Protein AF-A0A419K913-F1 (afdb_monomer)

Radius of gyration: 38.21 Å; Cα contacts (8 Å, |Δi|>4): 1690; chains: 1; bounding box: 64×58×120 Å

Sequence (547 aa):
HTGNYTIDVNLKNITLVGDGEVNVKLGLTNQLRGSPATFYNINFLNSCWDTSNSKFINCKFEEVSTTSSKFYDCSIQSIYVSGSATLFNCELEEGIELSPYLTAYPEIRYCTVKAKPVYYLKDSSGFNLSFTGQAIIVNSSSFTVSGETSGIIYPLQIVESENFQVNLKVLGAETQLKVINSSDFNVDAFGDGEIVIDGLDEGLVSNGSINVDVNGTLTIHSGKNLSVSGHFNSDSIAVNIMHSEGVKVFNSIFEAPEAMDIPEAIDLALSSDCVVKNNIFNNLTVRLYNAANNTFTKNKGLNLSFDCGYYCKTRNNTFYLNSILRVVGLSSSMHNTWNSTKPLAYTYKGIEYINYLGNYWDDYKEKYPEAEEIDECGIWDTPYSINSDKDNYPLIEPFENYFAAPTPTPTPIFDTDAPSNPYPSIAGTHNGTIIPSHDINVSKLYTYPCPGTGGHTEYIRIYNESGTIAEANWTGYKGDWHNITFDKTVVLLAGETYNYTIRTGSYPQIHHNRTLAVPDGKITCTKFTDANGKIYYDWIPAIRLGE

Mean predicted aligned error: 13.45 Å

Solvent-accessible surface area (backbone atoms only — not comparable to full-atom values): 26108 Å² total; per-residue (Å²): 123,76,46,82,43,76,46,77,59,87,57,60,79,41,75,49,76,44,84,62,60,20,32,38,32,65,30,92,90,33,50,37,64,74,29,33,30,37,40,31,20,34,32,37,75,48,70,40,45,42,34,24,59,19,38,37,32,47,26,34,37,48,34,39,30,30,37,43,21,37,37,31,52,23,41,33,36,34,38,41,36,36,16,51,22,35,40,35,47,26,43,24,51,40,32,69,42,72,41,88,76,50,77,40,74,57,49,69,41,76,27,26,27,72,89,25,54,47,47,67,46,60,77,42,67,72,46,77,47,75,60,74,34,30,39,40,39,31,51,27,35,45,34,39,40,38,44,57,40,68,84,36,36,38,34,37,36,39,32,51,25,34,46,34,39,36,45,37,38,35,39,46,70,78,20,37,38,37,41,25,40,24,34,44,33,39,38,42,39,35,35,37,14,33,40,39,37,41,19,54,104,85,40,55,22,25,55,28,40,39,36,42,45,41,40,23,34,37,42,34,29,27,32,29,51,28,38,37,35,35,37,33,40,22,94,53,59,23,33,35,38,30,57,23,37,38,37,31,42,34,67,24,41,40,44,59,70,86,90,64,99,74,47,38,42,31,40,37,28,56,21,31,54,25,34,44,30,48,27,41,26,72,75,26,25,39,34,33,34,37,23,26,50,27,40,38,32,48,28,36,40,34,26,41,35,37,42,58,63,103,71,73,44,34,26,53,30,36,34,22,36,22,27,37,67,49,80,44,65,79,60,84,81,31,69,54,41,32,32,45,94,57,69,43,79,40,28,40,95,72,43,80,50,76,42,59,44,9,29,16,50,77,58,47,59,80,78,40,70,86,58,47,67,42,89,80,64,53,28,36,68,52,57,47,78,52,88,80,41,51,20,72,26,23,32,72,53,57,48,67,58,36,71,48,74,67,74,78,72,79,75,54,49,40,53,64,54,83,50,97,58,32,67,83,61,62,24,26,41,34,28,27,40,40,30,29,64,45,64,29,54,35,28,24,38,38,33,44,45,34,92,94,52,73,9,21,53,42,32,43,38,35,29,47,99,94,41,80,74,47,61,38,64,54,88,57,96,55,88,69,44,40,46,37,64,39,94,58,72,42,75,48,52,47,73,43,74,33,36,38,40,40,31,33,74,24,26,32,22,23,35,82,35,44,61,48,80,39,95,42,24,38,40,37,18,70,36,22,34,38,80,87,69,53,77,42,52,27,47,29,73,21,35,33,39,26,98

pLDDT: mean 90.17, std 9.96, range [48.44, 98.56]

Secondary structure (DSSP, 8-state):
--EEEEE-S--SS-EEEEEEEEEEEEPGGGS-TT---EEEEEEE-S-B---TT-EEES-EEEEEEESS-EEES-EEEEEEE-SS-EEES-EEEEEEEEPTT-SS--EEES-EETTEEEEEEES-EEEEEEESSEEEEES-EEEEEEEEEES-S-SEEEES-EEEEEEEEEESTT-EEEEES-EEEEEEEESSSEEEEE--TT--EES-EEEEESS-EEEEESEES-EEEEEEE-SS-SEEEES-BS-EEES-EEE-SS--SS-EEEEEES-BS-EEES-EESSPEEEEES-BS-EEES-BSEEEEEE--SS---B--EEES-EEEEEE---TT---B-S-SS-EEEEETTEEEEE----EETTHHHH-TT--BSTTSSBBSSPEEETTEEESS-BSS-GGGGS-----PPPP-EE----S---S---EEEEEEEEESS-EEEEEEEEPBPTTT---EEEEEEEETTEEEEEEE---SSSSTTEEEEEEEEEE-TT--EEEEEEESS-B-EE--SEEEETTEEEEEEEEEETTS-EESS-EEPEEE--

Nearest PDB structures (foldseek):
  5w6p-assembly1_A  TM=1.196E-01  e=4.515E-04  Kuttervirus CBA120
  7b8b-assembly2_B  TM=2.220E-01  e=2.934E-02  Arabidopsis thaliana

Structure (mmCIF, N/CA/C/O backbone):
data_AF-A0A419K913-F1
#
_entry.id   AF-A0A419K913-F1
#
loop_
_atom_site.group_PDB
_atom_site.id
_atom_site.type_symbol
_atom_site.label_atom_id
_atom_site.label_alt_id
_atom_site.label_comp_id
_atom_site.label_asym_id
_atom_site.label_entity_id
_atom_site.label_seq_id
_atom_site.pdbx_PDB_ins_code
_atom_site.Cartn_x
_atom_site.Cartn_y
_atom_site.Cartn_z
_atom_site.occupancy
_atom_site.B_iso_or_equiv
_atom_site.auth_seq_id
_atom_site.auth_comp_id
_atom_site.auth_asym_id
_atom_site.auth_atom_id
_atom_site.pdbx_PDB_model_num
ATOM 1 N N . HIS A 1 1 ? 36.826 13.256 -42.525 1.00 60.66 1 HIS A N 1
ATOM 2 C CA . HIS A 1 1 ? 37.568 14.354 -41.877 1.00 60.66 1 HIS A CA 1
ATOM 3 C C . HIS A 1 1 ? 37.140 14.298 -40.436 1.00 60.66 1 HIS A C 1
ATOM 5 O O . HIS A 1 1 ? 35.953 14.440 -40.168 1.00 60.66 1 HIS A O 1
ATOM 11 N N . THR A 1 2 ? 38.092 14.022 -39.561 1.00 73.00 2 THR A N 1
ATOM 12 C CA . THR A 1 2 ? 37.882 13.947 -38.122 1.00 73.00 2 THR A CA 1
ATOM 13 C C . THR A 1 2 ? 37.630 15.352 -37.579 1.00 73.00 2 THR A C 1
ATOM 15 O O . THR A 1 2 ? 38.225 16.325 -38.056 1.00 73.00 2 THR A O 1
ATOM 18 N N . GLY A 1 3 ? 36.705 15.492 -36.629 1.00 80.62 3 GLY A N 1
ATOM 19 C CA . GLY A 1 3 ? 36.361 16.798 -36.070 1.00 80.62 3 GLY A CA 1
ATOM 20 C C . GLY A 1 3 ? 34.916 16.927 -35.602 1.00 80.62 3 GLY A C 1
ATOM 21 O O . GLY A 1 3 ? 34.113 16.003 -35.726 1.00 80.62 3 GLY A O 1
ATOM 22 N N . ASN A 1 4 ? 34.603 18.106 -35.064 1.00 84.31 4 ASN A N 1
ATOM 23 C CA . ASN A 1 4 ? 33.280 18.455 -34.560 1.00 84.31 4 ASN A CA 1
ATOM 24 C C . ASN A 1 4 ? 32.516 19.249 -35.620 1.00 84.31 4 ASN A C 1
ATOM 26 O O . ASN A 1 4 ? 32.983 20.296 -36.073 1.00 84.31 4 ASN A O 1
ATOM 30 N N . TYR A 1 5 ? 31.329 18.778 -35.975 1.00 82.44 5 TYR A N 1
ATOM 31 C CA . TYR A 1 5 ? 30.482 19.376 -36.997 1.00 82.44 5 TYR A CA 1
ATOM 32 C C . TYR A 1 5 ? 29.112 19.682 -36.422 1.00 82.44 5 TYR A C 1
ATOM 34 O O . TYR A 1 5 ? 28.517 18.848 -35.748 1.00 82.44 5 TYR A O 1
ATOM 42 N N . THR A 1 6 ? 28.578 20.853 -36.749 1.00 82.31 6 THR A N 1
ATOM 43 C CA . THR A 1 6 ? 27.155 21.126 -36.565 1.00 82.31 6 THR A CA 1
ATOM 44 C C . THR A 1 6 ? 26.468 20.933 -37.905 1.00 82.31 6 THR A C 1
ATOM 46 O O . THR A 1 6 ? 26.816 21.607 -38.875 1.00 82.31 6 THR A O 1
ATOM 49 N N . ILE A 1 7 ? 25.511 20.013 -37.968 1.00 75.75 7 ILE A N 1
ATOM 50 C CA . ILE A 1 7 ? 24.710 19.787 -39.168 1.00 75.75 7 ILE A CA 1
ATOM 51 C C . ILE A 1 7 ? 23.361 20.464 -38.959 1.00 75.75 7 ILE A C 1
ATOM 53 O O . ILE A 1 7 ? 22.557 20.025 -38.138 1.00 75.75 7 ILE A O 1
ATOM 57 N N . ASP A 1 8 ? 23.137 21.544 -39.707 1.00 73.00 8 ASP A N 1
ATOM 58 C CA . ASP A 1 8 ? 21.888 22.308 -39.692 1.00 73.00 8 ASP A CA 1
ATOM 59 C C . ASP A 1 8 ? 21.224 22.307 -41.085 1.00 73.00 8 ASP A C 1
ATOM 61 O O . ASP A 1 8 ? 20.873 23.344 -41.644 1.00 73.00 8 ASP A O 1
ATOM 65 N N . VAL A 1 9 ? 21.112 21.119 -41.690 1.00 64.25 9 VAL A N 1
ATOM 66 C CA . VAL A 1 9 ? 20.434 20.900 -42.978 1.00 64.25 9 VAL A CA 1
ATOM 67 C C . VAL A 1 9 ? 19.506 19.691 -42.895 1.00 64.25 9 VAL A C 1
ATOM 69 O O . VAL A 1 9 ? 19.804 18.735 -42.184 1.00 64.25 9 VAL A O 1
ATOM 72 N N . ASN A 1 10 ? 18.405 19.713 -43.653 1.00 69.62 10 ASN A N 1
ATOM 73 C CA . ASN A 1 10 ? 17.420 18.631 -43.664 1.00 69.62 10 ASN A CA 1
ATOM 74 C C . ASN A 1 10 ? 18.031 17.335 -44.234 1.00 69.62 10 ASN A C 1
ATOM 76 O O . ASN A 1 10 ? 18.387 17.263 -45.413 1.00 69.62 10 ASN A O 1
ATOM 80 N N . LEU A 1 11 ? 18.140 16.310 -43.389 1.00 72.06 11 LEU A N 1
ATOM 81 C CA . LEU A 1 11 ? 18.765 15.027 -43.702 1.00 72.06 11 LEU A CA 1
ATOM 82 C C . LEU A 1 11 ? 17.714 14.007 -44.152 1.00 72.06 11 LEU A C 1
ATOM 84 O O . LEU A 1 11 ? 17.364 13.097 -43.410 1.00 72.06 11 LEU A O 1
ATOM 88 N N . LYS A 1 12 ? 17.199 14.143 -45.379 1.00 76.44 12 LYS A N 1
ATOM 89 C CA . LYS A 1 12 ? 16.203 13.213 -45.939 1.00 76.44 12 LYS A CA 1
ATOM 90 C C . LYS A 1 12 ? 16.778 12.363 -47.065 1.00 76.44 12 LYS A C 1
ATOM 92 O O . LYS A 1 12 ? 17.246 12.900 -48.064 1.00 76.44 12 LYS A O 1
ATOM 97 N N . ASN A 1 13 ? 16.662 11.041 -46.940 1.00 80.69 13 ASN A N 1
ATOM 98 C CA . ASN A 1 13 ? 17.160 10.041 -47.893 1.00 80.69 13 ASN A CA 1
ATOM 99 C C . ASN A 1 13 ? 18.666 10.154 -48.168 1.00 80.69 13 ASN A C 1
ATOM 101 O O . ASN A 1 13 ? 19.119 9.929 -49.291 1.00 80.69 13 ASN A O 1
ATOM 105 N N . ILE A 1 14 ? 19.445 10.516 -47.151 1.00 84.88 14 ILE A N 1
ATOM 106 C CA . ILE A 1 14 ? 20.896 10.657 -47.274 1.00 84.88 14 ILE A CA 1
ATOM 107 C C . ILE A 1 14 ? 21.635 9.539 -46.545 1.00 84.88 14 ILE A C 1
ATOM 109 O O . ILE A 1 14 ? 21.095 8.889 -45.650 1.00 84.88 14 ILE A O 1
ATOM 113 N N . THR A 1 15 ? 22.899 9.348 -46.915 1.00 90.19 15 THR A N 1
ATOM 114 C CA . THR A 1 15 ? 23.850 8.535 -46.154 1.00 90.19 15 THR A CA 1
ATOM 115 C C . THR A 1 15 ? 25.012 9.410 -45.704 1.00 90.19 15 THR A C 1
ATOM 117 O O . THR A 1 15 ? 25.659 10.048 -46.532 1.00 90.19 15 THR A O 1
ATOM 120 N N . LEU A 1 16 ? 25.274 9.432 -44.400 1.00 88.06 16 LEU A N 1
ATOM 121 C CA . LEU A 1 16 ? 26.411 10.106 -43.786 1.00 88.06 16 LEU A CA 1
ATOM 122 C C . LEU A 1 16 ? 27.385 9.054 -43.262 1.00 88.06 16 LEU A C 1
ATOM 124 O O . LEU A 1 16 ? 27.010 8.178 -42.485 1.00 88.06 16 LEU A O 1
ATOM 128 N N . VAL A 1 17 ? 28.635 9.138 -43.708 1.00 90.69 17 VAL A N 1
ATOM 129 C CA . VAL A 1 17 ? 29.691 8.189 -43.348 1.00 90.69 17 VAL A CA 1
ATOM 130 C C . VAL A 1 17 ? 30.817 8.951 -42.671 1.00 90.69 17 VAL A C 1
ATOM 132 O O . VAL A 1 17 ? 31.486 9.769 -43.302 1.00 90.69 17 VAL A O 1
ATOM 135 N N . GLY A 1 18 ? 30.995 8.692 -41.381 1.00 87.88 18 GLY A N 1
ATOM 136 C CA . GLY A 1 18 ? 32.137 9.140 -40.604 1.00 87.88 18 GLY A CA 1
ATOM 137 C C . GLY A 1 18 ? 33.291 8.138 -40.634 1.00 87.88 18 GLY A C 1
ATOM 138 O O . GLY A 1 18 ? 33.185 7.019 -41.144 1.00 87.88 18 GLY A O 1
ATOM 139 N N . ASP A 1 19 ? 34.410 8.559 -40.061 1.00 86.06 19 ASP A N 1
ATOM 140 C CA . ASP A 1 19 ? 35.622 7.765 -39.848 1.00 86.06 19 ASP A CA 1
ATOM 141 C C . ASP A 1 19 ? 35.722 7.211 -38.410 1.00 86.06 19 ASP A C 1
ATOM 143 O O . ASP A 1 19 ? 36.721 6.587 -38.068 1.00 86.06 19 ASP A O 1
ATOM 147 N N . GLY A 1 20 ? 34.682 7.385 -37.581 1.00 79.19 20 GLY A N 1
ATOM 148 C CA . GLY A 1 20 ? 34.628 6.927 -36.184 1.00 79.19 20 GLY A CA 1
ATOM 149 C C . GLY A 1 20 ? 35.043 7.985 -35.159 1.00 79.19 20 GLY A C 1
ATOM 150 O O . GLY A 1 20 ? 34.725 7.854 -33.977 1.00 79.19 20 GLY A O 1
ATOM 151 N N . GLU A 1 21 ? 35.678 9.070 -35.605 1.00 83.00 21 GLU A N 1
ATOM 152 C CA . GLU A 1 21 ? 36.037 10.219 -34.760 1.00 83.00 21 GLU A CA 1
ATOM 153 C C . GLU A 1 21 ? 35.255 11.486 -35.142 1.00 83.00 21 GLU A C 1
ATOM 155 O O . GLU A 1 21 ? 35.476 12.562 -34.581 1.00 83.00 21 GLU A O 1
ATOM 160 N N . VAL A 1 22 ? 34.329 11.380 -36.103 1.00 86.25 22 VAL A N 1
ATOM 161 C CA . VAL A 1 22 ? 33.411 12.469 -36.446 1.00 86.25 22 VAL A CA 1
ATOM 162 C C . VAL A 1 22 ? 32.410 12.644 -35.319 1.00 86.25 22 VAL A C 1
ATOM 164 O O . VAL A 1 22 ? 31.584 11.764 -35.067 1.00 86.25 22 VAL A O 1
ATOM 167 N N . ASN A 1 23 ? 32.433 13.820 -34.704 1.00 86.00 23 ASN A N 1
ATOM 168 C CA . ASN A 1 23 ? 31.423 14.217 -33.745 1.00 86.00 23 ASN A CA 1
ATOM 169 C C . ASN A 1 23 ? 30.434 15.172 -34.416 1.00 86.00 23 ASN A C 1
ATOM 171 O O . ASN A 1 23 ? 30.821 16.203 -34.967 1.00 86.00 23 ASN A O 1
ATOM 175 N N . VAL A 1 24 ? 29.152 14.833 -34.382 1.00 85.69 24 VAL A N 1
ATOM 176 C CA . VAL A 1 24 ? 28.072 15.593 -35.004 1.00 85.69 24 VAL A CA 1
ATOM 177 C C . VAL A 1 24 ? 27.153 16.136 -33.925 1.00 85.69 24 VAL A C 1
ATOM 179 O O . VAL A 1 24 ? 26.629 15.392 -33.104 1.00 85.69 24 VAL A O 1
ATOM 182 N N . LYS A 1 25 ? 26.900 17.438 -33.973 1.00 83.44 25 LYS A N 1
ATOM 183 C CA . LYS A 1 25 ? 25.778 18.073 -33.296 1.00 83.44 25 LYS A CA 1
ATOM 184 C C . LYS A 1 25 ? 24.691 18.358 -34.326 1.00 83.44 25 LYS A C 1
ATOM 186 O O . LYS A 1 25 ? 24.930 19.086 -35.290 1.00 83.44 25 LYS A O 1
ATOM 191 N N . LEU A 1 26 ? 23.500 17.801 -34.143 1.00 76.50 26 LEU A N 1
ATOM 192 C CA . LEU A 1 26 ? 22.352 18.151 -34.979 1.00 76.50 26 LEU A CA 1
ATOM 193 C C . LEU A 1 26 ? 21.783 19.493 -34.508 1.00 76.50 26 LEU A C 1
ATOM 195 O O . LEU A 1 26 ? 21.540 19.682 -33.315 1.00 76.50 26 LEU A O 1
ATOM 199 N N . GLY A 1 27 ? 21.603 20.443 -35.428 1.00 67.25 27 GLY A N 1
ATOM 200 C CA . GLY A 1 27 ? 20.973 21.729 -35.127 1.00 67.25 27 GLY A CA 1
ATOM 201 C C . GLY A 1 27 ? 19.531 21.560 -34.633 1.00 67.25 27 GLY A C 1
ATOM 202 O O . GLY A 1 27 ? 18.869 20.571 -34.941 1.00 67.25 27 GLY A O 1
ATOM 203 N N . LEU A 1 28 ? 19.018 22.537 -33.875 1.00 62.25 28 LEU A N 1
ATOM 204 C CA . LEU A 1 28 ? 17.677 22.486 -33.262 1.00 62.25 28 LEU A CA 1
ATOM 205 C C . LEU A 1 28 ? 16.543 22.311 -34.287 1.00 62.25 28 LEU A C 1
ATOM 207 O O . LEU A 1 28 ? 15.493 21.767 -33.957 1.00 62.25 28 LEU A O 1
ATOM 211 N N . THR A 1 29 ? 16.761 22.745 -35.532 1.00 55.03 29 THR A N 1
ATOM 212 C CA . THR A 1 29 ? 15.798 22.594 -36.633 1.00 55.03 29 THR A CA 1
ATOM 213 C C . THR A 1 29 ? 15.861 21.224 -37.324 1.00 55.03 29 THR A C 1
ATOM 215 O O . THR A 1 29 ? 15.001 20.922 -38.147 1.00 55.03 29 THR A O 1
ATOM 218 N N . ASN A 1 30 ? 16.838 20.381 -36.960 1.00 54.97 30 ASN A N 1
ATOM 219 C CA . ASN A 1 30 ? 17.194 19.124 -37.627 1.00 54.97 30 ASN A CA 1
ATOM 220 C C . ASN A 1 30 ? 17.198 17.908 -36.690 1.00 54.97 30 ASN A C 1
ATOM 222 O O . ASN A 1 30 ? 17.894 16.924 -36.950 1.00 54.97 30 ASN A O 1
ATOM 226 N N . GLN A 1 31 ? 16.386 17.930 -35.626 1.00 61.53 31 GLN A N 1
ATOM 227 C CA . GLN A 1 31 ? 15.919 16.666 -35.046 1.00 61.53 31 GLN A CA 1
ATOM 228 C C . GLN A 1 31 ? 15.358 15.831 -36.206 1.00 61.53 31 GLN A C 1
ATOM 230 O O . GLN A 1 31 ? 14.619 16.380 -37.022 1.00 61.53 31 GLN A O 1
ATOM 235 N N . LEU A 1 32 ? 15.758 14.563 -36.336 1.00 63.09 32 LEU A N 1
ATOM 236 C CA . LEU A 1 32 ? 15.578 13.694 -37.519 1.00 63.09 32 LEU A CA 1
ATOM 237 C C . LEU A 1 32 ? 14.108 13.313 -37.825 1.00 63.09 32 LEU A C 1
ATOM 239 O O . LEU A 1 32 ? 13.837 12.286 -38.446 1.00 63.09 32 LEU A O 1
ATOM 243 N N . ARG A 1 33 ? 13.169 14.175 -37.426 1.00 62.44 33 ARG A N 1
ATOM 244 C CA . ARG A 1 33 ? 11.714 14.083 -37.488 1.00 62.44 33 ARG A CA 1
ATOM 245 C C . ARG A 1 33 ? 11.246 13.630 -38.865 1.00 62.44 33 ARG A C 1
ATOM 247 O O . ARG A 1 33 ? 11.131 14.419 -39.808 1.00 62.44 33 ARG A O 1
ATOM 254 N N . GLY A 1 34 ? 10.998 12.330 -38.982 1.00 58.84 34 GLY A N 1
ATOM 255 C CA . GLY A 1 34 ? 10.400 11.697 -40.156 1.00 58.84 34 GLY A CA 1
ATOM 256 C C . GLY A 1 34 ? 11.222 11.757 -41.449 1.00 58.84 34 GLY A C 1
ATOM 257 O O . GLY A 1 34 ? 10.665 11.525 -42.526 1.00 58.84 34 GLY A O 1
ATOM 258 N N . SER A 1 35 ? 12.520 12.065 -41.383 1.00 68.44 35 SER A N 1
ATOM 259 C CA . SER A 1 35 ? 13.397 12.092 -42.559 1.00 68.44 35 SER A CA 1
ATOM 260 C C . SER A 1 35 ? 14.364 10.910 -42.505 1.00 68.44 35 SER A C 1
ATOM 262 O O . SER A 1 35 ? 15.384 10.992 -41.828 1.00 68.44 35 SER A O 1
ATOM 264 N N . PRO A 1 36 ? 14.053 9.793 -43.191 1.00 78.62 36 PRO A N 1
ATOM 265 C CA . PRO A 1 36 ? 14.872 8.592 -43.114 1.00 78.62 36 PRO A CA 1
ATOM 266 C C . PRO A 1 36 ? 16.274 8.883 -43.649 1.00 78.62 36 PRO A C 1
ATOM 268 O O . PRO A 1 36 ? 16.438 9.313 -44.793 1.00 78.62 36 PRO A O 1
ATOM 271 N N . ALA A 1 37 ? 17.288 8.633 -42.831 1.00 86.88 37 ALA A N 1
ATOM 272 C CA . ALA A 1 37 ? 18.688 8.755 -43.209 1.00 86.88 37 ALA A CA 1
ATOM 273 C C . ALA A 1 37 ? 19.490 7.562 -42.684 1.00 86.88 37 ALA A C 1
ATOM 275 O O . ALA A 1 37 ? 19.058 6.840 -41.785 1.00 86.88 37 ALA A O 1
ATOM 276 N N . THR A 1 38 ? 20.655 7.326 -43.285 1.00 91.50 38 THR A N 1
ATOM 277 C CA . THR A 1 38 ? 21.592 6.294 -42.834 1.00 91.50 38 THR A CA 1
ATOM 278 C C . THR A 1 38 ? 22.879 6.932 -42.331 1.00 91.50 38 THR A C 1
ATOM 280 O O . THR A 1 38 ? 23.453 7.782 -43.007 1.00 91.50 38 THR A O 1
ATOM 283 N N . PHE A 1 39 ? 23.352 6.502 -41.168 1.00 91.56 39 PHE A N 1
ATOM 284 C CA . PHE A 1 39 ? 24.552 7.020 -40.520 1.00 91.56 39 PHE A CA 1
ATOM 285 C C . PHE A 1 39 ? 25.514 5.877 -40.201 1.00 91.56 39 PHE A C 1
ATOM 287 O O . PHE A 1 39 ? 25.092 4.826 -39.717 1.00 91.56 39 PHE A O 1
ATOM 294 N N . TYR A 1 40 ? 26.799 6.099 -40.464 1.00 95.06 40 TYR A N 1
ATOM 295 C CA . TYR A 1 40 ? 27.882 5.158 -40.185 1.00 95.06 40 TYR A CA 1
ATOM 296 C C . TYR A 1 40 ? 28.993 5.854 -39.406 1.00 95.06 40 TYR A C 1
ATOM 298 O O . TYR A 1 40 ? 29.462 6.894 -39.865 1.00 95.06 40 TYR A O 1
ATOM 306 N N . ASN A 1 41 ? 29.475 5.257 -38.312 1.00 94.12 41 ASN A N 1
ATOM 307 C CA . ASN A 1 41 ? 30.690 5.694 -37.602 1.00 94.12 41 ASN A CA 1
ATOM 308 C C . ASN A 1 41 ? 30.659 7.177 -37.172 1.00 94.12 41 ASN A C 1
ATOM 310 O O . ASN A 1 41 ? 31.606 7.930 -37.423 1.00 94.12 41 ASN A O 1
ATOM 314 N N . ILE A 1 42 ? 29.540 7.611 -36.589 1.00 91.25 42 ILE A N 1
ATOM 315 C CA . ILE A 1 42 ? 29.313 8.998 -36.153 1.00 91.25 42 ILE A CA 1
ATOM 316 C C . ILE A 1 42 ? 29.004 9.025 -34.659 1.00 91.25 42 ILE A C 1
ATOM 318 O O . ILE A 1 42 ? 28.180 8.244 -34.184 1.00 91.25 42 ILE A O 1
ATOM 322 N N . ASN A 1 43 ? 29.614 9.971 -33.948 1.00 90.81 43 ASN A N 1
ATOM 323 C CA . ASN A 1 43 ? 29.313 10.265 -32.552 1.00 90.81 43 ASN A CA 1
ATOM 324 C C . ASN A 1 43 ? 28.359 11.461 -32.485 1.00 90.81 43 ASN A C 1
ATOM 326 O O . ASN A 1 43 ? 28.732 12.570 -32.862 1.00 90.81 43 ASN A O 1
ATOM 330 N N . PHE A 1 44 ? 27.132 11.262 -32.022 1.00 88.88 44 PHE A N 1
ATOM 331 C CA . PHE A 1 44 ? 26.169 12.340 -31.827 1.00 88.88 44 PHE A CA 1
ATOM 332 C C . PHE A 1 44 ? 26.382 12.991 -30.458 1.00 88.88 44 PHE A C 1
ATOM 334 O O . PHE A 1 44 ? 26.325 12.322 -29.432 1.00 88.88 44 PHE A O 1
ATOM 341 N N . LEU A 1 45 ? 26.641 14.300 -30.456 1.00 82.94 45 LEU A N 1
ATOM 342 C CA . LEU A 1 45 ? 26.960 15.099 -29.263 1.00 82.94 45 LEU A CA 1
ATOM 343 C C . LEU A 1 45 ? 25.730 15.724 -28.586 1.00 82.94 45 LEU A C 1
ATOM 345 O O . LEU A 1 45 ? 25.876 16.614 -27.752 1.00 82.94 45 LEU A O 1
ATOM 349 N N . ASN A 1 46 ? 24.526 15.389 -29.040 1.00 80.38 46 ASN A N 1
ATOM 350 C CA . ASN A 1 46 ? 23.287 15.881 -28.459 1.00 80.38 46 ASN A CA 1
ATOM 351 C C . ASN A 1 46 ? 22.160 14.862 -28.613 1.00 80.38 46 ASN A C 1
ATOM 353 O O . ASN A 1 46 ? 22.180 14.040 -29.535 1.00 80.38 46 ASN A O 1
ATOM 357 N N . SER A 1 47 ? 21.148 14.988 -27.754 1.00 80.81 47 SER A N 1
ATOM 358 C CA . SER A 1 47 ? 19.936 14.174 -27.782 1.00 80.81 47 SER A CA 1
ATOM 359 C C . SER A 1 47 ? 19.277 14.182 -29.163 1.00 80.81 47 SER A C 1
ATOM 361 O O . SER A 1 47 ? 18.945 15.233 -29.730 1.00 80.81 47 SER A O 1
ATOM 363 N N . CYS A 1 48 ? 19.074 12.986 -29.704 1.00 80.19 48 CYS A N 1
ATOM 364 C CA . CYS A 1 48 ? 18.473 12.754 -31.007 1.00 80.19 48 CYS A CA 1
ATOM 365 C C . CYS A 1 48 ? 17.008 12.347 -30.829 1.00 80.19 48 CYS A C 1
ATOM 367 O O . CYS A 1 48 ? 16.681 11.173 -30.658 1.00 80.19 48 CYS A O 1
ATOM 369 N N . TRP A 1 49 ? 16.116 13.335 -30.883 1.00 77.00 49 TRP A N 1
ATOM 370 C CA . TRP A 1 49 ? 14.676 13.123 -30.738 1.00 77.00 49 TRP A CA 1
ATOM 371 C C . TRP A 1 49 ? 14.013 12.779 -32.077 1.00 77.00 49 TRP A C 1
ATOM 373 O O . TRP A 1 49 ? 14.348 13.379 -33.100 1.00 77.00 49 TRP A O 1
ATOM 383 N N . ASP A 1 50 ? 13.058 11.842 -32.046 1.00 74.94 50 ASP A N 1
ATOM 384 C CA . ASP A 1 50 ? 12.271 11.378 -33.198 1.00 74.94 50 ASP A CA 1
ATOM 385 C C . ASP A 1 50 ? 13.140 11.001 -34.408 1.00 74.94 50 ASP A C 1
ATOM 387 O O . ASP A 1 50 ? 13.092 11.600 -35.481 1.00 74.94 50 ASP A O 1
ATOM 391 N N . THR A 1 51 ? 13.969 9.976 -34.228 1.00 78.69 51 THR A N 1
ATOM 392 C CA . THR A 1 51 ? 14.864 9.481 -35.286 1.00 78.69 51 THR A CA 1
ATOM 393 C C . THR A 1 51 ? 14.169 8.655 -36.368 1.00 78.69 51 THR A C 1
ATOM 395 O O . THR A 1 51 ? 14.857 8.046 -37.189 1.00 78.69 51 THR A O 1
ATOM 398 N N . SER A 1 52 ? 12.838 8.583 -36.345 1.00 79.75 52 SER A N 1
ATOM 399 C CA . SER A 1 52 ? 12.015 7.544 -36.965 1.00 79.75 52 SER A CA 1
ATOM 400 C C . SER A 1 52 ? 12.385 7.222 -38.417 1.00 79.75 52 SER A C 1
ATOM 402 O O . SER A 1 52 ? 12.628 8.103 -39.242 1.00 79.75 52 SER A O 1
ATOM 404 N N . ASN A 1 53 ? 12.375 5.927 -38.746 1.00 86.62 53 ASN A N 1
ATOM 405 C CA . ASN A 1 53 ? 12.728 5.359 -40.053 1.00 86.62 53 ASN A CA 1
ATOM 406 C C . ASN A 1 53 ? 14.198 5.536 -40.483 1.00 86.62 53 ASN A C 1
ATOM 408 O O . ASN A 1 53 ? 14.524 5.302 -41.648 1.00 86.62 53 ASN A O 1
ATOM 412 N N . SER A 1 54 ? 15.096 5.913 -39.571 1.00 90.12 54 SER A N 1
ATOM 413 C CA . SER A 1 54 ? 16.532 6.018 -39.859 1.00 90.12 54 SER A CA 1
ATOM 414 C C . SER A 1 54 ? 17.293 4.731 -39.539 1.00 90.12 54 SER A C 1
ATOM 416 O O . SER A 1 54 ? 16.801 3.833 -38.849 1.00 90.12 54 SER A O 1
ATOM 418 N N . LYS A 1 55 ? 18.518 4.630 -40.055 1.00 93.81 55 LYS A N 1
ATOM 419 C CA . LYS A 1 55 ? 19.433 3.518 -39.797 1.00 93.81 55 LYS A CA 1
ATOM 420 C C . LYS A 1 55 ? 20.768 4.039 -39.276 1.00 93.81 55 LYS A C 1
ATOM 422 O O . LYS A 1 55 ? 21.387 4.889 -39.906 1.00 93.81 55 LYS A O 1
ATOM 427 N N . PHE A 1 56 ? 21.235 3.481 -38.172 1.00 94.56 56 PHE A N 1
ATOM 428 C CA . PHE A 1 56 ? 22.481 3.853 -37.513 1.00 94.56 56 PHE A CA 1
ATOM 429 C C . PHE A 1 56 ? 23.355 2.612 -37.364 1.00 94.56 56 PHE A C 1
ATOM 431 O O . PHE A 1 56 ? 22.870 1.560 -36.945 1.00 94.56 56 PHE A O 1
ATOM 438 N N . ILE A 1 57 ? 24.619 2.714 -37.770 1.00 97.38 57 ILE A N 1
ATOM 439 C CA . ILE A 1 57 ? 25.587 1.617 -37.715 1.00 97.38 57 ILE A CA 1
ATOM 440 C C . ILE A 1 57 ? 26.874 2.137 -37.082 1.00 97.38 57 ILE A C 1
ATOM 442 O O . ILE A 1 57 ? 27.476 3.079 -37.603 1.00 97.38 57 ILE A O 1
ATOM 446 N N . ASN A 1 58 ? 27.306 1.505 -35.990 1.00 96.81 58 ASN A N 1
ATOM 447 C CA . ASN A 1 58 ? 28.504 1.895 -35.244 1.00 96.81 58 ASN A CA 1
ATOM 448 C C . ASN A 1 58 ? 28.493 3.389 -34.864 1.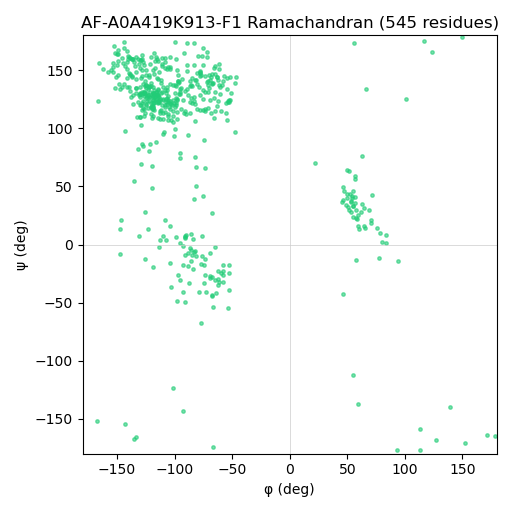00 96.81 58 ASN A C 1
ATOM 450 O O . ASN A 1 58 ? 29.457 4.125 -35.067 1.00 96.81 58 ASN A O 1
ATOM 454 N N . CYS A 1 59 ? 27.339 3.862 -34.396 1.00 94.56 59 CYS A N 1
ATOM 455 C CA . CYS A 1 59 ? 27.139 5.243 -33.958 1.00 94.56 59 CYS A CA 1
ATOM 456 C C . CYS A 1 59 ? 27.113 5.339 -32.431 1.00 94.56 59 CYS A C 1
ATOM 458 O O . CYS A 1 59 ? 26.707 4.386 -31.762 1.00 94.56 59 CYS A O 1
ATOM 460 N N . LYS A 1 60 ? 27.492 6.505 -31.898 1.00 94.38 60 LYS A N 1
ATOM 461 C CA . LYS A 1 60 ? 27.403 6.815 -30.465 1.00 94.38 60 LYS A CA 1
ATOM 462 C C . LYS A 1 60 ? 26.355 7.879 -30.186 1.00 94.38 60 LYS A C 1
ATOM 464 O O . LYS A 1 60 ? 26.264 8.831 -30.958 1.00 94.38 60 LYS A O 1
ATOM 469 N N . PHE A 1 61 ? 25.614 7.736 -29.094 1.00 91.56 61 PHE A N 1
ATOM 470 C CA . PHE A 1 61 ? 24.571 8.675 -28.688 1.00 91.56 61 PHE A CA 1
ATOM 471 C C . PHE A 1 61 ? 24.590 8.923 -27.184 1.00 91.56 61 PHE A C 1
ATOM 473 O O . PHE A 1 61 ? 24.839 8.003 -26.408 1.00 91.56 61 PHE A O 1
ATOM 480 N N . GLU A 1 62 ? 24.255 10.152 -26.801 1.00 87.12 62 GLU A N 1
ATOM 481 C CA . GLU A 1 62 ? 23.890 10.503 -25.427 1.00 87.12 62 GLU A CA 1
ATOM 482 C C . GLU A 1 62 ? 22.449 10.032 -25.154 1.00 87.12 62 GLU A C 1
ATOM 484 O O . GLU A 1 62 ? 22.231 9.023 -24.495 1.00 87.12 62 GLU A O 1
ATOM 489 N N . GLU A 1 63 ? 21.458 10.645 -25.803 1.00 88.62 63 GLU A N 1
ATOM 490 C CA . GLU A 1 63 ? 20.050 10.253 -25.666 1.00 88.62 63 GLU A CA 1
ATOM 491 C C . GLU A 1 63 ? 19.399 10.050 -27.036 1.00 88.62 63 GLU A C 1
ATOM 493 O O . GLU A 1 63 ? 19.657 10.800 -27.989 1.00 88.62 63 GLU A O 1
ATOM 498 N N . VAL A 1 64 ? 18.515 9.058 -27.146 1.00 90.25 64 VAL A N 1
ATOM 499 C CA . VAL A 1 64 ? 17.780 8.759 -28.381 1.00 90.25 64 VAL A CA 1
ATOM 500 C C . VAL A 1 64 ? 16.302 8.541 -28.099 1.00 90.25 64 VAL A C 1
ATOM 502 O O . VAL A 1 64 ? 15.932 7.771 -27.224 1.00 90.25 64 VAL A O 1
ATOM 505 N N . SER A 1 65 ? 15.439 9.136 -28.920 1.00 90.31 65 SER A N 1
ATOM 506 C CA . SER A 1 65 ? 14.026 8.762 -28.998 1.00 90.31 65 SER A CA 1
ATOM 507 C C . SER A 1 65 ? 13.696 8.252 -30.398 1.00 90.31 65 SER A C 1
ATOM 509 O O . SER A 1 65 ? 14.104 8.834 -31.415 1.00 90.31 65 SER A O 1
ATOM 511 N N . THR A 1 66 ? 12.993 7.124 -30.475 1.00 90.50 66 THR A N 1
ATOM 512 C CA . THR A 1 66 ? 12.699 6.468 -31.749 1.00 90.50 66 THR A CA 1
ATOM 513 C C . THR A 1 66 ? 11.374 5.716 -31.743 1.00 90.50 66 THR A C 1
ATOM 515 O O . THR A 1 66 ? 10.992 5.097 -30.752 1.00 90.50 66 THR A O 1
ATOM 518 N N . THR A 1 67 ? 10.699 5.709 -32.893 1.00 89.38 67 THR A N 1
ATOM 519 C CA . THR A 1 67 ? 9.526 4.858 -33.124 1.00 89.38 67 THR A CA 1
ATOM 520 C C . THR A 1 67 ? 9.856 3.644 -33.991 1.00 89.38 67 THR A C 1
ATOM 522 O O . THR A 1 67 ? 9.319 2.572 -33.757 1.00 89.38 67 THR A O 1
ATOM 525 N N . SER A 1 68 ? 10.729 3.765 -34.996 1.00 91.25 68 SER A N 1
ATOM 526 C CA . SER A 1 68 ? 10.916 2.707 -36.010 1.00 91.25 68 SER A CA 1
ATOM 527 C C . SER A 1 68 ? 12.339 2.585 -36.567 1.00 91.25 68 SER A C 1
ATOM 529 O O . SER A 1 68 ? 12.556 1.948 -37.602 1.00 91.25 68 SER A O 1
ATOM 531 N N . SER A 1 69 ? 13.323 3.223 -35.931 1.00 93.00 69 SER A N 1
ATOM 532 C CA . SER A 1 69 ? 14.699 3.237 -36.440 1.00 93.00 69 SER A CA 1
ATOM 533 C C . SER A 1 69 ? 15.450 1.953 -36.125 1.00 93.00 69 SER A C 1
ATOM 535 O O . SER A 1 69 ? 15.063 1.171 -35.258 1.00 93.00 69 SER A O 1
ATOM 537 N N . LYS A 1 70 ? 16.545 1.733 -36.854 1.00 96.00 70 LYS A N 1
ATOM 538 C CA . LYS A 1 70 ? 17.381 0.539 -36.722 1.00 96.00 70 LYS A CA 1
ATOM 539 C C . LYS A 1 70 ? 18.785 0.915 -36.265 1.00 96.00 70 LYS A C 1
ATOM 541 O O . LYS A 1 70 ? 19.438 1.713 -36.934 1.00 96.00 70 LYS A O 1
ATOM 546 N N . PHE A 1 71 ? 19.250 0.292 -35.195 1.00 97.31 71 PHE A N 1
ATOM 547 C CA . PHE A 1 71 ? 20.550 0.508 -34.570 1.00 97.31 71 PHE A CA 1
ATOM 548 C C . PHE A 1 71 ? 21.346 -0.796 -34.613 1.00 97.31 71 PHE A C 1
ATOM 550 O O . PHE A 1 71 ? 20.839 -1.847 -34.216 1.00 97.31 71 PHE A O 1
ATOM 557 N N . TYR A 1 72 ? 22.572 -0.725 -35.122 1.00 98.19 72 TYR A N 1
ATOM 558 C CA . TYR A 1 72 ? 23.495 -1.855 -35.213 1.00 98.19 72 TYR A CA 1
ATOM 559 C C . TYR A 1 72 ? 24.839 -1.440 -34.634 1.00 98.19 72 TYR A C 1
ATOM 561 O O . TYR A 1 72 ? 25.396 -0.431 -35.071 1.00 98.19 72 TYR A O 1
ATOM 569 N N . ASP A 1 73 ? 25.358 -2.213 -33.682 1.00 97.88 73 ASP A N 1
ATOM 570 C CA . ASP A 1 73 ? 26.687 -1.985 -33.099 1.00 97.88 73 ASP A CA 1
ATOM 571 C C . ASP A 1 73 ? 26.835 -0.579 -32.478 1.00 97.88 73 ASP A C 1
ATOM 573 O O . ASP A 1 73 ? 27.901 0.028 -32.511 1.00 97.88 73 ASP A O 1
ATOM 577 N N . CYS A 1 74 ? 25.735 -0.006 -31.977 1.00 97.25 74 CYS A N 1
ATOM 578 C CA . CYS A 1 74 ? 25.708 1.344 -31.419 1.00 97.25 74 CYS A CA 1
ATOM 579 C C . CYS A 1 74 ? 26.020 1.352 -29.918 1.00 97.25 74 CYS A C 1
ATOM 581 O O . CYS A 1 74 ? 25.630 0.439 -29.196 1.00 97.25 74 CYS A O 1
ATOM 583 N N . SER A 1 75 ? 26.637 2.437 -29.447 1.00 96.44 75 SER A N 1
ATOM 584 C CA . SER A 1 75 ? 26.776 2.749 -28.019 1.00 96.44 75 SER A CA 1
ATOM 585 C C . SER A 1 75 ? 25.837 3.905 -27.678 1.00 96.44 75 SER A C 1
ATOM 587 O O . SER A 1 75 ? 25.866 4.944 -28.339 1.00 96.44 75 SER A O 1
ATOM 589 N N . ILE A 1 76 ? 24.934 3.704 -26.724 1.00 95.38 76 ILE A N 1
ATOM 590 C CA . ILE A 1 76 ? 23.819 4.616 -26.457 1.00 95.38 76 ILE A CA 1
ATOM 591 C C . ILE A 1 76 ? 23.706 4.808 -24.951 1.00 95.38 76 ILE A C 1
ATOM 593 O O . ILE A 1 76 ? 23.479 3.836 -24.245 1.00 95.38 76 ILE A O 1
ATOM 597 N N . GLN A 1 77 ? 23.820 6.027 -24.431 1.00 92.56 77 GLN A N 1
ATOM 598 C CA . GLN A 1 77 ? 23.642 6.210 -22.991 1.00 92.56 77 GLN A CA 1
ATOM 599 C C . GLN A 1 77 ? 22.188 5.917 -22.573 1.00 92.56 77 GLN A C 1
ATOM 601 O O . GLN A 1 77 ? 21.983 5.017 -21.755 1.00 92.56 77 GLN A O 1
ATOM 606 N N . SER A 1 78 ? 21.194 6.554 -23.201 1.00 90.62 78 SER A N 1
ATOM 607 C CA . SER A 1 78 ? 19.768 6.276 -22.961 1.00 90.62 78 SER A CA 1
ATOM 608 C C . SER A 1 78 ? 18.948 6.208 -24.255 1.00 90.62 78 SER A C 1
ATOM 610 O O . SER A 1 78 ? 19.220 6.907 -25.240 1.00 90.62 78 SER A O 1
ATOM 612 N N . ILE A 1 79 ? 17.938 5.330 -24.287 1.00 94.19 79 ILE A N 1
ATOM 613 C CA . ILE A 1 79 ? 17.022 5.222 -25.429 1.00 94.19 79 ILE A CA 1
ATOM 614 C C . ILE A 1 79 ? 15.571 5.032 -25.002 1.00 94.19 79 ILE A C 1
ATOM 616 O O . ILE A 1 79 ? 15.253 4.141 -24.222 1.00 94.19 79 ILE A O 1
ATOM 620 N N . TYR A 1 80 ? 14.689 5.823 -25.606 1.00 93.81 80 TYR A N 1
ATOM 621 C CA . TYR A 1 80 ? 13.240 5.717 -25.506 1.00 93.81 80 TYR A CA 1
ATOM 622 C C . TYR A 1 80 ? 12.648 5.158 -26.803 1.00 93.81 80 TYR A C 1
ATOM 624 O O . TYR A 1 80 ? 12.881 5.699 -27.892 1.00 93.81 80 TYR A O 1
ATOM 632 N N . VAL A 1 81 ? 11.857 4.091 -26.695 1.00 93.81 81 VAL A N 1
ATOM 633 C CA . VAL A 1 81 ? 11.299 3.351 -27.833 1.00 93.81 81 VAL A CA 1
ATOM 634 C C . VAL A 1 81 ? 9.772 3.354 -27.789 1.00 93.81 81 VAL A C 1
ATOM 636 O O . VAL A 1 81 ? 9.177 2.798 -26.874 1.00 93.81 81 VAL A O 1
ATOM 639 N N . SER A 1 82 ? 9.122 3.931 -28.805 1.00 90.50 82 SER A N 1
ATOM 640 C CA . SER A 1 82 ? 7.650 4.025 -28.901 1.00 90.50 82 SER A CA 1
ATOM 641 C C . SER A 1 82 ? 7.006 3.162 -29.993 1.00 90.50 82 SER A C 1
ATOM 643 O O . SER A 1 82 ? 5.803 3.257 -30.257 1.00 90.50 82 SER A O 1
ATOM 645 N N . GLY A 1 83 ? 7.785 2.302 -30.647 1.00 89.75 83 GLY A N 1
ATOM 646 C CA . GLY A 1 83 ? 7.286 1.449 -31.721 1.00 89.75 83 GLY A CA 1
ATOM 647 C C . GLY A 1 83 ? 8.257 0.342 -32.129 1.00 89.75 83 GLY A C 1
ATOM 648 O O . GLY A 1 83 ? 9.082 -0.121 -31.342 1.00 89.75 83 GLY A O 1
ATOM 649 N N . SER A 1 84 ? 8.176 -0.067 -33.396 1.00 92.25 84 SER A N 1
ATOM 650 C CA . SER A 1 84 ? 8.905 -1.194 -33.989 1.00 92.25 84 SER A CA 1
ATOM 651 C C . SER A 1 84 ? 10.396 -0.927 -34.266 1.00 92.25 84 SER A C 1
ATOM 653 O O . SER A 1 84 ? 10.898 -1.260 -35.345 1.00 92.25 84 SER A O 1
ATOM 655 N N . ALA A 1 85 ? 11.112 -0.274 -33.352 1.00 94.12 85 ALA A N 1
ATOM 656 C CA . ALA A 1 85 ? 12.548 -0.051 -33.495 1.00 94.12 85 ALA A CA 1
ATOM 657 C C . ALA A 1 85 ? 13.328 -1.377 -33.464 1.00 94.12 85 ALA A C 1
ATOM 659 O O . ALA A 1 85 ? 12.894 -2.362 -32.869 1.00 94.12 85 ALA A O 1
ATOM 660 N N . THR A 1 86 ? 14.501 -1.412 -34.094 1.00 96.88 86 THR A N 1
ATOM 661 C CA . THR A 1 86 ? 15.407 -2.569 -34.043 1.00 96.88 86 THR A CA 1
ATOM 662 C C . THR A 1 86 ? 16.705 -2.168 -33.368 1.00 96.88 86 THR A C 1
ATOM 664 O O . THR A 1 86 ? 17.364 -1.242 -33.835 1.00 96.88 86 THR A O 1
ATOM 667 N N . LEU A 1 87 ? 17.102 -2.886 -32.323 1.00 98.12 87 LEU A N 1
ATOM 668 C CA . LEU A 1 87 ? 18.415 -2.771 -31.702 1.00 98.12 87 LEU A CA 1
ATOM 669 C C . LEU A 1 87 ? 19.131 -4.114 -31.824 1.00 98.12 87 LEU A C 1
ATOM 671 O O . LEU A 1 87 ? 18.643 -5.146 -31.357 1.00 98.12 87 LEU A O 1
ATOM 675 N N . PHE A 1 88 ? 20.294 -4.099 -32.462 1.00 98.31 88 PHE A N 1
ATOM 676 C CA . PHE A 1 88 ? 21.115 -5.281 -32.656 1.00 98.31 88 PHE A CA 1
ATOM 677 C C . PHE A 1 88 ? 22.538 -5.006 -32.184 1.00 98.31 88 PHE A C 1
ATOM 679 O O . PHE A 1 88 ? 23.196 -4.097 -32.692 1.00 98.31 88 PHE A O 1
ATOM 686 N N . ASN A 1 89 ? 23.013 -5.805 -31.228 1.00 98.06 89 ASN A N 1
ATOM 687 C CA . ASN A 1 89 ? 24.368 -5.708 -30.685 1.00 98.06 89 ASN A CA 1
ATOM 688 C C . ASN A 1 89 ? 24.717 -4.293 -30.176 1.00 98.06 89 ASN A C 1
ATOM 690 O O . ASN A 1 89 ? 25.785 -3.768 -30.464 1.00 98.06 89 ASN A O 1
ATOM 694 N N . CYS A 1 90 ? 23.778 -3.631 -29.492 1.00 98.19 90 CYS A N 1
ATOM 695 C CA . CYS A 1 90 ? 23.996 -2.290 -28.937 1.00 98.19 90 CYS A CA 1
ATOM 696 C C . CYS A 1 90 ? 24.386 -2.344 -27.452 1.00 98.19 90 CYS A C 1
ATOM 698 O O . CYS A 1 90 ? 23.874 -3.180 -26.703 1.00 98.19 90 CYS A O 1
ATOM 700 N N . GLU A 1 91 ? 25.243 -1.421 -27.031 1.00 98.00 91 GLU A N 1
ATOM 701 C CA . GLU A 1 91 ? 25.691 -1.247 -25.646 1.00 98.00 91 GLU A CA 1
ATOM 702 C C . GLU A 1 91 ? 25.013 -0.019 -25.038 1.00 98.00 91 GLU A C 1
ATOM 704 O O . GLU A 1 91 ? 25.047 1.062 -25.632 1.00 98.00 91 GLU A O 1
ATOM 709 N N . LEU A 1 92 ? 24.384 -0.195 -23.875 1.00 96.44 92 LEU A N 1
ATOM 710 C CA . LEU A 1 92 ? 23.633 0.841 -23.177 1.00 96.44 92 LEU A CA 1
ATOM 711 C C . LEU A 1 92 ? 24.203 1.162 -21.796 1.00 96.44 92 LEU A C 1
ATOM 713 O O . LEU A 1 92 ? 24.724 0.272 -21.126 1.00 96.44 92 LEU A O 1
ATOM 717 N N . GLU A 1 93 ? 24.042 2.402 -21.335 1.00 93.62 93 GLU A N 1
ATOM 718 C CA . GLU A 1 93 ? 24.419 2.789 -19.965 1.00 93.62 93 GLU A CA 1
ATOM 719 C C . GLU A 1 93 ? 23.220 2.788 -19.012 1.00 93.62 93 GLU A C 1
ATOM 721 O O . GLU A 1 93 ? 23.288 2.190 -17.943 1.00 93.62 93 GLU A O 1
ATOM 726 N N . GLU A 1 94 ? 22.098 3.399 -19.385 1.00 91.81 94 GLU A N 1
ATOM 727 C CA . GLU A 1 94 ? 20.941 3.574 -18.489 1.00 91.81 94 GLU A CA 1
ATOM 728 C C . GLU A 1 94 ? 19.861 2.497 -18.679 1.00 91.81 94 GLU A C 1
ATOM 730 O O . GLU A 1 94 ? 19.154 2.133 -17.735 1.00 91.81 94 GLU A O 1
ATOM 735 N N . GLY A 1 95 ? 19.796 1.926 -19.884 1.00 92.62 95 GLY A N 1
ATOM 736 C CA . GLY A 1 95 ? 18.825 0.913 -20.291 1.00 92.62 95 GLY A CA 1
ATOM 737 C C . GLY A 1 95 ? 17.907 1.399 -21.411 1.00 92.62 95 GLY A C 1
ATOM 738 O O . GLY A 1 95 ? 17.976 2.540 -21.863 1.00 92.62 95 GLY A O 1
ATOM 739 N N . ILE A 1 96 ? 17.067 0.492 -21.897 1.00 95.38 96 ILE A N 1
ATOM 740 C CA . ILE A 1 96 ? 16.047 0.785 -22.910 1.00 95.38 96 ILE A CA 1
ATOM 741 C C . ILE A 1 96 ? 14.750 1.120 -22.185 1.00 95.38 96 ILE A C 1
ATOM 743 O O . ILE A 1 96 ? 14.275 0.284 -21.431 1.00 95.38 96 ILE A O 1
ATOM 747 N N . GLU A 1 97 ? 14.141 2.272 -22.428 1.00 95.00 97 GLU A N 1
ATOM 748 C CA . GLU A 1 97 ? 12.786 2.579 -21.968 1.00 95.00 97 GLU A CA 1
ATOM 749 C C . GLU A 1 97 ? 11.773 2.275 -23.071 1.00 95.00 97 GLU A C 1
ATOM 751 O O . GLU A 1 97 ? 11.923 2.729 -24.209 1.00 95.00 97 GLU A O 1
ATOM 756 N N . LEU A 1 98 ? 10.724 1.524 -22.744 1.00 93.06 98 LEU A N 1
ATOM 757 C CA . LEU A 1 98 ? 9.569 1.370 -23.614 1.00 93.06 98 LEU A CA 1
ATOM 758 C C . LEU A 1 98 ? 8.528 2.433 -23.279 1.00 93.06 98 LEU A C 1
ATOM 760 O O . LEU A 1 98 ? 8.160 2.637 -22.124 1.00 93.06 98 LEU A O 1
ATOM 764 N N . SER A 1 99 ? 8.023 3.085 -24.322 1.00 88.62 99 SER A N 1
ATOM 765 C CA . SER A 1 99 ? 6.849 3.935 -24.212 1.00 88.62 99 SER A CA 1
ATOM 766 C C . SER A 1 99 ? 5.675 3.109 -23.705 1.00 88.62 99 SER A C 1
ATOM 768 O O . SER A 1 99 ? 5.451 2.016 -24.234 1.00 88.62 99 SER A O 1
ATOM 770 N N . PRO A 1 100 ? 4.870 3.638 -22.772 1.00 78.50 100 PRO A N 1
ATOM 771 C CA . PRO A 1 100 ? 3.617 2.987 -22.450 1.00 78.50 100 PRO A CA 1
ATOM 772 C C . PRO A 1 100 ? 2.681 3.021 -23.677 1.00 78.50 100 PRO A C 1
ATOM 774 O O . PRO A 1 100 ? 1.956 2.062 -23.914 1.00 78.50 100 PRO A O 1
ATOM 777 N N . TYR A 1 101 ? 2.776 4.046 -24.544 1.00 80.62 101 TYR A N 1
ATOM 778 C CA . TYR A 1 101 ? 1.983 4.227 -25.776 1.00 80.62 101 TYR A CA 1
ATOM 779 C C . TYR A 1 101 ? 2.546 3.444 -26.972 1.00 80.62 101 TYR A C 1
ATOM 781 O O . TYR A 1 101 ? 2.627 3.954 -28.097 1.00 80.62 101 TYR A O 1
ATOM 789 N N . LEU A 1 102 ? 3.024 2.227 -26.730 1.00 83.69 102 LEU A N 1
ATOM 790 C CA . LEU A 1 102 ? 3.730 1.451 -27.734 1.00 83.69 102 LEU A CA 1
ATOM 791 C C . LEU A 1 102 ? 2.809 1.130 -28.925 1.00 83.69 102 LEU A C 1
ATOM 793 O O . LEU A 1 102 ? 1.797 0.454 -28.792 1.00 83.69 102 LEU A O 1
ATOM 797 N N . THR A 1 103 ? 3.176 1.595 -30.121 1.00 80.06 103 THR A N 1
ATOM 798 C CA . THR A 1 103 ? 2.377 1.346 -31.342 1.00 80.06 103 THR A CA 1
ATOM 799 C C . THR A 1 103 ? 2.682 -0.002 -32.001 1.00 80.06 103 THR A C 1
ATOM 801 O O . THR A 1 103 ? 1.895 -0.507 -32.800 1.00 80.06 103 THR A O 1
ATOM 804 N N . ALA A 1 104 ? 3.851 -0.568 -31.699 1.00 88.06 104 ALA A N 1
ATOM 805 C CA . ALA A 1 104 ? 4.329 -1.868 -32.150 1.00 88.06 104 ALA A CA 1
ATOM 806 C C . ALA A 1 104 ? 5.539 -2.286 -31.306 1.00 88.06 104 ALA A C 1
ATOM 808 O O . ALA A 1 104 ? 6.258 -1.434 -30.788 1.00 88.06 104 ALA A O 1
ATOM 809 N N . TYR A 1 105 ? 5.818 -3.584 -31.210 1.00 90.81 105 TYR A N 1
ATOM 810 C CA . TYR A 1 105 ? 6.922 -4.068 -30.381 1.00 90.81 105 TYR A CA 1
ATOM 811 C C . TYR A 1 105 ? 8.286 -3.950 -31.075 1.00 90.81 105 TYR A C 1
ATOM 813 O O . TYR A 1 105 ? 8.387 -4.294 -32.260 1.00 90.81 105 TYR A O 1
ATOM 821 N N . PRO A 1 106 ? 9.343 -3.521 -30.361 1.00 93.94 106 PRO A N 1
ATOM 822 C CA . PRO A 1 106 ? 10.686 -3.481 -30.918 1.00 93.94 106 PRO A CA 1
ATOM 823 C C . PRO A 1 106 ? 11.289 -4.878 -31.082 1.00 93.94 106 PRO A C 1
ATOM 825 O O . PRO A 1 106 ? 10.830 -5.856 -30.503 1.00 93.94 106 PRO A O 1
ATOM 828 N N . GLU A 1 107 ? 12.373 -4.966 -31.844 1.00 95.19 107 GLU A N 1
ATOM 829 C CA . GLU A 1 107 ? 13.234 -6.146 -31.883 1.00 95.19 107 GLU A CA 1
ATOM 830 C C . GLU A 1 107 ? 14.571 -5.822 -31.224 1.00 95.19 107 GLU A C 1
ATOM 832 O O . GLU A 1 107 ? 15.345 -5.023 -31.749 1.00 95.19 107 GLU A O 1
ATOM 837 N N . ILE A 1 108 ? 14.855 -6.455 -30.086 1.00 96.94 108 ILE A N 1
ATOM 838 C CA . ILE A 1 108 ? 16.084 -6.231 -29.319 1.00 96.94 108 ILE A CA 1
ATOM 839 C C . ILE A 1 108 ? 16.862 -7.543 -29.270 1.00 96.94 108 ILE A C 1
ATOM 841 O O . ILE A 1 108 ? 16.342 -8.565 -28.819 1.00 96.94 108 ILE A O 1
ATOM 845 N N . ARG A 1 109 ? 18.104 -7.542 -29.769 1.00 96.81 109 ARG A N 1
ATOM 846 C CA . ARG A 1 109 ? 18.949 -8.745 -29.824 1.00 96.81 109 ARG A CA 1
ATOM 847 C C . ARG A 1 109 ? 20.402 -8.430 -29.510 1.00 96.81 109 ARG A C 1
ATOM 849 O O . ARG A 1 109 ? 20.974 -7.500 -30.071 1.00 96.81 109 ARG A O 1
ATOM 856 N N . TYR A 1 110 ? 21.012 -9.273 -28.678 1.00 96.94 110 TYR A N 1
ATOM 857 C CA . TYR A 1 110 ? 22.431 -9.190 -28.305 1.00 96.94 110 TYR A CA 1
ATOM 858 C C . TYR A 1 110 ? 22.836 -7.847 -27.677 1.00 96.94 110 TYR A C 1
ATOM 860 O O . TYR A 1 110 ? 24.001 -7.475 -27.716 1.00 96.94 110 TYR A O 1
ATOM 868 N N . CYS A 1 111 ? 21.880 -7.109 -27.112 1.00 97.94 111 CYS A N 1
ATOM 869 C CA . CYS A 1 111 ? 22.154 -5.846 -26.442 1.00 97.94 111 CYS A CA 1
ATOM 870 C C . CYS A 1 111 ? 22.621 -6.069 -25.002 1.00 97.94 111 CYS A C 1
ATOM 872 O O . CYS A 1 111 ? 22.272 -7.068 -24.363 1.00 97.94 111 CYS A O 1
ATOM 874 N N . THR A 1 112 ? 23.374 -5.103 -24.482 1.00 97.12 112 THR A N 1
ATOM 875 C CA . THR A 1 112 ? 23.797 -5.075 -23.080 1.00 97.12 112 THR A CA 1
ATOM 876 C C . THR A 1 112 ? 23.508 -3.720 -22.445 1.00 97.12 112 THR A C 1
ATOM 878 O O . THR A 1 112 ? 23.494 -2.714 -23.139 1.00 97.12 112 THR A O 1
ATOM 881 N N . VAL A 1 113 ? 23.284 -3.690 -21.133 1.00 95.69 113 VAL A N 1
ATOM 882 C CA . VAL A 1 113 ? 23.224 -2.477 -20.311 1.00 95.69 113 VAL A CA 1
ATOM 883 C C . VAL A 1 113 ? 24.276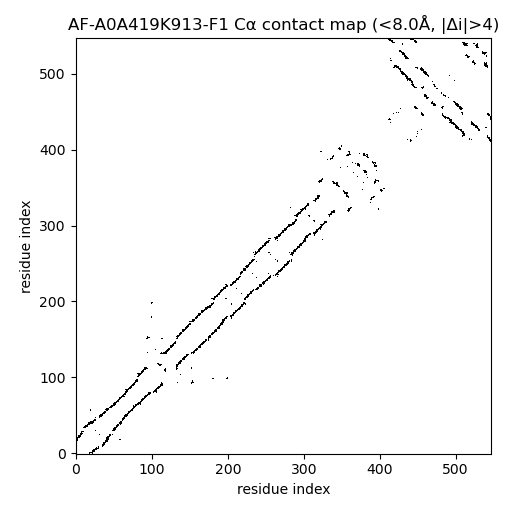 -2.577 -19.209 1.00 95.69 113 VAL A C 1
ATOM 885 O O . VAL A 1 113 ? 24.310 -3.572 -18.482 1.00 95.69 113 VAL A O 1
ATOM 888 N N . LYS A 1 114 ? 25.191 -1.608 -19.117 1.00 93.00 114 LYS A N 1
ATOM 889 C CA . LYS A 1 114 ? 26.372 -1.650 -18.230 1.00 93.00 114 LYS A CA 1
ATOM 890 C C . LYS A 1 114 ? 27.122 -2.985 -18.316 1.00 93.00 114 LYS A C 1
ATOM 892 O O . LYS A 1 114 ? 27.424 -3.615 -17.302 1.00 93.00 114 LYS A O 1
ATOM 897 N N . ALA A 1 115 ? 27.349 -3.455 -19.546 1.00 93.06 115 ALA A N 1
ATOM 898 C CA . ALA A 1 115 ? 27.949 -4.754 -19.872 1.00 93.06 115 ALA A CA 1
ATOM 899 C C . ALA A 1 115 ? 27.187 -6.001 -19.361 1.00 93.06 115 ALA A C 1
ATOM 901 O O . ALA A 1 115 ? 27.717 -7.113 -19.398 1.00 93.06 115 ALA A O 1
ATOM 902 N N . LYS A 1 116 ? 25.936 -5.857 -18.909 1.00 94.56 116 LYS A N 1
ATOM 903 C CA . LYS A 1 116 ? 25.058 -6.967 -18.513 1.00 94.56 116 LYS A CA 1
ATOM 904 C C . LYS A 1 116 ? 24.004 -7.244 -19.589 1.00 94.56 116 LYS A C 1
ATOM 906 O O . LYS A 1 116 ? 23.613 -6.315 -20.286 1.00 94.56 116 LYS A O 1
ATOM 911 N N . PRO A 1 117 ? 23.501 -8.480 -19.740 1.00 95.19 117 PRO A N 1
ATOM 912 C CA . PRO A 1 117 ? 22.570 -8.803 -20.821 1.00 95.19 117 PRO A CA 1
ATOM 913 C C . PRO A 1 117 ? 21.241 -8.042 -20.733 1.00 95.19 117 PRO A C 1
ATOM 915 O O . PRO A 1 117 ? 20.697 -7.859 -19.640 1.00 95.19 117 PRO A O 1
ATOM 918 N N . VAL A 1 118 ? 20.696 -7.680 -21.897 1.00 96.94 118 VAL A N 1
ATOM 919 C CA . VAL A 1 118 ? 19.284 -7.313 -22.058 1.00 96.94 118 VAL A CA 1
ATOM 920 C C . VAL A 1 118 ? 18.504 -8.551 -22.501 1.00 96.94 118 VAL A C 1
ATOM 922 O O . VAL A 1 118 ? 18.734 -9.090 -23.586 1.00 96.94 118 VAL A O 1
ATOM 925 N N . TYR A 1 119 ? 17.574 -9.005 -21.667 1.00 96.88 119 TYR A N 1
ATOM 926 C CA . TYR A 1 119 ? 16.656 -10.098 -21.967 1.00 96.88 119 TYR A CA 1
ATOM 927 C C . TYR A 1 119 ? 15.387 -9.525 -22.591 1.00 96.88 119 TYR A C 1
ATOM 929 O O . TYR A 1 119 ? 14.648 -8.807 -21.928 1.00 96.88 119 TYR A O 1
ATOM 937 N N . TYR A 1 120 ? 15.132 -9.850 -23.856 1.00 97.31 120 TYR A N 1
ATOM 938 C CA . TYR A 1 120 ? 13.899 -9.486 -24.548 1.00 97.31 120 TYR A CA 1
ATOM 939 C C . TYR A 1 120 ? 13.064 -10.745 -24.786 1.00 97.31 120 TYR A C 1
ATOM 941 O O . TYR A 1 120 ? 13.443 -11.601 -25.590 1.00 97.31 120 TYR A O 1
ATOM 949 N N . LEU A 1 121 ? 11.959 -10.876 -24.052 1.00 97.19 121 LEU A N 1
ATOM 950 C CA . LEU A 1 121 ? 11.029 -12.000 -24.135 1.00 97.19 121 LEU A CA 1
ATOM 951 C C . LEU A 1 121 ? 9.703 -11.491 -24.685 1.00 97.19 121 LEU A C 1
ATOM 953 O O . LEU A 1 121 ? 9.102 -10.573 -24.134 1.00 97.19 121 LEU A O 1
ATOM 957 N N . LYS A 1 122 ? 9.263 -12.086 -25.787 1.00 95.69 122 LYS A N 1
ATOM 958 C CA . LYS A 1 122 ? 8.048 -11.694 -26.491 1.00 95.69 122 LYS A CA 1
ATOM 959 C C . LYS A 1 122 ? 7.233 -12.934 -26.815 1.00 95.69 122 LYS A C 1
ATOM 961 O O . LYS A 1 122 ? 7.830 -13.959 -27.154 1.00 95.69 122 LYS A O 1
ATOM 966 N N . ASP A 1 123 ? 5.908 -12.839 -26.724 1.00 96.31 123 ASP A N 1
ATOM 967 C CA . ASP A 1 123 ? 4.982 -13.912 -27.112 1.00 96.31 123 ASP A CA 1
ATOM 968 C C . ASP A 1 123 ? 5.337 -15.248 -26.421 1.00 96.31 123 ASP A C 1
ATOM 970 O O . ASP A 1 123 ? 5.304 -16.322 -27.026 1.00 96.31 123 ASP A O 1
ATOM 974 N N . SER A 1 124 ? 5.779 -15.171 -25.161 1.00 96.06 124 SER A N 1
ATOM 975 C CA . SER A 1 124 ? 6.364 -16.285 -24.409 1.00 96.06 124 SER A CA 1
ATOM 976 C C . SER A 1 124 ? 5.468 -16.686 -23.240 1.00 96.06 124 SER A C 1
ATOM 978 O O . SER A 1 124 ? 4.801 -15.846 -22.642 1.00 96.06 124 SER A O 1
ATOM 980 N N . SER A 1 125 ? 5.460 -17.971 -22.876 1.00 97.44 125 SER A N 1
ATOM 981 C CA . SER A 1 125 ? 4.712 -18.426 -21.700 1.00 97.44 125 SER A CA 1
ATOM 982 C C . SER A 1 125 ? 5.392 -19.552 -20.934 1.00 97.44 125 SER A C 1
ATOM 984 O O . SER A 1 125 ? 6.208 -20.286 -21.495 1.00 97.44 125 SER A O 1
ATOM 986 N N . GLY A 1 126 ? 5.059 -19.683 -19.646 1.00 97.38 126 GLY A N 1
ATOM 987 C CA . GLY A 1 126 ? 5.480 -20.818 -18.822 1.00 97.38 126 GLY A CA 1
ATOM 988 C C . GLY A 1 126 ? 6.968 -20.812 -18.477 1.00 97.38 126 GLY A C 1
ATOM 989 O O . GLY A 1 126 ? 7.614 -21.858 -18.563 1.00 97.38 126 GLY A O 1
ATOM 990 N N . PHE A 1 127 ? 7.535 -19.654 -18.130 1.00 98.06 127 PHE A N 1
ATOM 991 C CA . PHE A 1 127 ? 8.975 -19.513 -17.897 1.00 98.06 127 PHE A CA 1
ATOM 992 C C . PHE A 1 127 ? 9.317 -18.873 -16.551 1.00 98.06 127 PHE A C 1
ATOM 994 O O . PHE A 1 127 ? 8.542 -18.120 -15.972 1.00 98.06 127 PHE A O 1
ATOM 1001 N N . ASN A 1 128 ? 10.538 -19.140 -16.090 1.00 97.69 128 ASN A N 1
ATOM 1002 C CA . ASN A 1 128 ? 11.137 -18.478 -14.937 1.00 97.69 128 ASN A CA 1
ATOM 1003 C C . ASN A 1 128 ? 12.383 -17.724 -15.400 1.00 97.69 128 ASN A C 1
ATOM 1005 O O . ASN A 1 128 ? 13.243 -18.309 -16.062 1.00 97.69 128 ASN A O 1
ATOM 1009 N N . LEU A 1 129 ? 12.489 -16.446 -15.045 1.00 97.06 129 LEU A N 1
ATOM 1010 C CA . LEU A 1 129 ? 13.621 -15.595 -15.385 1.00 97.06 129 LEU A CA 1
ATOM 1011 C C . LEU A 1 129 ? 14.318 -15.097 -14.118 1.00 97.06 129 LEU A C 1
ATOM 1013 O O . LEU A 1 129 ? 13.729 -14.388 -13.307 1.00 97.06 129 LEU A O 1
ATOM 1017 N N . SER A 1 130 ? 15.609 -15.408 -14.004 1.00 95.38 130 SER A N 1
ATOM 1018 C CA . SER A 1 130 ? 16.520 -14.759 -13.063 1.00 95.38 130 SER A CA 1
ATOM 1019 C C . SER A 1 130 ? 17.550 -13.957 -13.845 1.00 95.38 130 SER A C 1
ATOM 1021 O O . SER A 1 130 ? 18.221 -14.516 -14.712 1.00 95.38 130 SER A O 1
ATOM 1023 N N . PHE A 1 131 ? 17.694 -12.664 -13.555 1.00 92.50 131 PHE A N 1
ATOM 1024 C CA . PHE A 1 131 ? 18.547 -11.768 -14.342 1.00 92.50 131 PHE A CA 1
ATOM 1025 C C . PHE A 1 131 ? 19.320 -10.767 -13.469 1.00 92.50 131 PHE A C 1
ATOM 1027 O O . PHE A 1 131 ? 18.990 -10.551 -12.308 1.00 92.50 131 PHE A O 1
ATOM 1034 N N . THR 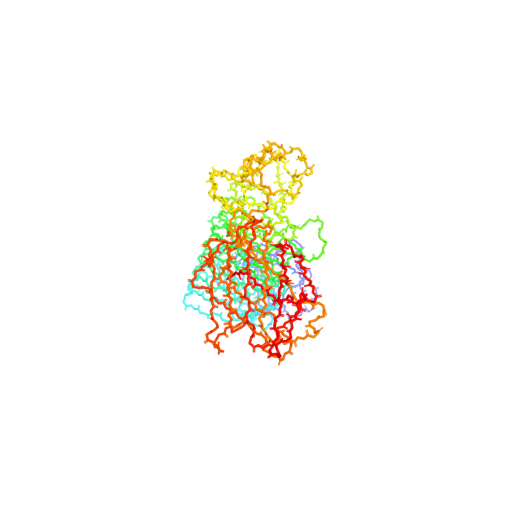A 1 132 ? 20.379 -10.178 -14.035 1.00 85.75 132 THR A N 1
ATOM 1035 C CA . THR A 1 132 ? 21.241 -9.173 -13.373 1.00 85.75 132 THR A CA 1
ATOM 1036 C C . THR A 1 132 ? 21.380 -7.864 -14.160 1.00 85.75 132 THR A C 1
ATOM 1038 O O . THR A 1 132 ? 21.921 -6.892 -13.623 1.00 85.75 132 THR A O 1
ATOM 1041 N N . GLY A 1 133 ? 20.952 -7.862 -15.432 1.00 91.31 133 GLY A N 1
ATOM 1042 C CA . GLY A 1 133 ? 20.938 -6.721 -16.354 1.00 91.31 133 GLY A CA 1
ATOM 1043 C C . GLY A 1 133 ? 19.545 -6.107 -16.473 1.00 91.31 133 GLY A C 1
ATOM 1044 O O . GLY A 1 133 ? 18.959 -5.742 -15.462 1.00 91.31 133 GLY A O 1
ATOM 1045 N N . GLN A 1 134 ? 19.016 -6.027 -17.693 1.00 95.19 134 GLN A N 1
ATOM 1046 C CA . GLN A 1 134 ? 17.653 -5.560 -17.959 1.00 95.19 134 GLN A CA 1
ATOM 1047 C C . GLN A 1 134 ? 16.796 -6.697 -18.520 1.00 95.19 134 GLN A C 1
ATOM 1049 O O . GLN A 1 134 ? 17.271 -7.488 -19.334 1.00 95.19 134 GLN A O 1
ATOM 1054 N N . ALA A 1 135 ? 15.530 -6.755 -18.125 1.00 97.06 135 ALA A N 1
ATOM 1055 C CA . ALA A 1 135 ? 14.520 -7.634 -18.689 1.00 97.06 135 ALA A CA 1
ATOM 1056 C C . ALA A 1 135 ? 13.347 -6.816 -19.243 1.00 97.06 135 ALA A C 1
ATOM 1058 O O . ALA A 1 135 ? 12.812 -5.926 -18.585 1.00 97.06 135 ALA A O 1
ATOM 1059 N N . ILE A 1 136 ? 12.949 -7.135 -20.468 1.00 97.19 136 ILE A N 1
ATOM 1060 C CA . ILE A 1 136 ? 11.806 -6.558 -21.164 1.00 97.19 136 ILE A CA 1
ATOM 1061 C C . ILE A 1 136 ? 10.933 -7.728 -21.600 1.00 97.19 136 ILE A C 1
ATOM 1063 O O . ILE A 1 136 ? 11.348 -8.547 -22.424 1.00 97.19 136 ILE A O 1
ATOM 1067 N N . ILE A 1 137 ? 9.747 -7.823 -21.010 1.00 97.44 137 ILE A N 1
ATOM 1068 C CA . ILE A 1 137 ? 8.800 -8.914 -21.221 1.00 97.44 137 ILE A CA 1
ATOM 1069 C C . ILE A 1 137 ? 7.539 -8.325 -21.837 1.00 97.44 137 ILE A C 1
ATOM 1071 O O . ILE A 1 137 ? 6.960 -7.388 -21.296 1.00 97.44 137 ILE A O 1
ATOM 1075 N N . VAL A 1 138 ? 7.137 -8.850 -22.986 1.00 95.19 138 VAL A N 1
ATOM 1076 C CA . VAL A 1 138 ? 6.090 -8.263 -23.822 1.00 95.19 138 VAL A CA 1
ATOM 1077 C C . VAL A 1 138 ? 5.116 -9.347 -24.256 1.00 95.19 138 VAL A C 1
ATOM 1079 O O . VAL A 1 138 ? 5.555 -10.412 -24.699 1.00 95.19 138 VAL A O 1
ATOM 1082 N N . ASN A 1 139 ? 3.813 -9.076 -24.165 1.00 94.31 139 ASN A N 1
ATOM 1083 C CA . ASN A 1 139 ? 2.753 -9.971 -24.638 1.00 94.31 139 ASN A CA 1
ATOM 1084 C C . ASN A 1 139 ? 2.972 -11.432 -24.201 1.00 94.31 139 ASN A C 1
ATOM 1086 O O . ASN A 1 139 ? 3.041 -12.348 -25.019 1.00 94.31 139 ASN A O 1
ATOM 1090 N N . SER A 1 140 ? 3.240 -11.635 -22.913 1.00 96.81 140 SER A N 1
ATOM 1091 C CA . SER A 1 140 ? 3.666 -12.923 -22.359 1.00 96.81 140 SER A CA 1
ATOM 1092 C C . SER A 1 140 ? 2.793 -13.318 -21.173 1.00 96.81 140 SER A C 1
ATOM 1094 O O . SER A 1 140 ? 2.139 -12.472 -20.565 1.00 96.81 140 SER A O 1
ATOM 1096 N N . SER A 1 141 ? 2.771 -14.603 -20.819 1.00 98.06 141 SER A N 1
ATOM 1097 C CA . SER A 1 141 ? 1.914 -15.071 -19.725 1.00 98.06 141 SER A CA 1
ATOM 1098 C C . SER A 1 141 ? 2.494 -16.207 -18.893 1.00 98.06 141 SER A C 1
ATOM 1100 O O . SER A 1 141 ? 3.384 -16.930 -19.336 1.00 98.06 141 SER A O 1
ATOM 1102 N N . SER A 1 142 ? 1.978 -16.406 -17.677 1.00 97.88 142 SER A N 1
ATOM 1103 C CA . SER A 1 142 ? 2.357 -17.544 -16.819 1.00 97.88 142 SER A CA 1
ATOM 1104 C C . SER A 1 142 ? 3.864 -17.605 -16.549 1.00 97.88 142 SER A C 1
ATOM 1106 O O . SER A 1 142 ? 4.525 -18.583 -16.907 1.00 97.88 142 SER A O 1
ATOM 1108 N N . PHE A 1 143 ? 4.431 -16.551 -15.961 1.00 98.31 143 PHE A N 1
ATOM 1109 C CA . PHE A 1 143 ? 5.871 -16.485 -15.712 1.00 98.31 143 PHE A CA 1
ATOM 1110 C C . PHE A 1 143 ? 6.236 -15.935 -14.337 1.00 98.31 143 PHE A C 1
ATOM 1112 O O . PHE A 1 143 ? 5.465 -15.225 -13.691 1.00 98.31 143 PHE A O 1
ATOM 1119 N N . THR A 1 144 ? 7.453 -16.246 -13.900 1.00 98.12 144 THR A N 1
ATOM 1120 C CA . THR A 1 144 ? 8.028 -15.697 -12.672 1.00 98.12 144 THR A CA 1
ATOM 1121 C C . THR A 1 144 ? 9.340 -14.993 -12.973 1.00 98.12 144 THR A C 1
ATOM 1123 O O . THR A 1 144 ? 10.204 -15.530 -13.665 1.00 98.12 144 THR A O 1
ATOM 1126 N N . VAL A 1 145 ? 9.502 -13.793 -12.428 1.00 96.88 145 VAL A N 1
ATOM 1127 C CA . VAL A 1 145 ? 10.738 -13.017 -12.491 1.00 96.88 145 VAL A CA 1
ATOM 1128 C C . VAL A 1 145 ? 11.303 -12.869 -11.087 1.00 96.88 145 VAL A C 1
ATOM 1130 O O . VAL A 1 145 ? 10.577 -12.533 -10.154 1.00 96.88 145 VAL A O 1
ATOM 1133 N N . SER A 1 146 ? 12.602 -13.106 -10.933 1.00 95.19 146 SER A N 1
ATOM 1134 C CA . SER A 1 146 ? 13.289 -12.946 -9.651 1.00 95.19 146 SER A CA 1
ATOM 1135 C C . SER A 1 146 ? 14.700 -12.393 -9.807 1.00 95.19 146 SER A C 1
ATOM 1137 O O . SER A 1 146 ? 15.343 -12.624 -10.830 1.00 95.19 146 SER A O 1
ATOM 1139 N N . GLY A 1 147 ? 15.219 -11.718 -8.784 1.00 89.31 147 GLY A N 1
ATOM 1140 C CA . GLY A 1 147 ? 16.590 -11.206 -8.804 1.00 89.31 147 GLY A CA 1
ATOM 1141 C C . GLY A 1 147 ? 16.819 -9.966 -7.946 1.00 89.31 147 GLY A C 1
ATOM 1142 O O . GLY A 1 147 ? 15.963 -9.538 -7.175 1.00 89.31 147 GLY A O 1
ATOM 1143 N N . GLU A 1 148 ? 18.006 -9.391 -8.106 1.00 88.38 148 GLU A N 1
ATOM 1144 C CA . GLU A 1 148 ? 18.424 -8.142 -7.474 1.00 88.38 148 GLU A CA 1
ATOM 1145 C C . GLU A 1 148 ? 18.999 -7.222 -8.547 1.00 88.38 148 GLU A C 1
ATOM 1147 O O . GLU A 1 148 ? 19.854 -7.625 -9.345 1.00 88.38 148 GLU A O 1
ATOM 1152 N N . THR A 1 149 ? 18.510 -5.988 -8.579 1.00 83.38 149 THR A N 1
ATOM 1153 C CA . THR A 1 149 ? 18.843 -5.009 -9.611 1.00 83.38 149 THR A CA 1
ATOM 1154 C C . THR A 1 149 ? 19.335 -3.737 -8.943 1.00 83.38 149 THR A C 1
ATOM 1156 O O . THR A 1 149 ? 18.697 -3.239 -8.020 1.00 83.38 149 THR A O 1
ATOM 1159 N N . SER A 1 150 ? 20.471 -3.213 -9.402 1.00 83.62 150 SER A N 1
ATOM 1160 C CA . SER A 1 150 ? 21.054 -1.976 -8.887 1.00 83.62 150 SER A CA 1
ATOM 1161 C C . SER A 1 150 ? 21.737 -1.209 -10.012 1.00 83.62 150 SER A C 1
ATOM 1163 O O . SER A 1 150 ? 22.460 -1.801 -10.825 1.00 83.62 150 SER A O 1
ATOM 1165 N N . GLY A 1 151 ? 21.502 0.104 -10.044 1.00 82.44 151 GLY A N 1
ATOM 1166 C CA . GLY A 1 151 ? 22.174 1.032 -10.948 1.00 82.44 151 GLY A CA 1
ATOM 1167 C C . GLY A 1 151 ? 21.779 0.895 -12.419 1.00 82.44 151 GLY A C 1
ATOM 1168 O O . GLY A 1 151 ? 22.561 1.299 -13.273 1.00 82.44 151 GLY A O 1
ATOM 1169 N N . ILE A 1 152 ? 20.623 0.312 -12.732 1.00 89.06 152 ILE A N 1
ATOM 1170 C CA . ILE A 1 152 ? 20.009 0.323 -14.069 1.00 89.06 152 ILE A CA 1
ATOM 1171 C C . ILE A 1 152 ? 18.674 1.032 -13.893 1.00 89.06 152 ILE A C 1
ATOM 1173 O O . ILE A 1 152 ? 17.948 0.649 -12.987 1.00 89.06 152 ILE A O 1
ATOM 1177 N N . ILE A 1 153 ? 18.350 2.021 -14.728 1.00 91.25 153 ILE A N 1
ATOM 1178 C CA . ILE A 1 153 ? 17.136 2.831 -14.542 1.00 91.25 153 ILE A CA 1
ATOM 1179 C C . ILE A 1 153 ? 15.889 1.975 -14.770 1.00 91.25 153 ILE A C 1
ATOM 1181 O O . ILE A 1 153 ? 14.975 1.994 -13.962 1.00 91.25 153 ILE A O 1
ATOM 1185 N N . TYR A 1 154 ? 15.871 1.147 -15.818 1.00 92.62 154 TYR A N 1
ATOM 1186 C CA . TYR A 1 154 ? 14.709 0.316 -16.168 1.00 92.62 154 TYR A CA 1
ATOM 1187 C C . TYR A 1 154 ? 15.039 -1.177 -16.134 1.00 92.62 154 TYR A C 1
ATOM 1189 O O . TYR A 1 154 ? 15.084 -1.821 -17.186 1.00 92.62 154 TYR A O 1
ATOM 1197 N N . PRO A 1 155 ? 15.319 -1.774 -14.966 1.00 93.69 155 PRO A N 1
ATOM 1198 C CA . PRO A 1 155 ? 15.803 -3.144 -14.909 1.00 93.69 155 PRO A CA 1
ATOM 1199 C C . PRO A 1 155 ? 14.726 -4.156 -15.304 1.00 93.69 155 PRO A C 1
ATOM 1201 O O . PRO A 1 155 ? 15.065 -5.205 -15.843 1.00 93.69 155 PRO A O 1
ATOM 1204 N N . LEU A 1 156 ? 13.445 -3.851 -15.084 1.00 95.56 156 LEU A N 1
ATOM 1205 C CA . LEU A 1 156 ? 12.331 -4.691 -15.504 1.00 95.56 156 LEU A CA 1
ATOM 1206 C C . LEU A 1 156 ? 11.205 -3.841 -16.089 1.00 95.56 156 LEU A C 1
ATOM 1208 O O . LEU A 1 156 ? 10.700 -2.930 -15.437 1.00 95.56 156 LEU A O 1
ATOM 1212 N N . GLN A 1 157 ? 10.780 -4.201 -17.297 1.00 96.19 157 GLN A N 1
ATOM 1213 C CA . GLN A 1 157 ? 9.561 -3.694 -17.919 1.00 96.19 157 GLN A CA 1
ATOM 1214 C C . GLN A 1 157 ? 8.708 -4.872 -18.379 1.00 96.19 157 GLN A C 1
ATOM 1216 O O . GLN A 1 157 ? 9.174 -5.716 -19.147 1.00 96.19 157 GLN A O 1
ATOM 1221 N N . ILE A 1 158 ? 7.469 -4.926 -17.901 1.00 95.88 158 ILE A N 1
ATOM 1222 C CA . ILE A 1 158 ? 6.464 -5.913 -18.291 1.00 95.88 158 ILE A CA 1
ATOM 1223 C C . ILE A 1 158 ? 5.345 -5.172 -19.014 1.00 95.88 158 ILE A C 1
ATOM 1225 O O . ILE A 1 158 ? 4.765 -4.242 -18.461 1.00 95.88 158 ILE A O 1
ATOM 1229 N N . VAL A 1 159 ? 5.054 -5.572 -20.247 1.00 94.25 159 VAL A N 1
ATOM 1230 C CA . VAL A 1 159 ? 4.102 -4.892 -21.129 1.00 94.25 159 VAL A CA 1
ATOM 1231 C C . VAL A 1 159 ? 3.078 -5.895 -21.638 1.00 94.25 159 VAL A C 1
ATOM 1233 O O . VAL A 1 159 ? 3.454 -6.962 -22.132 1.00 94.25 159 VAL A O 1
ATOM 1236 N N . GLU A 1 160 ? 1.795 -5.549 -21.527 1.00 93.06 160 GLU A N 1
ATOM 1237 C CA . GLU A 1 160 ? 0.669 -6.313 -22.087 1.00 93.06 160 GLU A CA 1
ATOM 1238 C C . GLU A 1 160 ? 0.717 -7.803 -21.731 1.00 93.06 160 GLU A C 1
ATOM 1240 O O . GLU A 1 160 ? 0.552 -8.675 -22.575 1.00 93.06 160 GLU A O 1
ATOM 1245 N N . SER A 1 161 ? 1.037 -8.106 -20.477 1.00 95.12 161 SER A N 1
ATOM 1246 C CA . SER A 1 161 ? 1.273 -9.470 -20.010 1.00 95.12 161 SER A CA 1
ATOM 1247 C C . SER A 1 161 ? 0.302 -9.855 -18.899 1.00 95.12 161 SER A C 1
ATOM 1249 O O . SER A 1 161 ? -0.300 -8.997 -18.252 1.00 95.12 161 SER A O 1
ATOM 1251 N N . GLU A 1 162 ? 0.145 -11.154 -18.657 1.00 96.88 162 GLU A N 1
ATOM 1252 C CA . GLU A 1 162 ? -0.821 -11.657 -17.675 1.00 96.88 162 GLU A CA 1
ATOM 1253 C C . GLU A 1 162 ? -0.298 -12.841 -16.858 1.00 96.88 162 GLU A C 1
ATOM 1255 O O . GLU A 1 162 ? 0.611 -13.555 -17.284 1.00 96.88 162 GLU A O 1
ATOM 1260 N N . ASN A 1 163 ? -0.896 -13.100 -15.695 1.00 97.19 163 ASN A N 1
ATOM 1261 C CA . ASN A 1 163 ? -0.602 -14.283 -14.880 1.00 97.19 163 ASN A CA 1
ATOM 1262 C C . ASN A 1 163 ? 0.885 -14.391 -14.511 1.00 97.19 163 ASN A C 1
ATOM 1264 O O . ASN A 1 163 ? 1.538 -15.391 -14.818 1.00 97.19 163 ASN A O 1
ATOM 1268 N N . PHE A 1 164 ? 1.449 -13.365 -13.876 1.00 97.94 164 PHE A N 1
ATOM 1269 C CA . PHE A 1 164 ? 2.874 -13.354 -13.541 1.00 97.94 164 PHE A CA 1
ATOM 1270 C C . PHE A 1 164 ? 3.179 -12.998 -12.092 1.00 97.94 164 PHE A C 1
ATOM 1272 O O . PHE A 1 164 ? 2.389 -12.385 -11.377 1.00 97.94 164 PHE A O 1
ATOM 1279 N N . GLN A 1 165 ? 4.367 -13.405 -11.660 1.00 97.81 165 GLN A N 1
ATOM 1280 C CA . GLN A 1 165 ? 4.894 -13.112 -10.335 1.00 97.81 165 GLN A CA 1
ATOM 1281 C C . GLN A 1 165 ? 6.257 -12.443 -10.453 1.00 97.81 165 GLN A C 1
ATOM 1283 O O . GLN A 1 165 ? 7.119 -12.907 -11.199 1.00 97.81 165 GLN A O 1
ATOM 1288 N N . VAL A 1 166 ? 6.471 -11.380 -9.692 1.00 96.25 166 VAL A N 1
ATOM 1289 C CA . VAL A 1 166 ? 7.743 -10.670 -9.614 1.00 96.25 166 VAL A CA 1
ATOM 1290 C C . VAL A 1 166 ? 8.217 -10.671 -8.173 1.00 96.25 166 VAL A C 1
ATOM 1292 O O . VAL A 1 166 ? 7.477 -10.271 -7.288 1.00 96.25 166 VAL A O 1
ATOM 1295 N N . ASN A 1 167 ? 9.452 -11.116 -7.959 1.00 93.88 167 ASN A N 1
ATOM 1296 C CA . ASN A 1 167 ? 10.133 -11.110 -6.668 1.00 93.88 167 ASN A CA 1
ATOM 1297 C C . ASN A 1 167 ? 11.484 -10.411 -6.849 1.00 93.88 167 ASN A C 1
ATOM 1299 O O . ASN A 1 167 ? 12.494 -11.064 -7.136 1.00 93.88 167 ASN A O 1
ATOM 1303 N N . LEU A 1 168 ? 11.500 -9.081 -6.769 1.00 90.25 168 LEU A N 1
ATOM 1304 C CA . LEU A 1 168 ? 12.683 -8.285 -7.096 1.00 90.25 168 LEU A CA 1
ATOM 1305 C C . LEU A 1 168 ? 13.134 -7.405 -5.940 1.00 90.25 168 LEU A C 1
ATOM 1307 O O . LEU A 1 168 ? 12.352 -6.690 -5.327 1.00 90.25 168 LEU A O 1
ATOM 1311 N N . LYS A 1 169 ? 14.443 -7.392 -5.704 1.00 88.94 169 LYS A N 1
ATOM 1312 C CA . LYS A 1 169 ? 15.075 -6.363 -4.883 1.00 88.94 169 LYS A CA 1
ATOM 1313 C C . LYS A 1 169 ? 15.528 -5.221 -5.791 1.00 88.94 169 LYS A C 1
ATOM 1315 O O . LYS A 1 169 ? 16.414 -5.415 -6.627 1.00 88.94 169 LYS A O 1
ATOM 1320 N N . VAL A 1 170 ? 14.895 -4.063 -5.642 1.00 84.50 170 VAL A N 1
ATOM 1321 C CA . VAL A 1 170 ? 15.076 -2.878 -6.485 1.00 84.50 170 VAL A CA 1
ATOM 1322 C C . VAL A 1 170 ? 15.878 -1.848 -5.693 1.00 84.50 170 VAL A C 1
ATOM 1324 O O . VAL A 1 170 ? 15.391 -1.323 -4.698 1.00 84.50 170 VAL A O 1
ATOM 1327 N N . LEU A 1 171 ? 17.129 -1.609 -6.096 1.00 84.19 171 LEU A N 1
ATOM 1328 C CA . LEU A 1 171 ? 18.061 -0.745 -5.368 1.00 84.19 171 LEU A CA 1
ATOM 1329 C C . LEU A 1 171 ? 18.469 0.493 -6.168 1.00 84.19 171 LEU A C 1
ATOM 1331 O O . LEU A 1 171 ? 18.982 0.381 -7.285 1.00 84.19 171 LEU A O 1
ATOM 1335 N N . GLY A 1 172 ? 18.374 1.646 -5.515 1.00 84.19 172 GLY A N 1
ATOM 1336 C CA . GLY A 1 172 ? 18.685 2.978 -6.011 1.00 84.19 172 GLY A CA 1
ATOM 1337 C C . GLY A 1 172 ? 17.422 3.741 -6.398 1.00 84.19 172 GLY A C 1
ATOM 1338 O O . GLY A 1 172 ? 16.677 3.276 -7.257 1.00 84.19 172 GLY A O 1
ATOM 1339 N N . ALA A 1 173 ? 17.253 4.937 -5.831 1.00 80.19 173 ALA A N 1
ATOM 1340 C CA . ALA A 1 173 ? 16.093 5.819 -6.011 1.00 80.19 173 ALA A CA 1
ATOM 1341 C C . ALA A 1 173 ? 15.705 6.146 -7.469 1.00 80.19 173 ALA A C 1
ATOM 1343 O O . ALA A 1 173 ? 14.551 6.444 -7.745 1.00 80.19 173 ALA A O 1
ATOM 1344 N N . GLU A 1 174 ? 16.644 6.072 -8.416 1.00 84.25 174 GLU A N 1
ATOM 1345 C CA . GLU A 1 174 ? 16.376 6.306 -9.848 1.00 84.25 174 GLU A CA 1
ATOM 1346 C C . GLU A 1 174 ? 15.885 5.047 -10.590 1.00 84.25 174 GLU A C 1
ATOM 1348 O O . GLU A 1 174 ? 15.583 5.095 -11.780 1.00 84.25 174 GLU A O 1
ATOM 1353 N N . THR A 1 175 ? 15.838 3.895 -9.919 1.00 89.00 175 THR A N 1
ATOM 1354 C CA . THR A 1 175 ? 15.460 2.614 -10.522 1.00 89.00 175 THR A CA 1
ATOM 1355 C C . THR A 1 175 ? 13.943 2.471 -10.565 1.00 89.00 175 THR A C 1
ATOM 1357 O O . THR A 1 175 ? 13.291 2.539 -9.529 1.00 89.00 175 THR A O 1
ATOM 1360 N N . GLN A 1 176 ? 13.395 2.181 -11.743 1.00 90.44 176 GLN A N 1
ATOM 1361 C CA . GLN A 1 176 ? 11.968 2.020 -11.999 1.00 90.44 176 GLN A CA 1
ATOM 1362 C C . GLN A 1 176 ? 11.634 0.628 -12.542 1.00 90.44 176 GLN A C 1
ATOM 1364 O O . GLN A 1 176 ? 12.033 0.245 -13.647 1.00 90.44 176 GLN A O 1
ATOM 1369 N N . LEU A 1 177 ? 10.825 -0.116 -11.792 1.00 92.62 177 LEU A N 1
ATOM 1370 C CA . LEU A 1 177 ? 10.141 -1.307 -12.291 1.00 92.62 177 LEU A CA 1
ATOM 1371 C C . LEU A 1 177 ? 8.829 -0.876 -12.943 1.00 92.62 177 LEU A C 1
ATOM 1373 O O . LEU A 1 177 ? 7.996 -0.278 -12.268 1.00 92.62 177 LEU A O 1
ATOM 1377 N N . LYS A 1 178 ? 8.611 -1.203 -14.224 1.00 93.75 178 LYS A N 1
ATOM 1378 C CA . LYS A 1 178 ? 7.370 -0.831 -14.927 1.00 93.75 178 LYS A CA 1
ATOM 1379 C C . LYS A 1 178 ? 6.495 -2.038 -15.245 1.00 93.75 178 LYS A C 1
ATOM 1381 O O . LYS A 1 178 ? 6.963 -3.014 -15.834 1.00 93.75 178 LYS A O 1
ATOM 1386 N N . VAL A 1 179 ? 5.211 -1.934 -14.918 1.00 94.69 179 VAL A N 1
ATOM 1387 C CA . VAL A 1 179 ? 4.150 -2.848 -15.355 1.00 94.69 179 VAL A CA 1
ATOM 1388 C C . VAL A 1 179 ? 3.124 -2.041 -16.141 1.00 94.69 179 VAL A C 1
ATOM 1390 O O . VAL A 1 179 ? 2.487 -1.143 -15.599 1.00 94.69 179 VAL A O 1
ATOM 1393 N N . ILE A 1 180 ? 2.969 -2.362 -17.421 1.00 92.81 180 ILE A N 1
ATOM 1394 C CA . ILE A 1 180 ? 2.204 -1.567 -18.383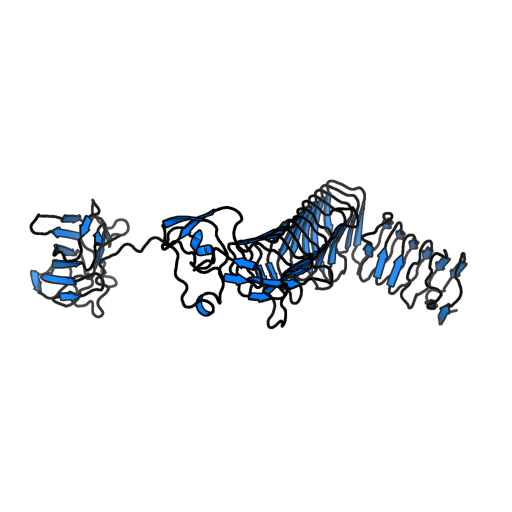 1.00 92.81 180 ILE A CA 1
ATOM 1395 C C . ILE A 1 180 ? 1.108 -2.439 -18.993 1.00 92.81 180 ILE A C 1
ATOM 1397 O O . ILE A 1 180 ? 1.397 -3.542 -19.467 1.00 92.81 180 ILE A O 1
ATOM 1401 N N . ASN A 1 181 ? -0.142 -1.966 -18.984 1.00 91.81 181 ASN A N 1
ATOM 1402 C CA . ASN A 1 181 ? -1.308 -2.626 -19.603 1.00 91.81 181 ASN A CA 1
ATOM 1403 C C . ASN A 1 181 ? -1.423 -4.139 -19.310 1.00 91.81 181 ASN A C 1
ATOM 1405 O O . ASN A 1 181 ? -1.750 -4.933 -20.186 1.00 91.81 181 ASN A O 1
ATOM 1409 N N . SER A 1 182 ? -1.092 -4.556 -18.090 1.00 93.88 182 SER A N 1
ATOM 1410 C CA . SER A 1 182 ? -0.944 -5.963 -17.706 1.00 93.88 182 SER A CA 1
ATOM 1411 C C . SER A 1 182 ? -1.978 -6.384 -16.657 1.00 93.88 182 SER A C 1
ATOM 1413 O O . SER A 1 182 ? -2.571 -5.541 -15.991 1.00 93.88 182 SER A O 1
ATOM 1415 N N . SER A 1 183 ? -2.222 -7.680 -16.479 1.00 95.00 183 SER A N 1
ATOM 1416 C CA . SER A 1 183 ? -3.248 -8.150 -15.535 1.00 95.00 183 SER A CA 1
ATOM 1417 C C . SER A 1 183 ? -2.849 -9.398 -14.757 1.00 95.00 183 SER A C 1
ATOM 1419 O O . SER A 1 183 ? -1.856 -10.044 -15.076 1.00 95.00 183 SER A O 1
ATOM 1421 N N . ASP A 1 184 ? -3.600 -9.703 -13.698 1.00 95.94 184 ASP A N 1
ATOM 1422 C CA . ASP A 1 184 ? -3.468 -10.933 -12.910 1.00 95.94 184 ASP A CA 1
ATOM 1423 C C . ASP A 1 184 ? -2.021 -11.178 -12.448 1.00 95.94 184 ASP A C 1
ATOM 1425 O O . ASP A 1 184 ? -1.356 -12.136 -12.846 1.00 95.94 184 ASP A O 1
ATOM 1429 N N . PHE A 1 185 ? -1.502 -10.270 -11.623 1.00 96.75 185 PHE A N 1
ATOM 1430 C CA . PHE A 1 185 ? -0.099 -10.291 -11.219 1.00 96.75 185 PHE A CA 1
ATOM 1431 C C . PHE A 1 185 ? 0.109 -10.210 -9.715 1.00 96.75 185 PHE A C 1
ATOM 1433 O O . PHE A 1 185 ? -0.730 -9.707 -8.970 1.00 96.75 185 PHE A O 1
ATOM 1440 N N . ASN A 1 186 ? 1.278 -10.665 -9.273 1.00 96.44 186 ASN A N 1
ATOM 1441 C CA . ASN A 1 186 ? 1.803 -10.351 -7.953 1.00 96.44 186 ASN A CA 1
ATOM 1442 C C . ASN A 1 186 ? 3.198 -9.736 -8.085 1.00 96.44 186 ASN A C 1
ATOM 1444 O O . ASN A 1 186 ? 4.068 -10.329 -8.722 1.00 96.44 186 ASN A O 1
ATOM 1448 N N . VAL A 1 187 ? 3.406 -8.564 -7.497 1.00 94.69 187 VAL A N 1
ATOM 1449 C CA . VAL A 1 187 ? 4.699 -7.880 -7.450 1.00 94.69 187 VAL A CA 1
ATOM 1450 C C . VAL A 1 187 ? 5.097 -7.720 -5.993 1.00 94.69 187 VAL A C 1
ATOM 1452 O O . VAL A 1 187 ? 4.529 -6.904 -5.275 1.00 94.69 187 VAL A O 1
ATOM 1455 N N . ASP A 1 188 ? 6.097 -8.489 -5.588 1.00 92.00 188 ASP A N 1
ATOM 1456 C CA . ASP A 1 188 ? 6.807 -8.344 -4.328 1.00 92.00 188 ASP A CA 1
ATOM 1457 C C . ASP A 1 188 ? 8.137 -7.636 -4.627 1.00 92.00 188 ASP A C 1
ATOM 1459 O O . ASP A 1 188 ? 9.055 -8.227 -5.217 1.00 92.00 188 ASP A O 1
ATOM 1463 N N . ALA A 1 189 ? 8.224 -6.351 -4.272 1.00 84.88 189 ALA A N 1
ATOM 1464 C CA . ALA A 1 189 ? 9.427 -5.551 -4.476 1.00 84.88 189 ALA A CA 1
ATOM 1465 C C . ALA A 1 189 ? 9.932 -4.910 -3.179 1.00 84.88 189 ALA A C 1
ATOM 1467 O O . ALA A 1 189 ? 9.162 -4.380 -2.381 1.00 84.88 189 ALA A O 1
ATOM 1468 N N . PHE A 1 190 ? 11.251 -4.962 -2.990 1.00 83.62 190 PHE A N 1
ATOM 1469 C CA . PHE A 1 190 ? 11.927 -4.507 -1.774 1.00 83.62 190 PHE A CA 1
ATOM 1470 C C . PHE A 1 190 ? 13.046 -3.526 -2.128 1.00 83.62 190 PHE A C 1
ATOM 1472 O O . PHE A 1 190 ? 13.825 -3.814 -3.043 1.00 83.62 190 PHE A O 1
ATOM 1479 N N . GLY A 1 191 ? 13.189 -2.440 -1.367 1.00 85.19 191 GLY A N 1
ATOM 1480 C CA . GLY A 1 191 ? 14.255 -1.446 -1.540 1.00 85.19 191 GLY A CA 1
ATOM 1481 C C . GLY A 1 191 ? 13.771 -0.071 -2.006 1.00 85.19 191 GLY A C 1
ATOM 1482 O O . GLY A 1 191 ? 12.584 0.184 -2.138 1.00 85.19 191 GLY A O 1
ATOM 1483 N N . ASP A 1 192 ? 14.714 0.835 -2.246 1.00 84.62 192 ASP A N 1
ATOM 1484 C CA . ASP A 1 192 ? 14.501 2.280 -2.400 1.00 84.62 192 ASP A CA 1
ATOM 1485 C C . ASP A 1 192 ? 14.117 2.748 -3.816 1.00 84.62 192 ASP A C 1
ATOM 1487 O O . ASP A 1 192 ? 14.110 3.947 -4.068 1.00 84.62 192 ASP A O 1
ATOM 1491 N N . GLY A 1 193 ? 13.827 1.835 -4.747 1.00 84.75 193 GLY A N 1
ATOM 1492 C CA . GLY A 1 193 ? 13.386 2.183 -6.104 1.00 84.75 193 GLY A CA 1
ATOM 1493 C C . GLY A 1 193 ? 11.885 2.482 -6.226 1.00 84.75 193 GLY A C 1
ATOM 1494 O O . GLY A 1 193 ? 11.103 2.267 -5.303 1.00 84.75 193 GLY A O 1
ATOM 1495 N N . GLU A 1 194 ? 11.464 2.927 -7.407 1.00 88.62 194 GLU A N 1
ATOM 1496 C CA . GLU A 1 194 ? 10.060 3.182 -7.740 1.00 88.62 194 GLU A CA 1
ATOM 1497 C C . GLU A 1 194 ? 9.431 1.984 -8.474 1.00 88.62 194 GLU A C 1
ATOM 1499 O O . GLU A 1 194 ? 10.022 1.368 -9.369 1.00 88.62 194 GLU A O 1
ATOM 1504 N N . ILE A 1 195 ? 8.181 1.679 -8.130 1.00 91.62 195 ILE A N 1
ATOM 1505 C CA . ILE A 1 195 ? 7.314 0.802 -8.916 1.00 91.62 195 ILE A CA 1
ATOM 1506 C C . ILE A 1 195 ? 6.305 1.667 -9.660 1.00 91.62 195 ILE A C 1
ATOM 1508 O O . ILE A 1 195 ? 5.522 2.393 -9.049 1.00 91.62 195 ILE A O 1
ATOM 1512 N N . VAL A 1 196 ? 6.280 1.537 -10.983 1.00 93.00 196 VAL A N 1
ATOM 1513 C CA . VAL A 1 196 ? 5.339 2.235 -11.857 1.00 93.00 196 VAL A CA 1
ATOM 1514 C C . VAL A 1 196 ? 4.368 1.229 -12.459 1.00 93.00 196 VAL A C 1
ATOM 1516 O O . VAL A 1 196 ? 4.754 0.304 -13.176 1.00 93.00 196 VAL A O 1
ATOM 1519 N N . ILE A 1 197 ? 3.087 1.435 -12.186 1.00 91.44 197 ILE A N 1
ATOM 1520 C CA . ILE A 1 197 ? 1.971 0.683 -12.742 1.00 91.44 197 ILE A CA 1
ATOM 1521 C C . ILE A 1 197 ? 1.187 1.628 -13.652 1.00 91.44 197 ILE A C 1
ATOM 1523 O O . ILE A 1 197 ? 0.619 2.601 -13.162 1.00 91.44 197 ILE A O 1
ATOM 1527 N N . ASP A 1 198 ? 1.146 1.357 -14.956 1.00 88.75 198 ASP A N 1
ATOM 1528 C CA . ASP A 1 198 ? 0.560 2.278 -15.940 1.00 88.75 198 ASP A CA 1
ATOM 1529 C C . ASP A 1 198 ? -0.446 1.572 -16.862 1.00 88.75 198 ASP A C 1
ATOM 1531 O O . ASP A 1 198 ? -0.090 0.724 -17.687 1.00 88.75 198 ASP A O 1
ATOM 1535 N N . GLY A 1 199 ? -1.725 1.900 -16.687 1.00 78.94 199 GLY A N 1
ATOM 1536 C CA . GLY A 1 199 ? -2.796 1.613 -17.635 1.00 78.94 199 GLY A CA 1
ATOM 1537 C C . GLY A 1 199 ? -3.046 2.837 -18.514 1.00 78.94 199 GLY A C 1
ATOM 1538 O O . GLY A 1 199 ? -3.208 3.950 -18.012 1.00 78.94 199 GLY A O 1
ATOM 1539 N N . LEU A 1 200 ? -3.080 2.662 -19.831 1.00 72.81 200 LEU A N 1
ATOM 1540 C CA . LEU A 1 200 ? -3.258 3.778 -20.761 1.00 72.81 200 LEU A CA 1
ATOM 1541 C C . LEU A 1 200 ? -4.602 3.775 -21.469 1.00 72.81 200 LEU A C 1
ATOM 1543 O O . LEU A 1 200 ? -4.935 2.747 -22.039 1.00 72.81 200 LEU A O 1
ATOM 1547 N N . ASP A 1 201 ? -5.243 4.951 -21.559 1.00 52.31 201 ASP A N 1
ATOM 1548 C CA . ASP A 1 201 ? -6.383 5.403 -22.397 1.00 52.31 201 ASP A CA 1
ATOM 1549 C C . ASP A 1 201 ? -7.625 4.481 -22.520 1.00 52.31 201 ASP A C 1
ATOM 1551 O O . ASP A 1 201 ? -8.744 4.977 -22.414 1.00 52.31 201 ASP A O 1
ATOM 1555 N N . GLU A 1 202 ? -7.465 3.164 -22.678 1.00 51.50 202 GLU A N 1
ATOM 1556 C CA . GLU A 1 202 ? -8.488 2.102 -22.577 1.00 51.50 202 GLU A CA 1
ATOM 1557 C C . GLU A 1 202 ? -7.940 0.754 -22.024 1.00 51.50 202 GLU A C 1
ATOM 1559 O O . GLU A 1 202 ? -8.708 -0.168 -21.739 1.00 51.50 202 GLU A O 1
ATOM 1564 N N . GLY A 1 203 ? -6.620 0.621 -21.858 1.00 57.41 203 GLY A N 1
ATOM 1565 C CA . GLY A 1 203 ? -5.918 -0.504 -21.249 1.00 57.41 203 GLY A CA 1
ATOM 1566 C C . GLY A 1 203 ? -5.907 -0.393 -19.727 1.00 57.41 203 GLY A C 1
ATOM 1567 O O . GLY A 1 203 ? -5.425 0.579 -19.152 1.00 57.41 203 GLY A O 1
ATOM 1568 N N . LEU A 1 204 ? -6.462 -1.401 -19.061 1.00 61.56 204 LEU A N 1
ATOM 1569 C CA . LEU A 1 204 ? -6.547 -1.455 -17.604 1.00 61.56 204 LEU A CA 1
ATOM 1570 C C . LEU A 1 204 ? -5.421 -2.328 -17.061 1.00 61.56 204 LEU A C 1
ATOM 1572 O O . LEU A 1 204 ? -5.377 -3.522 -17.364 1.00 61.56 204 LEU A O 1
ATOM 1576 N N . VAL A 1 205 ? -4.571 -1.769 -16.192 1.00 80.12 205 VAL A N 1
ATOM 1577 C CA . VAL A 1 205 ? -3.734 -2.615 -15.336 1.00 80.12 205 VAL A CA 1
ATOM 1578 C C . VAL A 1 205 ? -4.595 -3.127 -14.196 1.00 80.12 205 VAL A C 1
ATOM 1580 O O . VAL A 1 205 ? -5.113 -2.331 -13.410 1.00 80.12 205 VAL A O 1
ATOM 1583 N N . SER A 1 206 ? -4.814 -4.438 -14.127 1.00 86.69 206 SER A N 1
ATOM 1584 C CA . SER A 1 206 ? -5.906 -4.962 -13.304 1.00 86.69 206 SER A CA 1
ATOM 1585 C C . SER A 1 206 ? -5.612 -6.247 -12.547 1.00 86.69 206 SER A C 1
ATOM 1587 O O . SER A 1 206 ? -4.729 -7.017 -12.909 1.00 86.69 206 SER A O 1
ATOM 1589 N N . ASN A 1 207 ? -6.376 -6.461 -11.470 1.00 86.62 207 ASN A N 1
ATOM 1590 C CA . ASN A 1 207 ? -6.335 -7.672 -10.639 1.00 86.62 207 ASN A CA 1
ATOM 1591 C C . ASN A 1 207 ? -4.923 -8.025 -10.135 1.00 86.62 207 ASN A C 1
ATOM 1593 O O . ASN A 1 207 ? -4.535 -9.190 -10.072 1.00 86.62 207 ASN A O 1
ATOM 1597 N N . GLY A 1 208 ? -4.144 -7.003 -9.791 1.00 87.94 208 GLY A N 1
ATOM 1598 C CA . GLY A 1 208 ? -2.795 -7.150 -9.268 1.00 87.94 208 GLY A CA 1
ATOM 1599 C C . GLY A 1 208 ? -2.729 -7.070 -7.748 1.00 87.94 208 GLY A C 1
ATOM 1600 O O . GLY A 1 208 ? -3.507 -6.351 -7.115 1.00 87.94 208 GLY A O 1
ATOM 1601 N N . SER A 1 209 ? -1.756 -7.767 -7.171 1.00 92.12 209 SER A N 1
ATOM 1602 C CA . SER A 1 209 ? -1.266 -7.553 -5.810 1.00 92.12 209 SER A CA 1
ATOM 1603 C C . SER A 1 209 ? 0.121 -6.924 -5.874 1.00 92.12 209 SER A C 1
ATOM 1605 O O . SER A 1 209 ? 0.965 -7.361 -6.655 1.00 92.12 209 SER A O 1
ATOM 1607 N N . ILE A 1 210 ? 0.343 -5.880 -5.084 1.00 92.62 210 ILE A N 1
ATOM 1608 C CA . ILE A 1 210 ? 1.599 -5.142 -5.008 1.00 92.62 210 ILE A CA 1
ATOM 1609 C C . ILE A 1 210 ? 1.967 -5.032 -3.538 1.00 92.62 210 ILE A C 1
ATOM 1611 O O . ILE A 1 210 ? 1.223 -4.470 -2.731 1.00 92.62 210 ILE A O 1
ATOM 1615 N N . ASN A 1 211 ? 3.123 -5.575 -3.208 1.00 89.44 211 ASN A N 1
ATOM 1616 C CA . ASN A 1 211 ? 3.695 -5.520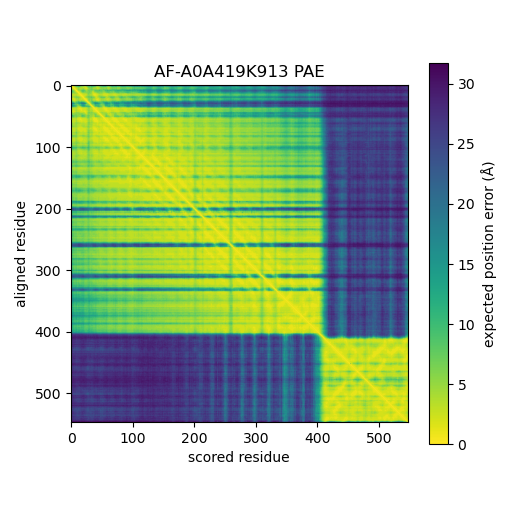 -1.886 1.00 89.44 211 ASN A CA 1
ATOM 1617 C C . ASN A 1 211 ? 5.030 -4.786 -1.974 1.00 89.44 211 ASN A C 1
ATOM 1619 O O . ASN A 1 211 ? 5.946 -5.234 -2.669 1.00 89.44 211 ASN A O 1
ATOM 1623 N N . VAL A 1 212 ? 5.097 -3.638 -1.305 1.00 84.69 212 VAL A N 1
ATOM 1624 C CA . VAL A 1 212 ? 6.285 -2.782 -1.278 1.00 84.69 212 VAL A CA 1
ATOM 1625 C C . VAL A 1 212 ? 6.841 -2.780 0.126 1.00 84.69 212 VAL A C 1
ATOM 1627 O O . VAL A 1 212 ? 6.135 -2.450 1.077 1.00 84.69 212 VAL A O 1
ATOM 1630 N N . ASP A 1 213 ? 8.107 -3.136 0.263 1.00 79.31 213 ASP A N 1
ATOM 1631 C CA . ASP A 1 213 ? 8.750 -3.182 1.567 1.00 79.31 213 ASP A CA 1
ATOM 1632 C C . ASP A 1 213 ? 10.044 -2.352 1.539 1.00 79.31 213 ASP A C 1
ATOM 1634 O O . ASP A 1 213 ? 11.034 -2.702 0.886 1.00 79.31 213 ASP A O 1
ATOM 1638 N N . VAL A 1 214 ? 9.953 -1.230 2.266 1.00 65.88 214 VAL A N 1
ATOM 1639 C CA . VAL A 1 214 ? 10.916 -0.168 2.611 1.00 65.88 214 VAL A CA 1
ATOM 1640 C C . VAL A 1 214 ? 11.455 0.734 1.497 1.00 65.88 214 VAL A C 1
ATOM 1642 O O . VAL A 1 214 ? 11.958 0.265 0.493 1.00 65.88 214 VAL A O 1
ATOM 1645 N N . ASN A 1 215 ? 11.457 2.047 1.770 1.00 75.88 215 ASN A N 1
ATOM 1646 C CA . ASN A 1 215 ? 12.020 3.186 1.017 1.00 75.88 215 ASN A CA 1
ATOM 1647 C C . ASN A 1 215 ? 11.561 3.431 -0.429 1.00 75.88 215 ASN A C 1
ATOM 1649 O O . ASN A 1 215 ? 11.826 4.511 -0.953 1.00 75.88 215 ASN A O 1
ATOM 1653 N N . GLY A 1 216 ? 10.878 2.484 -1.061 1.00 75.69 216 GLY A N 1
ATOM 1654 C CA . GLY A 1 216 ? 10.353 2.667 -2.408 1.00 75.69 216 GLY A CA 1
ATOM 1655 C C . GLY A 1 216 ? 9.105 3.547 -2.479 1.00 75.69 216 GLY A C 1
ATOM 1656 O O . GLY A 1 216 ? 8.392 3.752 -1.490 1.00 75.69 216 GLY A O 1
ATOM 1657 N N . THR A 1 217 ? 8.824 4.033 -3.684 1.00 87.25 217 THR A N 1
ATOM 1658 C CA . THR A 1 217 ? 7.573 4.713 -4.043 1.00 87.25 217 THR A CA 1
ATOM 1659 C C . THR A 1 217 ? 6.753 3.847 -4.994 1.00 87.25 217 THR A C 1
ATOM 1661 O O . THR A 1 217 ? 7.277 2.998 -5.720 1.00 87.25 217 THR A O 1
ATOM 1664 N N . LEU A 1 218 ? 5.438 4.042 -4.981 1.00 93.44 218 LEU A N 1
ATOM 1665 C CA . LEU A 1 218 ? 4.508 3.353 -5.864 1.00 93.44 218 LEU A CA 1
ATOM 1666 C C . LEU A 1 218 ? 3.649 4.370 -6.607 1.00 93.44 218 LEU A C 1
ATOM 1668 O O . LEU A 1 218 ? 2.826 5.057 -6.003 1.00 93.44 218 LEU A O 1
ATOM 1672 N N . THR A 1 219 ? 3.784 4.393 -7.926 1.00 93.62 219 THR A N 1
ATOM 1673 C CA . THR A 1 219 ? 2.933 5.176 -8.819 1.00 93.62 219 THR A CA 1
ATOM 1674 C C . THR A 1 219 ? 1.966 4.239 -9.537 1.00 93.62 219 THR A C 1
ATOM 1676 O O . THR A 1 219 ? 2.382 3.307 -10.221 1.00 93.62 219 THR A O 1
ATOM 1679 N N . ILE A 1 220 ? 0.665 4.487 -9.395 1.00 94.94 220 ILE A N 1
ATOM 1680 C CA . ILE A 1 220 ? -0.414 3.777 -10.084 1.00 94.94 220 ILE A CA 1
ATOM 1681 C C . ILE A 1 220 ? -1.185 4.777 -10.934 1.00 94.94 220 ILE A C 1
ATOM 1683 O O . ILE A 1 220 ? -1.820 5.694 -10.414 1.00 94.94 220 ILE A O 1
ATOM 1687 N N . HIS A 1 221 ? -1.189 4.555 -12.240 1.00 93.00 221 HIS A N 1
ATOM 1688 C CA . HIS A 1 221 ? -1.980 5.301 -13.203 1.00 93.00 221 HIS A CA 1
ATOM 1689 C C . HIS A 1 221 ? -2.953 4.353 -13.914 1.00 93.00 221 HIS A C 1
ATOM 1691 O O . HIS A 1 221 ? -2.561 3.286 -14.380 1.00 93.00 221 HIS A O 1
ATOM 1697 N N . SER A 1 222 ? -4.241 4.705 -13.925 1.00 92.75 222 SER A N 1
ATOM 1698 C CA . SER A 1 222 ? -5.341 3.896 -14.483 1.00 92.75 222 SER A CA 1
ATOM 1699 C C . SER A 1 222 ? -5.373 2.430 -14.017 1.00 92.75 222 SER A C 1
ATOM 1701 O O . SER A 1 222 ? -5.660 1.506 -14.786 1.00 92.75 222 SER A O 1
ATOM 1703 N N . GLY A 1 223 ? -5.082 2.198 -12.735 1.00 93.75 223 GLY A N 1
ATOM 1704 C CA . GLY A 1 223 ? -5.172 0.878 -12.117 1.00 93.75 223 GLY A CA 1
ATOM 1705 C C . GLY A 1 223 ? -6.614 0.497 -11.779 1.00 93.75 223 GLY A C 1
ATOM 1706 O O . GLY A 1 223 ? -7.408 1.343 -11.363 1.00 93.75 223 GLY A O 1
ATOM 1707 N N . LYS A 1 224 ? -6.953 -0.792 -11.903 1.00 94.25 224 LYS A N 1
ATOM 1708 C CA . LYS A 1 224 ? -8.274 -1.320 -11.542 1.00 94.25 224 LYS A CA 1
ATOM 1709 C C . LYS A 1 224 ? -8.216 -2.547 -10.645 1.00 94.25 224 LYS A C 1
ATOM 1711 O O . LYS A 1 224 ? -7.566 -3.535 -10.968 1.00 94.25 224 LYS A O 1
ATOM 1716 N N . ASN A 1 225 ? -8.964 -2.524 -9.541 1.00 94.56 225 ASN A N 1
ATOM 1717 C CA . ASN A 1 225 ? -9.041 -3.643 -8.588 1.00 94.56 225 ASN A CA 1
ATOM 1718 C C . ASN A 1 225 ? -7.668 -4.099 -8.055 1.00 94.56 225 ASN A C 1
ATOM 1720 O O . ASN A 1 225 ? -7.461 -5.286 -7.798 1.00 94.56 225 ASN A O 1
ATOM 1724 N N . LEU A 1 226 ? -6.726 -3.166 -7.901 1.00 96.12 226 LEU A N 1
ATOM 1725 C CA . LEU A 1 226 ? -5.394 -3.467 -7.380 1.00 96.12 226 LEU A CA 1
ATOM 1726 C C . LEU A 1 226 ? -5.409 -3.554 -5.854 1.00 96.12 226 LEU A C 1
ATOM 1728 O O . LEU A 1 226 ? -6.163 -2.852 -5.181 1.00 96.12 226 LEU A O 1
ATOM 1732 N N . SER A 1 227 ? -4.562 -4.418 -5.311 1.00 97.00 227 SER A N 1
ATOM 1733 C CA . SER A 1 227 ? -4.334 -4.588 -3.878 1.00 97.00 227 SER A CA 1
ATOM 1734 C C . SER A 1 227 ? -2.917 -4.139 -3.549 1.00 97.00 227 SER A C 1
ATOM 1736 O O . SER A 1 227 ? -1.972 -4.659 -4.127 1.00 97.00 227 SER A O 1
ATOM 1738 N N . VAL A 1 228 ? -2.780 -3.173 -2.647 1.00 96.50 228 VAL A N 1
ATOM 1739 C CA . VAL A 1 228 ? -1.510 -2.570 -2.235 1.00 96.50 228 VAL A CA 1
ATOM 1740 C C . VAL A 1 228 ? -1.340 -2.761 -0.734 1.00 96.50 228 VAL A C 1
ATOM 1742 O O . VAL A 1 228 ? -2.228 -2.391 0.041 1.00 96.50 228 VAL A O 1
ATOM 1745 N N . SER A 1 229 ? -0.201 -3.316 -0.335 1.00 94.94 229 SER A N 1
ATOM 1746 C CA . SER A 1 229 ? 0.192 -3.469 1.066 1.00 94.94 229 SER A CA 1
ATOM 1747 C C . SER A 1 229 ? 1.697 -3.269 1.248 1.00 94.94 229 SER A C 1
ATOM 1749 O O . SER A 1 229 ? 2.441 -3.238 0.270 1.00 94.94 229 SER A O 1
ATOM 1751 N N . GLY A 1 230 ? 2.141 -3.162 2.503 1.00 91.75 230 GLY A N 1
ATOM 1752 C CA . GLY A 1 230 ? 3.563 -3.158 2.853 1.00 91.75 230 GLY A CA 1
ATOM 1753 C C . GLY A 1 230 ? 4.004 -1.971 3.711 1.00 91.75 230 GLY A C 1
ATOM 1754 O O . GLY A 1 230 ? 3.169 -1.262 4.281 1.00 91.75 230 GLY A O 1
ATOM 1755 N N . HIS A 1 231 ? 5.315 -1.786 3.844 1.00 91.81 231 HIS A N 1
ATOM 1756 C CA . HIS A 1 231 ? 5.931 -0.740 4.665 1.00 91.81 231 HIS A CA 1
ATOM 1757 C C . HIS A 1 231 ? 6.553 0.322 3.764 1.00 91.81 231 HIS A C 1
ATOM 1759 O O . HIS A 1 231 ? 7.530 0.070 3.063 1.00 91.81 231 HIS A O 1
ATOM 1765 N N . PHE A 1 232 ? 5.994 1.527 3.813 1.00 91.38 232 PHE A N 1
ATOM 1766 C CA . PHE A 1 232 ? 6.446 2.674 3.042 1.00 91.38 232 PHE A CA 1
ATOM 1767 C C . PHE A 1 232 ? 7.188 3.657 3.944 1.00 91.38 232 PHE A C 1
ATOM 1769 O O . PHE A 1 232 ? 6.636 4.125 4.939 1.00 91.38 232 PHE A O 1
ATOM 1776 N N . ASN A 1 233 ? 8.423 3.986 3.575 1.00 88.19 233 ASN A N 1
ATOM 1777 C CA . ASN A 1 233 ? 9.245 4.974 4.270 1.00 88.19 233 ASN A CA 1
ATOM 1778 C C . ASN A 1 233 ? 9.857 5.942 3.251 1.00 88.19 233 ASN A C 1
ATOM 1780 O O . ASN A 1 233 ? 10.980 5.733 2.810 1.00 88.19 233 ASN A O 1
ATOM 1784 N N . SER A 1 234 ? 9.104 6.951 2.822 1.00 82.12 234 SER A N 1
ATOM 1785 C CA . SER A 1 234 ? 9.516 7.840 1.727 1.00 82.12 234 SER A CA 1
ATOM 1786 C C . SER A 1 234 ? 9.663 9.281 2.207 1.00 82.12 234 SER A C 1
ATOM 1788 O O . SER A 1 234 ? 8.923 9.730 3.079 1.00 82.12 234 SER A O 1
ATOM 1790 N N . ASP A 1 235 ? 10.610 10.009 1.618 1.00 81.19 235 ASP A N 1
ATOM 1791 C CA . ASP A 1 235 ? 10.747 11.469 1.714 1.00 81.19 235 ASP A CA 1
ATOM 1792 C C . ASP A 1 235 ? 9.862 12.215 0.692 1.00 81.19 235 ASP A C 1
ATOM 1794 O O . ASP A 1 235 ? 9.914 13.441 0.571 1.00 81.19 235 ASP A O 1
ATOM 1798 N N . SER A 1 236 ? 9.037 11.470 -0.044 1.00 83.75 236 SER A N 1
ATOM 1799 C CA . SER A 1 236 ? 8.099 11.951 -1.052 1.00 83.75 236 SER A CA 1
ATOM 1800 C C . SER A 1 236 ? 6.738 11.257 -0.897 1.00 83.75 236 SER A C 1
ATOM 1802 O O . SER A 1 236 ? 6.471 10.602 0.114 1.00 83.75 236 SER A O 1
ATOM 1804 N N . ILE A 1 237 ? 5.856 11.393 -1.893 1.00 89.19 237 ILE A N 1
ATOM 1805 C CA . ILE A 1 237 ? 4.581 10.669 -1.910 1.00 89.19 237 ILE A CA 1
ATOM 1806 C C . ILE A 1 237 ? 4.863 9.172 -2.046 1.00 89.19 237 ILE A C 1
ATOM 1808 O O . ILE A 1 237 ? 5.245 8.699 -3.114 1.00 89.19 237 ILE A O 1
ATOM 1812 N N . ALA A 1 238 ? 4.632 8.422 -0.969 1.00 92.06 238 ALA A N 1
ATOM 1813 C CA . ALA A 1 238 ? 4.884 6.986 -0.949 1.00 92.06 238 ALA A CA 1
ATOM 1814 C C . ALA A 1 238 ? 3.993 6.210 -1.932 1.00 92.06 238 ALA A C 1
ATOM 1816 O O . ALA A 1 238 ? 4.468 5.293 -2.600 1.00 92.06 238 ALA A O 1
ATOM 1817 N N . VAL A 1 239 ? 2.705 6.560 -2.020 1.00 95.00 239 VAL A N 1
ATOM 1818 C CA . VAL A 1 239 ? 1.744 5.909 -2.921 1.00 95.00 239 VAL A CA 1
ATOM 1819 C C . VAL A 1 239 ? 0.937 6.962 -3.678 1.00 95.00 239 VAL A C 1
ATOM 1821 O O . VAL A 1 239 ? 0.080 7.636 -3.110 1.00 95.00 239 VAL A O 1
ATOM 1824 N N . ASN A 1 240 ? 1.179 7.089 -4.977 1.00 95.00 240 ASN A N 1
ATOM 1825 C CA . ASN A 1 240 ? 0.450 7.989 -5.861 1.00 95.00 240 ASN A CA 1
ATOM 1826 C C . ASN A 1 240 ? -0.542 7.195 -6.722 1.00 95.00 240 ASN A C 1
ATOM 1828 O O . ASN A 1 240 ? -0.137 6.346 -7.510 1.00 95.00 240 ASN A O 1
ATOM 1832 N N . ILE A 1 241 ? -1.842 7.452 -6.569 1.00 95.81 241 ILE A N 1
ATOM 1833 C CA . ILE A 1 241 ? -2.927 6.759 -7.270 1.00 95.81 241 ILE A CA 1
ATOM 1834 C C . ILE A 1 241 ? -3.699 7.776 -8.108 1.00 95.81 241 ILE A C 1
ATOM 1836 O O . ILE A 1 241 ? -4.437 8.611 -7.583 1.00 95.81 241 ILE A O 1
ATOM 1840 N N . MET A 1 242 ? -3.573 7.662 -9.427 1.00 93.75 242 MET A N 1
ATOM 1841 C CA . MET A 1 242 ? -4.157 8.575 -10.403 1.00 93.75 242 MET A CA 1
ATOM 1842 C C . MET A 1 242 ? -5.102 7.839 -11.351 1.00 93.75 242 MET A C 1
ATOM 1844 O O . MET A 1 242 ? -4.795 6.739 -11.812 1.00 93.75 242 MET A O 1
ATOM 1848 N N . HIS A 1 243 ? -6.244 8.453 -11.672 1.00 92.69 243 HIS A N 1
ATOM 1849 C CA . HIS A 1 243 ? -7.192 7.942 -12.676 1.00 92.69 243 HIS A CA 1
ATOM 1850 C C . HIS A 1 243 ? -7.637 6.482 -12.454 1.00 92.69 243 HIS A C 1
ATOM 1852 O O . HIS A 1 243 ? -7.959 5.775 -13.404 1.00 92.69 243 HIS A O 1
ATOM 1858 N N . SER A 1 244 ? -7.640 6.015 -11.206 1.00 94.06 244 SER A N 1
ATOM 1859 C CA . SER A 1 244 ? -7.786 4.596 -10.870 1.00 94.06 244 SER A CA 1
ATOM 1860 C C . SER A 1 244 ? -9.146 4.272 -10.247 1.00 94.06 244 SER A C 1
ATOM 1862 O O . SER A 1 244 ? -9.808 5.137 -9.670 1.00 94.06 244 SER A O 1
ATOM 1864 N N . GLU A 1 245 ? -9.554 3.006 -10.336 1.00 94.56 245 GLU A N 1
ATOM 1865 C CA . GLU A 1 245 ? -10.836 2.507 -9.824 1.00 94.56 245 GLU A CA 1
ATOM 1866 C C . GLU A 1 245 ? -10.632 1.281 -8.922 1.00 94.56 245 GLU A C 1
ATOM 1868 O O . GLU A 1 245 ? -9.990 0.301 -9.304 1.00 94.56 245 GLU A O 1
ATOM 1873 N N . GLY A 1 246 ? -11.205 1.271 -7.719 1.00 95.56 246 GLY A N 1
ATOM 1874 C CA . GLY A 1 246 ? -11.228 0.049 -6.905 1.00 95.56 246 GLY A CA 1
ATOM 1875 C C . GLY A 1 246 ? -9.871 -0.372 -6.326 1.00 95.56 246 GLY A C 1
ATOM 1876 O O . GLY A 1 246 ? -9.713 -1.534 -5.941 1.00 95.56 246 GLY A O 1
ATOM 1877 N N . VAL A 1 247 ? -8.890 0.537 -6.261 1.00 97.44 247 VAL A N 1
ATOM 1878 C CA . VAL A 1 247 ? -7.583 0.275 -5.635 1.00 97.44 247 VAL A CA 1
ATOM 1879 C C . VAL A 1 247 ? -7.748 0.179 -4.119 1.00 97.44 247 VAL A C 1
ATOM 1881 O O . VAL A 1 247 ? -8.382 1.023 -3.486 1.00 97.44 247 VAL A O 1
ATOM 1884 N N . LYS A 1 248 ? -7.183 -0.865 -3.516 1.00 98.31 248 LYS A N 1
ATOM 1885 C CA . LYS A 1 248 ? -7.256 -1.131 -2.079 1.00 98.31 248 LYS A CA 1
ATOM 1886 C C . LYS A 1 248 ? -5.874 -0.983 -1.469 1.00 98.31 248 LYS A C 1
ATOM 1888 O O . LYS A 1 248 ? -5.022 -1.819 -1.733 1.00 98.31 248 LYS A O 1
ATOM 1893 N N . VAL A 1 249 ? -5.681 0.019 -0.620 1.00 98.12 249 VAL A N 1
ATOM 1894 C CA . VAL A 1 249 ? -4.461 0.196 0.180 1.00 98.12 249 VAL A CA 1
ATOM 1895 C C . VAL A 1 249 ? -4.749 -0.281 1.596 1.00 98.12 249 VAL A C 1
ATOM 1897 O O . VAL A 1 249 ? -5.624 0.280 2.272 1.00 98.12 249 VAL A O 1
ATOM 1900 N N . PHE A 1 250 ? -4.087 -1.350 2.036 1.00 97.62 250 PHE A N 1
ATOM 1901 C CA . PHE A 1 250 ? -4.416 -1.973 3.312 1.00 97.62 250 PHE A CA 1
ATOM 1902 C C . PHE A 1 250 ? -3.254 -2.653 4.019 1.00 97.62 250 PHE A C 1
ATOM 1904 O O . PHE A 1 250 ? -2.334 -3.162 3.388 1.00 97.62 250 PHE A O 1
ATOM 1911 N N . ASN A 1 251 ? -3.376 -2.751 5.347 1.00 95.75 251 ASN A N 1
ATOM 1912 C CA . ASN A 1 251 ? -2.378 -3.380 6.215 1.00 95.75 251 ASN A CA 1
ATOM 1913 C C . ASN A 1 251 ? -0.979 -2.775 6.024 1.00 95.75 251 ASN A C 1
ATOM 1915 O O . ASN A 1 251 ? 0.017 -3.491 6.121 1.00 95.75 251 ASN A O 1
ATOM 1919 N N . SER A 1 252 ? -0.917 -1.476 5.732 1.00 96.06 252 SER A N 1
ATOM 1920 C CA . SER A 1 252 ? 0.331 -0.771 5.475 1.00 96.06 252 SER A CA 1
ATOM 1921 C C . SER A 1 252 ? 0.748 0.124 6.626 1.00 96.06 252 SER A C 1
ATOM 1923 O O . SER A 1 252 ? -0.081 0.636 7.383 1.00 96.06 252 SER A O 1
ATOM 1925 N N . ILE A 1 253 ? 2.056 0.334 6.719 1.00 94.44 253 ILE A N 1
ATOM 1926 C CA . ILE A 1 253 ? 2.676 1.305 7.618 1.00 94.44 253 ILE A CA 1
ATOM 1927 C C . ILE A 1 253 ? 3.308 2.382 6.746 1.00 94.44 253 ILE A C 1
ATOM 1929 O O . ILE A 1 253 ? 4.074 2.062 5.839 1.00 94.44 253 ILE A O 1
ATOM 1933 N N . PHE A 1 254 ? 2.969 3.639 7.016 1.00 93.69 254 PHE A N 1
ATOM 1934 C CA . PHE A 1 254 ? 3.524 4.800 6.335 1.00 93.69 254 PHE A CA 1
ATOM 1935 C C . PHE A 1 254 ? 4.338 5.635 7.321 1.00 93.69 254 PHE A C 1
ATOM 1937 O O . PHE A 1 254 ? 3.814 6.123 8.331 1.00 93.69 254 PHE A O 1
ATOM 1944 N N . GLU A 1 255 ? 5.611 5.816 6.991 1.00 90.19 255 GLU A N 1
ATOM 1945 C CA . GLU A 1 255 ? 6.597 6.583 7.746 1.00 90.19 255 GLU A CA 1
ATOM 1946 C C . GLU A 1 255 ? 7.338 7.539 6.801 1.00 90.19 255 GLU A C 1
ATOM 1948 O O . GLU A 1 255 ? 7.324 7.360 5.582 1.00 90.19 255 GLU A O 1
ATOM 1953 N N . ALA A 1 256 ? 7.952 8.576 7.362 1.00 83.81 256 ALA A N 1
ATOM 1954 C CA . ALA A 1 256 ? 8.803 9.498 6.624 1.00 83.81 256 ALA A CA 1
ATOM 1955 C C . ALA A 1 256 ? 10.060 9.803 7.455 1.00 83.81 256 ALA A C 1
ATOM 1957 O O . ALA A 1 256 ? 9.956 9.909 8.687 1.00 83.81 256 ALA A O 1
ATOM 1958 N N . PRO A 1 257 ? 11.238 9.965 6.825 1.00 76.81 257 PRO A N 1
ATOM 1959 C CA . PRO A 1 257 ? 12.422 10.485 7.501 1.00 76.81 257 PRO A CA 1
ATOM 1960 C C . PRO A 1 257 ? 12.162 11.934 7.977 1.00 76.81 257 PRO A C 1
ATOM 1962 O O . PRO A 1 257 ? 11.414 12.673 7.347 1.00 76.81 257 PRO A O 1
ATOM 1965 N N . GLU A 1 258 ? 12.708 12.318 9.137 1.00 70.06 258 GLU A N 1
ATOM 1966 C CA . GLU A 1 258 ? 12.276 13.483 9.940 1.00 70.06 258 GLU A CA 1
ATOM 1967 C C . GLU A 1 258 ? 12.046 14.821 9.186 1.00 70.06 258 GLU A C 1
ATOM 1969 O O . GLU A 1 258 ? 12.824 15.220 8.325 1.00 70.06 258 GLU A O 1
ATOM 1974 N N . ALA A 1 259 ? 11.029 15.567 9.658 1.00 60.91 259 ALA A N 1
ATOM 1975 C CA . ALA A 1 259 ? 10.675 16.965 9.351 1.00 60.91 259 ALA A CA 1
ATOM 1976 C C . ALA A 1 259 ? 10.291 17.298 7.889 1.00 60.91 259 ALA A C 1
ATOM 1978 O O . ALA A 1 259 ? 11.021 17.983 7.176 1.00 60.91 259 ALA A O 1
ATOM 1979 N N . MET A 1 260 ? 9.066 16.928 7.494 1.00 55.47 260 MET A N 1
ATOM 1980 C CA . MET A 1 260 ? 8.394 17.443 6.290 1.00 55.47 260 MET A CA 1
ATOM 1981 C C . MET A 1 260 ? 7.265 18.422 6.650 1.00 55.47 260 MET A C 1
ATOM 1983 O O . MET A 1 260 ? 6.417 18.117 7.489 1.00 55.47 260 MET A O 1
ATOM 1987 N N . ASP A 1 261 ? 7.220 19.572 5.967 1.00 52.72 261 ASP A N 1
ATOM 1988 C CA . ASP A 1 261 ? 6.147 20.575 6.103 1.00 52.72 261 ASP A CA 1
ATOM 1989 C C . ASP A 1 261 ? 4.791 20.067 5.572 1.00 52.72 261 ASP A C 1
ATOM 1991 O O . ASP A 1 261 ? 3.735 20.482 6.058 1.00 52.72 261 ASP A O 1
ATOM 1995 N N . ILE A 1 262 ? 4.803 19.146 4.598 1.00 59.81 262 ILE A N 1
ATOM 1996 C CA . ILE A 1 262 ? 3.604 18.474 4.084 1.00 59.81 262 ILE A CA 1
ATOM 1997 C C . ILE A 1 262 ? 3.953 17.018 3.760 1.00 59.81 262 ILE A C 1
ATOM 1999 O O . ILE A 1 262 ? 4.536 16.753 2.716 1.00 59.81 262 ILE A O 1
ATOM 2003 N N . PRO A 1 263 ? 3.666 16.065 4.656 1.00 71.88 263 PRO A N 1
ATOM 2004 C CA . PRO A 1 263 ? 4.040 14.685 4.421 1.00 71.88 263 PRO A CA 1
ATOM 2005 C C . PRO A 1 263 ? 2.867 13.912 3.812 1.00 71.88 263 PRO A C 1
ATOM 2007 O O . PRO A 1 263 ? 2.132 13.233 4.531 1.00 71.88 263 PRO A O 1
ATOM 2010 N N . GLU A 1 264 ? 2.615 14.052 2.509 1.00 87.88 264 GLU A N 1
ATOM 2011 C CA . GLU A 1 264 ? 1.646 13.184 1.835 1.00 87.88 264 GLU A CA 1
ATOM 2012 C C . GLU A 1 264 ? 2.169 11.742 1.753 1.00 87.88 264 GLU A C 1
ATOM 2014 O O . GLU A 1 264 ? 3.112 11.450 1.033 1.00 87.88 264 GLU A O 1
ATOM 2019 N N . ALA A 1 265 ? 1.529 10.814 2.464 1.00 93.00 265 ALA A N 1
ATOM 2020 C CA . ALA A 1 265 ? 1.776 9.380 2.320 1.00 93.00 265 ALA A CA 1
ATOM 2021 C C . ALA A 1 265 ? 1.076 8.812 1.082 1.00 93.00 265 ALA A C 1
ATOM 2023 O O . ALA A 1 265 ? 1.622 7.966 0.377 1.00 93.00 265 ALA A O 1
ATOM 2024 N N . ILE A 1 266 ? -0.158 9.260 0.842 1.00 95.50 266 ILE A N 1
ATOM 2025 C CA . ILE A 1 266 ? -0.975 8.806 -0.280 1.00 95.50 266 ILE A CA 1
ATOM 2026 C C . ILE A 1 266 ? -1.542 10.028 -0.992 1.00 95.50 266 ILE A C 1
ATOM 2028 O O . ILE A 1 266 ? -2.188 10.858 -0.349 1.00 95.50 266 ILE A O 1
ATOM 2032 N N . ASP A 1 267 ? -1.364 10.101 -2.308 1.00 94.75 267 ASP A N 1
ATOM 2033 C CA . ASP A 1 267 ? -2.147 10.990 -3.165 1.00 94.75 267 ASP A CA 1
ATOM 2034 C C . ASP A 1 267 ? -3.180 10.166 -3.932 1.00 94.75 267 ASP A C 1
ATOM 2036 O O . ASP A 1 267 ? -2.840 9.249 -4.677 1.00 94.75 267 ASP A O 1
ATOM 2040 N N . LEU A 1 268 ? -4.458 10.458 -3.702 1.00 94.94 268 LEU A N 1
ATOM 2041 C CA . LEU A 1 268 ? -5.580 9.832 -4.383 1.00 94.94 268 LEU A CA 1
ATOM 2042 C C . LEU A 1 268 ? -6.212 10.872 -5.309 1.00 94.94 268 LEU A C 1
ATOM 2044 O O . LEU A 1 268 ? -7.062 11.667 -4.895 1.00 94.94 268 LEU A O 1
ATOM 2048 N N . ALA A 1 269 ? -5.797 10.858 -6.571 1.00 93.44 269 ALA A N 1
ATOM 2049 C CA . ALA A 1 269 ? -6.159 11.853 -7.566 1.00 93.44 269 ALA A CA 1
ATOM 2050 C C . ALA A 1 269 ? -7.061 11.265 -8.658 1.00 93.44 269 ALA A C 1
ATOM 2052 O O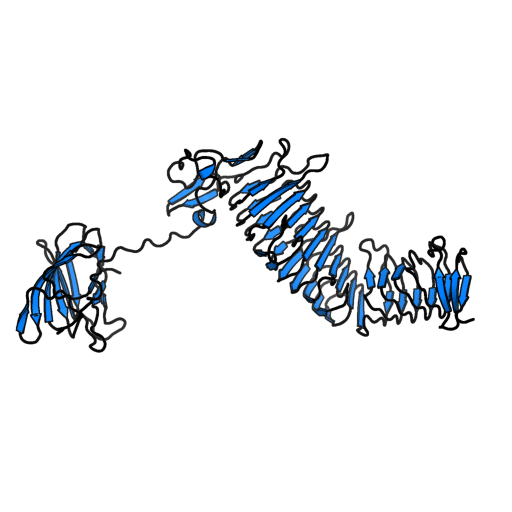 . ALA A 1 269 ? -6.771 10.223 -9.244 1.00 93.44 269 ALA A O 1
ATOM 2053 N N . LEU A 1 270 ? -8.177 11.942 -8.954 1.00 92.62 270 LEU A N 1
ATOM 2054 C CA . LEU A 1 270 ? -9.105 11.597 -10.044 1.00 92.62 270 LEU A CA 1
ATOM 2055 C C . LEU A 1 270 ? -9.561 10.123 -10.014 1.00 92.62 270 LEU A C 1
ATOM 2057 O O . LEU A 1 270 ? -9.844 9.539 -11.056 1.00 92.62 270 LEU A O 1
ATOM 2061 N N . SER A 1 271 ? -9.613 9.538 -8.817 1.00 93.50 271 SER A N 1
ATOM 2062 C CA . SER A 1 271 ? -9.831 8.108 -8.592 1.00 93.50 271 SER A CA 1
ATOM 2063 C C . SER A 1 271 ? -11.132 7.849 -7.833 1.00 93.50 271 SER A C 1
ATOM 2065 O O . SER A 1 271 ? -11.593 8.706 -7.059 1.00 93.50 271 SER A O 1
ATOM 2067 N N . SER A 1 272 ? -11.731 6.678 -8.057 1.00 95.25 272 SER A N 1
ATOM 2068 C CA . SER A 1 272 ? -12.992 6.293 -7.423 1.00 95.25 272 SER A CA 1
ATOM 2069 C C . SER A 1 272 ? -13.045 4.865 -6.911 1.00 95.25 272 SER A C 1
ATOM 2071 O O . SER A 1 272 ? -12.282 3.996 -7.322 1.00 95.25 272 SER A O 1
ATOM 2073 N N . ASP A 1 273 ? -13.976 4.622 -5.988 1.00 96.69 273 ASP A N 1
ATOM 2074 C CA . ASP A 1 273 ? -14.269 3.292 -5.442 1.00 96.69 273 ASP A CA 1
ATOM 2075 C C . ASP A 1 273 ? -13.060 2.626 -4.753 1.00 96.69 273 ASP A C 1
ATOM 2077 O O . ASP A 1 273 ? -13.062 1.425 -4.476 1.00 96.69 273 ASP A O 1
ATOM 2081 N N . CYS A 1 274 ? -12.024 3.409 -4.436 1.00 98.00 274 CYS A N 1
ATOM 2082 C CA . CYS A 1 274 ? -10.841 2.951 -3.728 1.00 98.00 274 CYS A CA 1
ATOM 2083 C C . CYS A 1 274 ? -11.136 2.761 -2.236 1.00 98.00 274 CYS A C 1
ATOM 2085 O O . CYS A 1 274 ? -12.020 3.398 -1.651 1.00 98.00 274 CYS A O 1
ATOM 2087 N N . VAL A 1 275 ? -10.362 1.886 -1.595 1.00 98.56 275 VAL A N 1
ATOM 2088 C CA . VAL A 1 275 ? -10.487 1.586 -0.166 1.00 98.56 275 VAL A CA 1
ATOM 2089 C C . VAL A 1 275 ? -9.137 1.739 0.516 1.00 98.56 275 VAL A C 1
ATOM 2091 O O . VAL A 1 275 ? -8.217 0.976 0.243 1.00 98.56 275 VAL A O 1
ATOM 2094 N N . VAL A 1 276 ? -9.040 2.669 1.460 1.00 98.56 276 VAL A N 1
ATOM 2095 C CA . VAL A 1 276 ? -7.873 2.838 2.333 1.00 98.56 276 VAL A CA 1
ATOM 2096 C C . VAL A 1 276 ? -8.255 2.306 3.707 1.00 98.56 276 VAL A C 1
ATOM 2098 O O . VAL A 1 276 ? -9.078 2.909 4.403 1.00 98.56 276 VAL A O 1
ATOM 2101 N N . LYS A 1 277 ? -7.731 1.139 4.095 1.00 98.06 277 LYS A N 1
ATOM 2102 C CA . LYS A 1 277 ? -8.159 0.482 5.336 1.00 98.06 277 LYS A CA 1
ATOM 2103 C C . LYS A 1 277 ? -7.051 -0.160 6.151 1.00 98.06 277 LYS A C 1
ATOM 2105 O O . LYS A 1 277 ? -6.158 -0.777 5.594 1.00 98.06 277 LYS A O 1
ATOM 2110 N N . ASN A 1 278 ? -7.201 -0.166 7.472 1.00 97.12 278 ASN A N 1
ATOM 2111 C CA . ASN A 1 278 ? -6.272 -0.863 8.370 1.00 97.12 278 ASN A CA 1
ATOM 2112 C C . ASN A 1 278 ? -4.804 -0.442 8.166 1.00 97.12 278 ASN A C 1
ATOM 2114 O O . ASN A 1 278 ? -3.918 -1.293 8.149 1.00 97.12 278 ASN A O 1
ATOM 2118 N N . ASN A 1 279 ? -4.564 0.853 7.948 1.00 97.75 279 ASN A N 1
ATOM 2119 C CA . ASN A 1 279 ? -3.223 1.406 7.779 1.00 97.75 279 ASN A CA 1
ATOM 2120 C C . ASN A 1 279 ? -2.809 2.230 9.000 1.00 97.75 279 ASN A C 1
ATOM 2122 O O . ASN A 1 279 ? -3.652 2.825 9.680 1.00 97.75 279 ASN A O 1
ATOM 2126 N N . ILE A 1 280 ? -1.503 2.297 9.242 1.00 96.06 280 ILE A N 1
ATOM 2127 C CA . ILE A 1 280 ? -0.889 3.144 10.264 1.00 96.06 280 ILE A CA 1
ATOM 2128 C C . ILE A 1 280 ? -0.163 4.284 9.553 1.00 96.06 280 ILE A C 1
ATOM 2130 O O . ILE A 1 280 ? 0.748 4.043 8.765 1.00 96.06 280 ILE A O 1
ATOM 2134 N N . PHE A 1 281 ? -0.566 5.517 9.841 1.00 93.69 281 PHE A N 1
ATOM 2135 C CA . PHE A 1 281 ? 0.081 6.733 9.368 1.00 93.69 281 PHE A CA 1
ATOM 2136 C C . PHE A 1 281 ? 0.797 7.394 10.547 1.00 93.69 281 PHE A C 1
ATOM 2138 O O . PHE A 1 281 ? 0.159 7.797 11.520 1.00 93.69 281 PHE A O 1
ATOM 2145 N N . ASN A 1 282 ? 2.119 7.541 10.472 1.00 88.69 282 ASN A N 1
ATOM 2146 C CA . ASN A 1 282 ? 2.892 8.229 11.509 1.00 88.69 282 ASN A CA 1
ATOM 2147 C C . ASN A 1 282 ? 2.816 9.754 11.321 1.00 88.69 282 ASN A C 1
ATOM 2149 O O . ASN A 1 282 ? 3.805 10.404 10.997 1.00 88.69 282 ASN A O 1
ATOM 2153 N N . ASN A 1 283 ? 1.614 10.316 11.512 1.00 81.88 283 ASN A N 1
ATOM 2154 C CA . ASN A 1 283 ? 1.288 11.733 11.298 1.00 81.88 283 ASN A CA 1
ATOM 2155 C C . ASN A 1 283 ? 1.420 12.191 9.829 1.00 81.88 283 ASN A C 1
ATOM 2157 O O . ASN A 1 283 ? 1.716 13.351 9.538 1.00 81.88 283 ASN A O 1
ATOM 2161 N N . LEU A 1 284 ? 1.164 11.278 8.892 1.00 89.69 284 LEU A N 1
ATOM 2162 C CA . LEU A 1 284 ? 1.213 11.547 7.456 1.00 89.69 284 LEU A CA 1
ATOM 2163 C C . LEU A 1 284 ? -0.187 11.808 6.888 1.00 89.69 284 LEU A C 1
ATOM 2165 O O . LEU A 1 284 ? -1.210 11.450 7.479 1.00 89.69 284 LEU A O 1
ATOM 2169 N N . THR A 1 285 ? -0.225 12.467 5.736 1.00 91.88 285 THR A N 1
ATOM 2170 C CA . THR A 1 285 ? -1.436 12.964 5.085 1.00 91.88 285 THR A CA 1
ATOM 2171 C C . THR A 1 285 ? -1.863 12.054 3.947 1.00 91.88 285 THR A C 1
ATOM 2173 O O . THR A 1 285 ? -1.046 11.645 3.128 1.00 91.88 285 THR A O 1
ATOM 2176 N N . VAL A 1 286 ? -3.162 11.786 3.853 1.00 94.94 286 VAL A N 1
ATOM 2177 C CA . VAL A 1 286 ? -3.775 11.308 2.615 1.00 94.94 286 VAL A CA 1
ATOM 2178 C C . VAL A 1 286 ? -4.435 12.490 1.917 1.00 94.94 286 VAL A C 1
ATOM 2180 O O . VAL A 1 286 ? -5.341 13.125 2.469 1.00 94.94 286 VAL A O 1
ATOM 2183 N N . ARG A 1 287 ? -3.962 12.799 0.710 1.00 93.62 287 ARG A N 1
ATOM 2184 C CA . ARG A 1 287 ? -4.531 13.830 -0.153 1.00 93.62 287 ARG A CA 1
ATOM 2185 C C . ARG A 1 287 ? -5.614 13.225 -1.037 1.00 93.62 287 ARG A C 1
ATOM 2187 O O . ARG A 1 287 ? -5.429 12.169 -1.633 1.00 93.62 287 ARG A O 1
ATOM 2194 N N . LEU A 1 288 ? -6.752 13.906 -1.123 1.00 93.31 288 LEU A N 1
ATOM 2195 C CA . LEU A 1 288 ? -7.836 13.588 -2.044 1.00 93.31 288 LEU A CA 1
ATOM 2196 C C . LEU A 1 288 ? -7.981 14.730 -3.048 1.00 93.31 288 LEU A C 1
ATOM 2198 O O . LEU A 1 288 ? -8.482 15.800 -2.694 1.00 93.31 288 LEU A O 1
ATOM 2202 N N . TYR A 1 289 ? -7.591 14.493 -4.301 1.00 91.56 289 TYR A N 1
ATOM 2203 C CA . TYR A 1 289 ? -7.686 15.473 -5.383 1.00 91.56 289 TYR A CA 1
ATOM 2204 C C . TYR A 1 289 ? -8.712 15.042 -6.433 1.00 91.56 289 TYR A C 1
ATOM 2206 O O . TYR A 1 289 ? -8.491 14.113 -7.203 1.00 91.56 289 TYR A O 1
ATOM 2214 N N . ASN A 1 290 ? -9.864 15.714 -6.496 1.00 90.62 290 ASN A N 1
ATOM 2215 C CA . ASN A 1 290 ? -10.979 15.334 -7.379 1.00 90.62 290 ASN A CA 1
ATOM 2216 C C . ASN A 1 290 ? -11.390 13.843 -7.268 1.00 90.62 290 ASN A C 1
ATOM 2218 O O . ASN A 1 290 ? -11.825 13.250 -8.256 1.00 90.62 290 ASN A O 1
ATOM 2222 N N . ALA A 1 291 ? -11.255 13.247 -6.079 1.00 91.31 291 ALA A N 1
ATOM 2223 C CA . ALA A 1 291 ? -11.511 11.828 -5.822 1.00 91.31 291 ALA A CA 1
ATOM 2224 C C . ALA A 1 291 ? -12.902 11.587 -5.217 1.00 91.31 291 ALA A C 1
ATOM 2226 O O . ALA A 1 291 ? -13.328 12.304 -4.307 1.00 91.31 291 ALA A O 1
ATOM 2227 N N . ALA A 1 292 ? -13.620 10.571 -5.697 1.00 92.50 292 ALA A N 1
ATOM 2228 C CA . ALA A 1 292 ? -15.017 10.358 -5.318 1.00 92.50 292 ALA A CA 1
ATOM 2229 C C . ALA A 1 292 ? -15.349 8.908 -4.967 1.00 92.50 292 ALA A C 1
ATOM 2231 O O . ALA A 1 292 ? -14.745 7.987 -5.495 1.00 92.50 292 ALA A O 1
ATOM 2232 N N . ASN A 1 293 ? -16.369 8.700 -4.131 1.00 95.31 293 ASN A N 1
ATOM 2233 C CA . ASN A 1 293 ? -16.866 7.366 -3.757 1.00 95.31 293 ASN A CA 1
ATOM 2234 C C . ASN A 1 293 ? -15.814 6.453 -3.086 1.00 95.31 293 ASN A C 1
ATOM 2236 O O . ASN A 1 293 ? -15.929 5.232 -3.142 1.00 95.31 293 ASN A O 1
ATOM 2240 N N . ASN A 1 294 ? -14.786 7.014 -2.446 1.00 97.25 294 ASN A N 1
ATOM 2241 C CA . ASN A 1 294 ? -13.755 6.222 -1.771 1.00 97.25 294 ASN A CA 1
ATOM 2242 C C . ASN A 1 294 ? -14.134 5.934 -0.314 1.00 97.25 294 ASN A C 1
ATOM 2244 O O . ASN A 1 294 ? -14.881 6.691 0.308 1.00 97.25 294 ASN A O 1
ATOM 2248 N N . THR A 1 295 ? -13.604 4.848 0.250 1.00 98.44 295 THR A N 1
ATOM 2249 C CA . THR A 1 295 ? -13.867 4.440 1.639 1.00 98.44 295 THR A CA 1
ATOM 2250 C C . THR A 1 295 ? -12.591 4.404 2.471 1.00 98.44 295 THR A C 1
ATOM 2252 O O . THR A 1 295 ? -11.627 3.734 2.113 1.00 98.44 295 THR A O 1
ATOM 2255 N N . PHE A 1 296 ? -12.626 5.058 3.629 1.00 98.56 296 PHE A N 1
ATOM 2256 C CA . PHE A 1 296 ? -11.547 5.099 4.608 1.00 98.56 296 PHE A CA 1
ATOM 2257 C C . PHE A 1 296 ? -12.030 4.488 5.920 1.00 98.56 296 PHE A C 1
ATOM 2259 O O . PHE A 1 296 ? -12.972 5.000 6.534 1.00 98.56 296 PHE A O 1
ATOM 2266 N N . THR A 1 297 ? -11.408 3.394 6.364 1.00 98.38 297 THR A N 1
ATOM 2267 C CA . THR A 1 297 ? -11.817 2.746 7.616 1.00 98.38 297 THR A CA 1
ATOM 2268 C C . THR A 1 297 ? -10.697 2.020 8.344 1.00 98.38 297 THR A C 1
ATOM 2270 O O . THR A 1 297 ? -9.853 1.385 7.721 1.00 98.38 297 THR A O 1
ATOM 2273 N N . LYS A 1 298 ? -10.707 2.045 9.677 1.00 97.44 298 LYS A N 1
ATOM 2274 C CA . LYS A 1 298 ? -9.700 1.393 10.531 1.00 97.44 298 LYS A CA 1
ATOM 2275 C C . LYS A 1 298 ? -8.287 1.943 10.339 1.00 97.44 298 LYS A C 1
ATOM 2277 O O . LYS A 1 298 ? -7.324 1.207 10.501 1.00 97.44 298 LYS A O 1
ATOM 2282 N N . ASN A 1 299 ? -8.142 3.206 9.942 1.00 97.88 299 ASN A N 1
ATOM 2283 C CA . ASN A 1 299 ? -6.828 3.835 9.809 1.00 97.88 299 ASN A CA 1
ATOM 2284 C C . ASN A 1 299 ? -6.440 4.574 11.092 1.00 97.88 299 ASN A C 1
ATOM 2286 O O . ASN A 1 299 ? -7.287 5.215 11.716 1.00 97.88 299 ASN A O 1
ATOM 2290 N N . LYS A 1 300 ? -5.156 4.525 11.455 1.00 95.25 300 LYS A N 1
ATOM 2291 C CA . LYS A 1 300 ? -4.600 5.159 12.656 1.00 95.25 300 LYS A CA 1
ATOM 2292 C C . LYS A 1 300 ? -3.667 6.314 12.296 1.00 95.25 300 LYS A C 1
ATOM 2294 O O . LYS A 1 300 ? -2.866 6.170 11.380 1.00 95.25 300 LYS A O 1
ATOM 2299 N N . GLY A 1 301 ? -3.742 7.418 13.044 1.00 91.88 301 GLY A N 1
ATOM 2300 C CA . GLY A 1 301 ? -2.833 8.565 12.897 1.00 91.88 301 GLY A CA 1
ATOM 2301 C C . GLY A 1 301 ? -3.027 9.346 11.593 1.00 91.88 301 GLY A C 1
ATOM 2302 O O . GLY A 1 301 ? -2.080 9.903 11.045 1.00 91.88 301 GLY A O 1
ATOM 2303 N N . LEU A 1 302 ? -4.254 9.342 11.071 1.00 91.25 302 LEU A N 1
ATOM 2304 C CA . LEU A 1 302 ? -4.585 9.820 9.734 1.00 91.25 302 LEU A CA 1
ATOM 2305 C C . LEU A 1 302 ? -4.766 11.346 9.706 1.00 91.25 302 LEU A C 1
ATOM 2307 O O . LEU A 1 302 ? -5.649 11.880 10.382 1.00 91.25 302 LEU A O 1
ATOM 2311 N N . ASN A 1 303 ? -3.998 12.030 8.854 1.00 91.94 303 ASN A N 1
ATOM 2312 C CA . ASN A 1 303 ? -4.307 13.386 8.399 1.00 91.94 303 ASN A CA 1
ATOM 2313 C C . ASN A 1 303 ? -5.007 13.335 7.034 1.00 91.94 303 ASN A C 1
ATOM 2315 O O . ASN A 1 303 ? -4.627 12.550 6.167 1.00 91.94 303 ASN A O 1
ATOM 2319 N N . LEU A 1 304 ? -6.002 14.195 6.814 1.00 92.12 304 LEU A N 1
ATOM 2320 C CA . LEU A 1 304 ? -6.707 14.303 5.535 1.00 92.12 304 LEU A CA 1
ATOM 2321 C C . LEU A 1 304 ? -6.537 15.693 4.929 1.00 92.12 304 LEU A C 1
ATOM 2323 O O . LEU A 1 304 ? -6.796 16.704 5.585 1.00 92.12 304 LEU A O 1
ATOM 2327 N N . SER A 1 305 ? -6.160 15.730 3.654 1.00 91.69 305 SER A N 1
ATOM 2328 C CA . SER A 1 305 ? -6.110 16.953 2.856 1.00 91.69 305 SER A CA 1
ATOM 2329 C C . SER A 1 305 ? -7.053 16.826 1.672 1.00 91.69 305 SER A C 1
ATOM 2331 O O . SER A 1 305 ? -6.912 15.935 0.837 1.00 91.69 305 SER A O 1
ATOM 2333 N N . PHE A 1 306 ? -8.039 17.710 1.611 1.00 88.75 306 PHE A N 1
ATOM 2334 C CA . PHE A 1 306 ? -8.960 17.792 0.491 1.00 88.75 306 PHE A CA 1
ATOM 2335 C C . PHE A 1 306 ? -8.486 18.895 -0.441 1.00 88.75 306 PHE A C 1
ATOM 2337 O O . PHE A 1 306 ? -8.334 20.041 -0.032 1.00 88.75 306 PHE A O 1
ATOM 2344 N N . ASP A 1 307 ? -8.275 18.554 -1.703 1.00 81.88 307 ASP A N 1
ATOM 2345 C CA . ASP A 1 307 ? -7.981 19.530 -2.737 1.00 81.88 307 ASP A CA 1
ATOM 2346 C C . ASP A 1 307 ? -8.985 19.362 -3.881 1.00 81.88 307 ASP A C 1
ATOM 2348 O O . ASP A 1 307 ? -9.418 18.261 -4.243 1.00 81.88 307 ASP A O 1
ATOM 2352 N N . CYS A 1 308 ? -9.416 20.488 -4.426 1.00 68.44 308 CYS A N 1
ATOM 2353 C CA . CYS A 1 308 ? -10.310 20.545 -5.560 1.00 68.44 308 CYS A CA 1
ATOM 2354 C C . CYS A 1 308 ? -9.816 21.596 -6.548 1.00 68.44 308 CYS A C 1
ATOM 2356 O O . CYS A 1 308 ? -9.625 22.763 -6.207 1.00 68.44 308 CYS A O 1
ATOM 2358 N N . GLY A 1 309 ? -9.689 21.194 -7.813 1.00 65.06 309 GLY A N 1
ATOM 2359 C CA . GLY A 1 309 ? -9.556 22.157 -8.904 1.00 65.06 309 GLY A CA 1
ATOM 2360 C C . GLY A 1 309 ? -10.835 22.989 -9.092 1.00 65.06 309 GLY A C 1
ATOM 2361 O O . GLY A 1 309 ? -11.819 22.831 -8.374 1.00 65.06 309 GLY A O 1
ATOM 2362 N N . TYR A 1 310 ? -10.863 23.825 -10.135 1.00 56.84 310 TYR A N 1
ATOM 2363 C CA . TYR A 1 310 ? -11.983 24.730 -10.472 1.00 56.84 310 TYR A CA 1
ATOM 2364 C C . TYR A 1 310 ? -13.373 24.058 -10.584 1.00 56.84 310 TYR A C 1
ATOM 2366 O O . TYR A 1 310 ? -14.395 24.740 -10.538 1.00 56.84 310 TYR A O 1
ATOM 2374 N N . TYR A 1 311 ? -13.419 22.731 -10.734 1.00 57.28 311 TYR A N 1
ATOM 2375 C CA . TYR A 1 311 ? -14.630 21.917 -10.799 1.00 57.28 311 TYR A CA 1
ATOM 2376 C C . TYR A 1 311 ? -14.594 20.874 -9.673 1.00 57.28 311 TYR A C 1
ATOM 2378 O O . TYR A 1 311 ? -14.118 19.760 -9.882 1.00 57.28 311 TYR A O 1
ATOM 2386 N N . CYS A 1 312 ? -15.058 21.238 -8.474 1.00 59.12 312 CYS A N 1
ATOM 2387 C CA . CYS A 1 312 ? -15.015 20.389 -7.280 1.00 59.12 312 CYS A CA 1
ATOM 2388 C C . CYS A 1 312 ? -15.678 19.020 -7.508 1.00 59.12 312 CYS A C 1
ATOM 2390 O O . CYS A 1 312 ? -16.905 18.917 -7.578 1.00 59.12 312 CYS A O 1
ATOM 2392 N N . LYS A 1 313 ? -14.867 17.959 -7.604 1.00 69.19 313 LYS A N 1
ATOM 2393 C CA . LYS A 1 313 ? -15.339 16.567 -7.721 1.00 69.19 313 LYS A CA 1
ATOM 2394 C C . LYS A 1 313 ? -15.009 15.696 -6.511 1.00 69.19 313 LYS A C 1
ATOM 2396 O O . LYS A 1 313 ? -15.432 14.545 -6.498 1.00 69.19 313 LYS A O 1
ATOM 2401 N N . THR A 1 314 ? -14.308 16.220 -5.503 1.00 86.00 314 THR A N 1
ATOM 2402 C CA . THR A 1 314 ? -13.978 15.451 -4.295 1.00 86.00 314 THR A CA 1
ATOM 2403 C C . THR A 1 314 ? -15.216 15.291 -3.413 1.00 86.00 314 THR A C 1
ATOM 2405 O O . THR A 1 314 ? -15.508 16.173 -2.611 1.00 86.00 314 THR A O 1
ATOM 2408 N N . ARG A 1 315 ? -15.996 14.222 -3.613 1.00 87.94 315 ARG A N 1
ATOM 2409 C CA . ARG A 1 315 ? -17.304 14.040 -2.959 1.00 87.94 315 ARG A CA 1
ATOM 2410 C C . ARG A 1 315 ? -17.700 12.588 -2.762 1.00 87.94 315 ARG A C 1
ATOM 2412 O O . ARG A 1 315 ? -17.173 11.703 -3.429 1.00 87.94 315 ARG A O 1
ATOM 2419 N N . ASN A 1 316 ? -18.701 12.362 -1.913 1.00 92.38 316 ASN A N 1
ATOM 2420 C CA . ASN A 1 316 ? -19.256 11.041 -1.616 1.00 92.38 316 ASN A CA 1
ATOM 2421 C C . ASN A 1 316 ? -18.218 10.053 -1.054 1.00 92.38 316 ASN A C 1
ATOM 2423 O O . ASN A 1 316 ? -18.401 8.841 -1.154 1.00 92.38 316 ASN A O 1
ATOM 2427 N N . ASN A 1 317 ? -17.118 10.544 -0.481 1.00 95.12 317 ASN A N 1
ATOM 2428 C CA . ASN A 1 317 ? -16.182 9.683 0.228 1.00 95.12 317 ASN A CA 1
ATOM 2429 C C . ASN A 1 317 ? -16.761 9.353 1.612 1.00 95.12 317 ASN A C 1
ATOM 2431 O O . ASN A 1 317 ? -17.491 10.158 2.198 1.00 95.12 317 ASN A O 1
ATOM 2435 N N . THR A 1 318 ? -16.467 8.157 2.118 1.00 97.88 318 THR A N 1
ATOM 2436 C CA . THR A 1 318 ? -16.990 7.645 3.391 1.00 97.88 318 THR A CA 1
ATOM 2437 C C . THR A 1 318 ? -15.847 7.377 4.366 1.00 97.88 318 THR A C 1
ATOM 2439 O O . THR A 1 318 ? -14.951 6.594 4.059 1.00 97.88 318 THR A O 1
ATOM 2442 N N . PHE A 1 319 ? -15.898 7.982 5.552 1.00 98.19 319 PHE A N 1
ATOM 2443 C CA . PHE A 1 319 ? -14.886 7.884 6.607 1.00 98.19 319 PHE A CA 1
ATOM 2444 C C . PHE A 1 319 ? -15.532 7.366 7.893 1.00 98.19 319 PHE A C 1
ATOM 2446 O O . PHE A 1 319 ? -16.418 8.019 8.435 1.00 98.19 319 PHE A O 1
ATOM 2453 N N . TYR A 1 320 ? -15.117 6.202 8.391 1.00 98.56 320 TYR A N 1
ATOM 2454 C CA . TYR A 1 320 ? -15.617 5.656 9.659 1.00 98.56 320 TYR A CA 1
ATOM 2455 C C . TYR A 1 320 ? -14.619 4.700 10.306 1.00 98.56 320 TYR A C 1
ATOM 2457 O O . TYR A 1 320 ? -13.900 3.985 9.610 1.00 98.56 320 TYR A O 1
ATOM 2465 N N . LEU A 1 321 ? -14.622 4.624 11.635 1.00 98.25 321 LEU A N 1
ATOM 2466 C CA . LEU A 1 321 ? -13.676 3.852 12.442 1.00 98.25 321 LEU A CA 1
ATOM 2467 C C . LEU A 1 321 ? -12.221 4.243 12.166 1.00 98.25 321 LEU A C 1
ATOM 2469 O O . LEU A 1 321 ? -11.376 3.369 12.040 1.00 98.25 321 LEU A O 1
ATOM 2473 N N . ASN A 1 322 ? -11.918 5.528 12.004 1.00 98.38 322 ASN A N 1
ATOM 2474 C CA . ASN A 1 322 ? -10.540 6.008 11.884 1.00 98.38 322 ASN A CA 1
ATOM 2475 C C . ASN A 1 322 ? -10.149 6.808 13.128 1.00 98.38 322 ASN A C 1
ATOM 2477 O O . ASN A 1 322 ? -11.014 7.395 13.772 1.00 98.38 322 ASN A O 1
ATOM 2481 N N . SER A 1 323 ? -8.851 6.879 13.411 1.00 96.56 323 SER A N 1
ATOM 2482 C CA . SER A 1 323 ? -8.272 7.824 14.370 1.00 96.56 323 SER A CA 1
ATOM 2483 C C . SER A 1 323 ? -7.692 9.000 13.589 1.00 96.56 323 SER A C 1
ATOM 2485 O O . SER A 1 323 ? -6.612 8.885 12.999 1.00 96.56 323 SER A O 1
ATOM 2487 N N . ILE A 1 324 ? -8.458 10.091 13.528 1.00 95.50 324 ILE A N 1
ATOM 2488 C CA . ILE A 1 324 ? -8.183 11.267 12.699 1.00 95.50 324 ILE A CA 1
ATOM 2489 C C . ILE A 1 324 ? -7.531 12.349 13.554 1.00 95.50 324 ILE A C 1
ATOM 2491 O O . ILE A 1 324 ? -8.068 12.752 14.584 1.00 95.50 324 ILE A O 1
ATOM 2495 N N . LEU A 1 325 ? -6.375 12.828 13.096 1.00 92.69 325 LEU A N 1
ATOM 2496 C CA . LEU A 1 325 ? -5.612 13.876 13.775 1.00 92.69 325 LEU A CA 1
ATOM 2497 C C . LEU A 1 325 ? -5.982 15.267 13.254 1.00 92.69 325 LEU A C 1
ATOM 2499 O O . LEU A 1 325 ? -6.094 16.219 14.021 1.00 92.69 325 LEU A O 1
ATOM 2503 N N . ARG A 1 326 ? -6.169 15.402 11.936 1.00 90.31 326 ARG A N 1
ATOM 2504 C CA . ARG A 1 326 ? -6.456 16.693 11.302 1.00 90.31 326 ARG A CA 1
ATOM 2505 C C . ARG A 1 326 ? -7.143 16.532 9.953 1.00 90.31 326 ARG A C 1
ATOM 2507 O O . ARG A 1 326 ? -6.849 15.605 9.199 1.00 90.31 326 ARG A O 1
ATOM 2514 N N . VAL A 1 327 ? -7.990 17.503 9.613 1.00 90.62 327 VAL A N 1
ATOM 2515 C CA . VAL A 1 327 ? -8.611 17.639 8.289 1.00 90.62 327 VAL A CA 1
ATOM 2516 C C . VAL A 1 327 ? -8.425 19.065 7.769 1.00 90.62 327 VAL A C 1
ATOM 2518 O O . VAL A 1 327 ? -8.720 20.024 8.480 1.00 90.62 327 VAL A O 1
ATOM 2521 N N . VAL A 1 328 ? -7.956 19.217 6.528 1.00 88.88 328 VAL A N 1
ATOM 2522 C CA . VAL A 1 328 ? -7.736 20.521 5.874 1.00 88.88 328 VAL A CA 1
ATOM 2523 C C . VAL A 1 328 ? -8.290 20.554 4.445 1.00 88.88 328 VAL A C 1
ATOM 2525 O O . VAL A 1 328 ? -8.532 19.514 3.839 1.00 88.88 328 VAL A O 1
ATOM 2528 N N . GLY A 1 329 ? -8.497 21.761 3.904 1.00 82.56 329 GLY A N 1
ATOM 2529 C CA . GLY A 1 329 ? -8.822 21.971 2.482 1.00 82.56 329 GLY A CA 1
ATOM 2530 C C . GLY A 1 329 ? -10.278 21.699 2.067 1.00 82.56 329 GLY A C 1
ATOM 2531 O O . GLY A 1 329 ? -10.618 21.710 0.887 1.00 82.56 329 GLY A O 1
ATOM 2532 N N . LEU A 1 330 ? -11.180 21.501 3.028 1.00 80.75 330 LEU A N 1
ATOM 2533 C CA . LEU A 1 330 ? -12.596 21.264 2.743 1.00 80.75 330 LEU A CA 1
ATOM 2534 C C . LEU A 1 330 ? -13.327 22.510 2.224 1.00 80.75 330 LEU A C 1
ATOM 2536 O O . LEU A 1 330 ? -13.238 23.586 2.816 1.00 80.75 330 LEU A O 1
ATOM 2540 N N . SER A 1 331 ? -14.167 22.325 1.201 1.00 72.38 331 SER A N 1
ATOM 2541 C CA . SER A 1 331 ? -15.130 23.328 0.721 1.00 72.38 331 SER A CA 1
ATOM 2542 C C . SER A 1 331 ? -16.577 22.918 1.020 1.00 72.38 331 SER A C 1
ATOM 2544 O O . SER A 1 331 ? -16.877 21.737 1.186 1.00 72.38 331 SER A O 1
ATOM 2546 N N . SER A 1 332 ? -17.503 23.882 1.004 1.00 67.88 332 SER A N 1
ATOM 2547 C CA . SER A 1 332 ? -18.936 23.666 1.276 1.00 67.88 332 SER A CA 1
ATOM 2548 C C . SER A 1 332 ? -19.677 22.786 0.253 1.00 67.88 332 SER A C 1
ATOM 2550 O O . SER A 1 332 ? -20.868 22.532 0.406 1.00 67.88 332 SER A O 1
ATOM 2552 N N . SER A 1 333 ? -18.998 22.335 -0.806 1.00 68.50 333 SER A N 1
ATOM 2553 C CA . SER A 1 333 ? -19.580 21.577 -1.925 1.00 68.50 333 SER A CA 1
ATOM 2554 C C . SER A 1 333 ? -19.199 20.086 -1.949 1.00 68.50 333 SER A C 1
ATOM 2556 O O . SER A 1 333 ? -19.555 19.380 -2.891 1.00 68.50 333 SER A O 1
ATOM 2558 N N . MET A 1 334 ? -18.467 19.599 -0.937 1.00 74.25 334 MET A N 1
ATOM 2559 C CA . MET A 1 334 ? -17.788 18.292 -0.972 1.00 74.25 334 MET A CA 1
ATOM 2560 C C . MET A 1 334 ? -18.577 17.093 -0.410 1.00 74.25 334 MET A C 1
ATOM 2562 O O . MET A 1 334 ? -18.067 15.988 -0.504 1.00 74.25 334 MET A O 1
ATOM 2566 N N . HIS A 1 335 ? -19.800 17.258 0.108 1.00 86.69 335 HIS A N 1
ATOM 2567 C CA . HIS A 1 335 ? -20.751 16.195 0.516 1.00 86.69 335 HIS A CA 1
ATOM 2568 C C . HIS A 1 335 ? -20.139 14.803 0.819 1.00 86.69 335 HIS A C 1
ATOM 2570 O O . HIS A 1 335 ? -20.321 13.855 0.047 1.00 86.69 335 HIS A O 1
ATOM 2576 N N . ASN A 1 336 ? -19.399 14.670 1.923 1.00 92.81 336 ASN A N 1
ATOM 2577 C CA . ASN A 1 336 ? -18.824 13.398 2.373 1.00 92.81 336 ASN A CA 1
ATOM 2578 C C . ASN A 1 336 ? -19.620 12.817 3.554 1.00 92.81 336 ASN A C 1
ATOM 2580 O O . ASN A 1 336 ? -20.370 13.513 4.235 1.00 92.81 336 ASN A O 1
ATOM 2584 N N . THR A 1 337 ? -19.458 11.516 3.801 1.00 96.19 337 THR A N 1
ATOM 2585 C CA . THR A 1 337 ? -20.078 10.822 4.941 1.00 96.19 337 THR A CA 1
ATOM 2586 C C . THR A 1 337 ? -19.009 10.485 5.975 1.00 96.19 337 THR A C 1
ATOM 2588 O O . THR A 1 337 ? -18.029 9.825 5.648 1.00 96.19 337 THR A O 1
ATOM 2591 N N . TRP A 1 338 ? -19.200 10.906 7.226 1.00 97.69 338 TRP A N 1
ATOM 2592 C CA . TRP A 1 338 ? -18.205 10.771 8.303 1.00 97.69 338 TRP A CA 1
ATOM 2593 C C . TRP A 1 338 ? -18.580 9.726 9.361 1.00 97.69 338 TRP A C 1
ATOM 2595 O O . TRP A 1 338 ? -18.085 9.755 10.478 1.00 97.69 338 TRP A O 1
ATOM 2605 N N . ASN A 1 339 ? -19.454 8.788 9.008 1.00 98.38 339 ASN A N 1
ATOM 2606 C CA . ASN A 1 339 ? -19.799 7.638 9.830 1.00 98.38 339 ASN A CA 1
ATOM 2607 C C . ASN A 1 339 ? -20.167 6.443 8.944 1.00 98.38 339 ASN A C 1
ATOM 2609 O O . ASN A 1 339 ? -20.376 6.579 7.737 1.00 98.38 339 ASN A O 1
ATOM 2613 N N . SER A 1 340 ? -20.259 5.253 9.534 1.00 98.25 340 SER A N 1
ATOM 2614 C CA . SER A 1 340 ? -20.687 4.042 8.832 1.00 98.25 340 SER A CA 1
ATOM 2615 C C . SER A 1 340 ? -22.047 4.264 8.159 1.00 98.25 340 SER A C 1
ATOM 2617 O O . SER A 1 340 ? -22.919 4.909 8.736 1.00 98.25 340 SER A O 1
ATOM 2619 N N . THR A 1 341 ? -22.273 3.694 6.974 1.00 96.81 341 THR A N 1
ATOM 2620 C CA . THR A 1 341 ? -23.552 3.834 6.241 1.00 96.81 341 THR A CA 1
ATOM 2621 C C . THR A 1 341 ? -24.649 2.887 6.735 1.00 96.81 341 THR A C 1
ATOM 2623 O O . THR A 1 341 ? -25.812 3.013 6.348 1.00 96.81 341 THR A O 1
ATOM 2626 N N . LYS A 1 342 ? -24.294 1.934 7.600 1.00 97.69 342 LYS A N 1
ATOM 2627 C CA . LYS A 1 342 ? -25.194 0.984 8.262 1.00 97.69 342 LYS A CA 1
ATOM 2628 C C . LYS A 1 342 ? -24.730 0.784 9.709 1.00 97.69 342 LYS A C 1
ATOM 2630 O O . LYS A 1 342 ? -23.524 0.883 9.931 1.00 97.69 342 LYS A O 1
ATOM 2635 N N . PRO A 1 343 ? -25.634 0.470 10.654 1.00 97.62 343 PRO A N 1
ATOM 2636 C CA . PRO A 1 343 ? -25.237 0.117 12.010 1.00 97.62 343 PRO A CA 1
ATOM 2637 C C . PRO A 1 343 ? -24.284 -1.082 12.024 1.00 97.62 343 PRO A C 1
ATOM 2639 O O . PRO A 1 343 ? -24.461 -2.034 11.257 1.00 97.62 343 PRO A O 1
ATOM 2642 N N . LEU A 1 344 ? -23.285 -1.029 12.898 1.00 96.69 344 LEU A N 1
ATOM 2643 C CA . LEU A 1 344 ? -22.295 -2.071 13.132 1.00 96.69 344 LEU A CA 1
ATOM 2644 C C . LEU A 1 344 ? -22.465 -2.605 14.557 1.00 96.69 344 LEU A C 1
ATOM 2646 O O . LEU A 1 344 ? -22.763 -1.843 15.474 1.00 96.69 344 LEU A O 1
ATOM 2650 N N . ALA A 1 345 ? -22.276 -3.912 14.733 1.00 95.62 345 ALA A N 1
ATOM 2651 C CA . ALA A 1 345 ? -22.155 -4.507 16.059 1.00 95.62 345 ALA A CA 1
ATOM 2652 C C . ALA A 1 345 ? -20.742 -4.255 16.602 1.00 95.62 345 ALA A C 1
ATOM 2654 O O . ALA A 1 345 ? -19.767 -4.413 15.859 1.00 95.62 345 ALA A O 1
ATOM 2655 N N . TYR A 1 346 ? -20.636 -3.867 17.870 1.00 94.31 346 TYR A N 1
ATOM 2656 C CA . TYR A 1 346 ? -19.365 -3.587 18.535 1.00 94.31 346 TYR A CA 1
ATOM 2657 C C . TYR A 1 346 ? -19.444 -3.877 20.035 1.00 94.31 346 TYR A C 1
ATOM 2659 O O . TYR A 1 346 ? -20.534 -4.003 20.596 1.00 94.31 346 TYR A O 1
ATOM 2667 N N . THR A 1 347 ? -18.285 -3.979 20.679 1.00 91.56 347 THR A N 1
ATOM 2668 C CA . THR A 1 347 ? -18.165 -4.195 22.121 1.00 91.56 347 THR A CA 1
ATOM 2669 C C . THR A 1 347 ? -17.400 -3.036 22.729 1.00 91.56 347 THR A C 1
ATOM 2671 O O . THR A 1 347 ? -16.255 -2.800 22.363 1.00 91.56 347 THR A O 1
ATOM 2674 N N . TYR A 1 348 ? -18.006 -2.330 23.678 1.00 89.56 348 TYR A N 1
ATOM 2675 C CA . TYR A 1 348 ? -17.348 -1.250 24.409 1.00 89.56 348 TYR A CA 1
ATOM 2676 C C . TYR A 1 348 ? -17.423 -1.544 25.904 1.00 89.56 348 TYR A C 1
ATOM 2678 O O . TYR A 1 348 ? -18.489 -1.876 26.422 1.00 89.56 348 TYR A O 1
ATOM 2686 N N . LYS A 1 349 ? -16.268 -1.527 26.584 1.00 85.94 349 LYS A N 1
ATOM 2687 C CA . LYS A 1 349 ? -16.135 -1.899 28.009 1.00 85.94 349 LYS A CA 1
ATOM 2688 C C . LYS A 1 349 ? -16.805 -3.245 28.366 1.00 85.94 349 LYS A C 1
ATOM 2690 O O . LYS A 1 349 ? -17.315 -3.429 29.466 1.00 85.94 349 LYS A O 1
ATOM 2695 N N . GLY A 1 350 ? -16.789 -4.202 27.433 1.00 84.00 350 GLY A N 1
ATOM 2696 C CA . GLY A 1 350 ? -17.350 -5.548 27.614 1.00 84.00 350 GLY A CA 1
ATOM 2697 C C . GLY A 1 350 ? -18.859 -5.684 27.368 1.00 84.00 350 GLY A C 1
ATOM 2698 O O . GLY A 1 350 ? -19.377 -6.791 27.496 1.00 84.00 350 GLY A O 1
ATOM 2699 N N . ILE A 1 351 ? -19.556 -4.608 26.990 1.00 86.00 351 ILE A N 1
ATOM 2700 C CA . ILE A 1 351 ? -20.988 -4.619 26.652 1.00 86.00 351 ILE A CA 1
ATOM 2701 C C . ILE A 1 351 ? -21.151 -4.544 25.131 1.00 86.00 351 ILE A C 1
ATOM 2703 O O . ILE A 1 351 ? -20.432 -3.803 24.460 1.00 86.00 351 ILE A O 1
ATOM 2707 N N . GLU A 1 352 ? -22.077 -5.331 24.579 1.00 90.56 352 GLU A N 1
ATOM 2708 C CA . GLU A 1 352 ? -22.394 -5.332 23.148 1.00 90.56 352 GLU A CA 1
ATOM 2709 C C . GLU A 1 352 ? -23.420 -4.254 22.785 1.00 90.56 352 GLU A C 1
ATOM 2711 O O . GLU A 1 352 ? -24.451 -4.101 23.441 1.00 90.56 352 GLU A O 1
ATOM 2716 N N . TYR A 1 353 ? -23.165 -3.569 21.674 1.00 93.50 353 TYR A N 1
ATOM 2717 C CA . TYR A 1 353 ? -24.005 -2.510 21.132 1.00 93.50 353 TYR A CA 1
ATOM 2718 C C . TYR A 1 353 ? -24.186 -2.684 19.619 1.00 93.50 353 TYR A C 1
ATOM 2720 O O . TYR A 1 353 ? -23.365 -3.304 18.939 1.00 93.50 353 TYR A O 1
ATOM 2728 N N . ILE A 1 354 ? -25.261 -2.108 19.074 1.00 95.88 354 ILE A N 1
ATOM 2729 C CA . ILE A 1 354 ? -25.485 -1.984 17.628 1.00 95.88 354 ILE A CA 1
ATOM 2730 C C . ILE A 1 354 ? -25.846 -0.533 17.338 1.00 95.88 354 ILE A C 1
ATOM 2732 O O . ILE A 1 354 ? -26.935 -0.080 17.687 1.00 95.88 354 ILE A O 1
ATOM 2736 N N . ASN A 1 355 ? -24.944 0.191 16.685 1.00 97.06 355 ASN A N 1
ATOM 2737 C CA . ASN A 1 355 ? -25.165 1.587 16.321 1.00 97.06 355 ASN A CA 1
ATOM 2738 C C . ASN A 1 355 ? -24.350 1.958 15.077 1.00 97.06 355 ASN A C 1
ATOM 2740 O O . ASN A 1 355 ? -23.521 1.181 14.604 1.00 97.06 355 ASN A O 1
ATOM 2744 N N . TYR A 1 356 ? -24.594 3.136 14.516 1.00 98.06 356 TYR A N 1
ATOM 2745 C CA . TYR A 1 356 ? -23.658 3.735 13.575 1.00 98.06 356 TYR A CA 1
ATOM 2746 C C . TYR A 1 356 ? -22.377 4.137 14.316 1.00 98.06 356 TYR A C 1
ATOM 2748 O O . TYR A 1 356 ? -22.440 4.574 15.460 1.00 98.06 356 TYR A O 1
ATOM 2756 N N . LEU A 1 357 ? -21.224 3.997 13.662 1.00 98.44 357 LEU A N 1
ATOM 2757 C CA . LEU A 1 357 ? -19.923 4.353 14.230 1.00 98.44 357 LEU A CA 1
ATOM 2758 C C . LEU A 1 357 ? -19.231 5.389 13.346 1.00 98.44 357 LEU A C 1
ATOM 2760 O O . LEU A 1 357 ? -19.139 5.209 12.129 1.00 98.44 357 LEU A O 1
ATOM 2764 N N . GLY A 1 358 ? -18.783 6.477 13.965 1.00 98.50 358 GLY A N 1
ATOM 2765 C CA . GLY A 1 358 ? -18.021 7.559 13.353 1.00 98.50 358 GLY A CA 1
ATOM 2766 C C . GLY A 1 358 ? -16.523 7.341 13.485 1.00 98.50 358 GLY A C 1
ATOM 2767 O O . GLY A 1 358 ? -16.031 6.216 13.382 1.00 98.50 358 GLY A O 1
ATOM 2768 N N . ASN A 1 359 ? -15.791 8.426 13.690 1.00 98.56 359 ASN A N 1
ATOM 2769 C CA . ASN A 1 359 ? -14.343 8.452 13.835 1.00 98.56 359 ASN A CA 1
ATOM 2770 C C . ASN A 1 359 ? -13.954 8.948 15.232 1.00 98.56 359 ASN A C 1
ATOM 2772 O O . ASN A 1 359 ? -14.725 9.626 15.910 1.00 98.56 359 ASN A O 1
ATOM 2776 N N . TYR A 1 360 ? -12.742 8.606 15.651 1.00 98.31 360 TYR A N 1
ATOM 2777 C CA . TYR A 1 360 ? -12.088 9.224 16.794 1.00 98.31 360 TYR A CA 1
ATOM 2778 C C . TYR A 1 360 ? -11.382 10.508 16.341 1.00 98.31 360 TYR A C 1
ATOM 2780 O O . TYR A 1 360 ? -10.713 10.510 15.302 1.00 98.31 360 TYR A O 1
ATOM 2788 N N . TRP A 1 361 ? -11.522 11.574 17.129 1.00 97.50 361 TRP A N 1
ATOM 2789 C CA . TRP A 1 361 ? -10.973 12.903 16.854 1.00 97.50 361 TRP A CA 1
ATOM 2790 C C . TRP A 1 361 ? -10.111 13.353 18.034 1.00 97.50 361 TRP A C 1
ATOM 2792 O O . TRP A 1 361 ? -10.609 13.456 19.155 1.00 97.50 361 TRP A O 1
ATOM 2802 N N . ASP A 1 362 ? -8.833 13.629 17.780 1.00 93.00 362 ASP A N 1
ATOM 2803 C CA . ASP A 1 362 ? -7.856 13.953 18.834 1.00 93.00 362 ASP A CA 1
ATOM 2804 C C . ASP A 1 362 ? -8.216 15.242 19.601 1.00 93.00 362 ASP A C 1
ATOM 2806 O O . ASP A 1 362 ? -8.071 15.324 20.819 1.00 93.00 362 ASP A O 1
ATOM 2810 N N . ASP A 1 363 ? -8.802 16.222 18.906 1.00 95.00 363 ASP A N 1
ATOM 2811 C CA . ASP A 1 363 ? -9.219 17.514 19.463 1.00 95.00 363 ASP A CA 1
ATOM 2812 C C . ASP A 1 363 ? -10.668 17.528 19.992 1.00 95.00 363 ASP A C 1
ATOM 2814 O O . ASP A 1 363 ? -11.173 18.584 20.386 1.00 95.00 363 ASP A O 1
ATOM 2818 N N . TYR A 1 364 ? -11.366 16.379 20.013 1.00 97.38 364 TYR A N 1
ATOM 2819 C CA . TYR A 1 364 ? -12.808 16.325 20.289 1.00 97.38 364 TYR A CA 1
ATOM 2820 C C . TYR A 1 364 ? -13.185 17.029 21.595 1.00 97.38 364 TYR A C 1
ATOM 2822 O O . TYR A 1 364 ? -14.042 17.914 21.611 1.00 97.38 364 TYR A O 1
ATOM 2830 N N . LYS A 1 365 ? -12.550 16.635 22.706 1.00 94.75 365 LYS A N 1
ATOM 2831 C CA . LYS A 1 365 ? -12.925 17.110 24.045 1.00 94.75 365 LYS A CA 1
ATOM 2832 C C . LYS A 1 365 ? -12.499 18.557 24.289 1.00 94.75 365 LYS A C 1
ATOM 2834 O O . LYS A 1 365 ? -13.150 19.250 25.063 1.00 94.75 365 LYS A O 1
ATOM 2839 N N . GLU A 1 366 ? -11.455 19.024 23.605 1.00 96.19 366 GLU A N 1
ATOM 2840 C CA . GLU A 1 366 ? -11.073 20.439 23.601 1.00 96.19 366 GLU A CA 1
ATOM 2841 C C . GLU A 1 366 ? -12.135 21.287 22.887 1.00 96.19 366 GLU A C 1
ATOM 2843 O O . GLU A 1 366 ? -12.546 22.332 23.390 1.00 96.19 366 GLU A O 1
ATOM 2848 N N . LYS A 1 367 ? -12.628 20.809 21.739 1.00 96.31 367 LYS A N 1
ATOM 2849 C CA . LYS A 1 367 ? -13.633 21.501 20.923 1.00 96.31 367 LYS A CA 1
ATOM 2850 C C . LYS A 1 367 ? -15.041 21.450 21.526 1.00 96.31 367 LYS A C 1
ATOM 2852 O O . LYS A 1 367 ? -15.806 22.403 21.368 1.00 96.31 367 LYS A O 1
ATOM 2857 N N . TYR A 1 368 ? -15.377 20.362 22.217 1.00 97.50 368 TYR A N 1
ATOM 2858 C CA . TYR A 1 368 ? -16.689 20.104 22.818 1.00 97.50 368 TYR A CA 1
ATOM 2859 C C . TYR A 1 368 ? -16.558 19.706 24.302 1.00 97.50 368 TYR A C 1
ATOM 2861 O O . TYR A 1 368 ? -16.830 18.558 24.667 1.00 97.50 368 TYR A O 1
ATOM 2869 N N . PRO A 1 369 ? -16.156 20.634 25.191 1.00 96.62 369 PRO A N 1
ATOM 2870 C CA . PRO A 1 369 ? -15.898 20.323 26.600 1.00 96.62 369 PRO A CA 1
ATOM 2871 C C . PRO A 1 369 ? -17.138 19.800 27.339 1.00 96.62 369 PRO A C 1
ATOM 2873 O O . PRO A 1 369 ? -17.014 18.912 28.184 1.00 96.62 369 PRO A O 1
ATOM 2876 N N . GLU A 1 370 ? -18.324 20.272 26.954 1.00 97.06 370 GLU A N 1
ATOM 2877 C CA . GLU A 1 370 ? -19.614 19.912 27.561 1.00 97.06 370 GLU A CA 1
ATOM 2878 C C . GLU A 1 370 ? -20.251 18.642 26.971 1.00 97.06 370 GLU A C 1
ATOM 2880 O O . GLU A 1 370 ? -21.316 18.246 27.424 1.00 97.06 370 GLU A O 1
ATOM 2885 N N . ALA A 1 371 ? -19.647 18.013 25.954 1.00 96.88 371 ALA A N 1
ATOM 2886 C CA . ALA A 1 371 ? -20.208 16.796 25.367 1.00 96.88 371 ALA A CA 1
ATOM 2887 C C . ALA A 1 371 ? -20.154 15.623 26.356 1.00 96.88 371 ALA A C 1
ATOM 2889 O O . ALA A 1 371 ? -19.135 15.416 27.037 1.00 96.88 371 ALA A O 1
ATOM 2890 N N . GLU A 1 372 ? -21.228 14.839 26.376 1.00 95.88 372 GLU A N 1
ATOM 2891 C CA . GLU A 1 372 ? -21.409 13.668 27.232 1.00 95.88 372 GLU A CA 1
ATOM 2892 C C . GLU A 1 372 ? -21.477 12.382 26.396 1.00 95.88 372 GLU A C 1
ATOM 2894 O O . GLU A 1 372 ? -21.726 12.389 25.189 1.00 95.88 372 GLU A O 1
ATOM 2899 N N . GLU A 1 373 ? -21.187 11.254 27.037 1.00 95.62 373 GLU A N 1
ATOM 2900 C CA . GLU A 1 373 ? -21.323 9.936 26.422 1.00 95.62 373 GLU A CA 1
ATOM 2901 C C . GLU A 1 373 ? -22.803 9.538 26.349 1.00 95.62 373 GLU A C 1
ATOM 2903 O O . GLU A 1 373 ? -23.523 9.629 27.343 1.00 95.62 373 GLU A O 1
ATOM 2908 N N . ILE A 1 374 ? -23.256 9.049 25.192 1.00 90.75 374 ILE A N 1
ATOM 2909 C CA . ILE A 1 374 ? -24.614 8.519 25.029 1.00 90.75 374 ILE A CA 1
ATOM 2910 C C . ILE A 1 374 ? -24.686 7.158 25.721 1.00 90.75 374 ILE A C 1
ATOM 2912 O O . ILE A 1 374 ? -24.042 6.220 25.259 1.00 90.75 374 ILE A O 1
ATOM 2916 N N . ASP A 1 375 ? -25.488 7.030 26.778 1.00 90.38 375 ASP A N 1
ATOM 2917 C CA . ASP A 1 375 ? -25.869 5.748 27.397 1.00 90.38 375 ASP A CA 1
ATOM 2918 C C . ASP A 1 375 ? -24.697 4.758 27.614 1.00 90.38 375 ASP A C 1
ATOM 2920 O O . ASP A 1 375 ? -24.852 3.554 27.415 1.00 90.38 375 ASP A O 1
ATOM 2924 N N . GLU A 1 376 ? -23.505 5.259 27.969 1.00 91.75 376 GLU A N 1
ATOM 2925 C CA . GLU A 1 376 ? -22.277 4.461 28.172 1.00 91.75 376 GLU A CA 1
ATOM 2926 C C . GLU A 1 376 ? -21.872 3.579 26.962 1.00 91.75 376 GLU A C 1
ATOM 2928 O O . GLU A 1 376 ? -21.186 2.557 27.099 1.00 91.75 376 GLU A O 1
ATOM 2933 N N . CYS A 1 377 ? -22.311 3.956 25.753 1.00 92.50 377 CYS A N 1
ATOM 2934 C CA . CYS A 1 377 ? -22.127 3.170 24.532 1.00 92.50 377 CYS A CA 1
ATOM 2935 C C . CYS A 1 377 ? -20.848 3.504 23.749 1.00 92.50 377 CYS A C 1
ATOM 2937 O O . CYS A 1 377 ? -20.664 3.016 22.633 1.00 92.50 377 CYS A O 1
ATOM 2939 N N . GLY A 1 378 ? -19.959 4.334 24.289 1.00 95.62 378 GLY A N 1
ATOM 2940 C CA . GLY A 1 378 ? -18.711 4.741 23.648 1.00 95.62 378 GLY A CA 1
ATOM 2941 C C . GLY A 1 378 ? -18.884 5.778 22.536 1.00 95.62 378 GLY A C 1
ATOM 2942 O O . GLY A 1 378 ? -17.965 5.971 21.747 1.00 95.62 378 GLY A O 1
ATOM 2943 N N . ILE A 1 379 ? -20.030 6.443 22.417 1.00 98.06 379 ILE A N 1
ATOM 2944 C CA . ILE A 1 379 ? -20.281 7.457 21.380 1.00 98.06 379 ILE A CA 1
ATOM 2945 C C . ILE A 1 379 ? -20.613 8.780 22.062 1.00 98.06 379 ILE A C 1
ATOM 2947 O O . ILE A 1 379 ? -21.388 8.804 23.018 1.00 98.06 379 ILE A O 1
ATOM 2951 N N . TRP A 1 380 ? -20.043 9.877 21.569 1.00 98.06 380 TRP A N 1
ATOM 2952 C CA . TRP A 1 380 ? -20.382 11.211 22.056 1.00 98.06 380 TRP A CA 1
ATOM 2953 C C . TRP A 1 380 ? -21.763 11.678 21.572 1.00 98.06 380 TRP A C 1
ATOM 2955 O O . TRP A 1 380 ? -22.160 11.415 20.437 1.00 98.06 380 TRP A O 1
ATOM 2965 N N . ASP A 1 381 ? -22.474 12.431 22.414 1.00 97.19 381 ASP A N 1
ATOM 2966 C CA . ASP A 1 381 ? -23.813 12.978 22.141 1.00 97.19 381 ASP A CA 1
ATOM 2967 C C . ASP A 1 381 ? -23.837 14.159 21.158 1.00 97.19 381 ASP A C 1
ATOM 2969 O O . ASP A 1 381 ? -24.874 14.495 20.578 1.00 97.19 381 ASP A O 1
ATOM 2973 N N . THR A 1 382 ? -22.679 14.781 20.953 1.00 98.19 382 THR A N 1
ATOM 2974 C CA . THR A 1 382 ? -22.516 15.986 20.151 1.00 98.19 382 THR A CA 1
ATOM 2975 C C . THR A 1 382 ? -21.826 15.636 18.827 1.00 98.19 382 THR A C 1
ATOM 2977 O O . THR A 1 382 ? -20.705 15.141 18.815 1.00 98.19 382 THR A O 1
ATOM 2980 N N . PRO A 1 383 ? -22.445 15.900 17.663 1.00 98.19 383 PRO A N 1
ATOM 2981 C CA . PRO A 1 383 ? -21.782 15.675 16.383 1.00 98.19 383 PRO A CA 1
ATOM 2982 C C . PRO A 1 383 ? -20.510 16.518 16.230 1.00 98.19 383 PRO A C 1
ATOM 2984 O O . PRO A 1 383 ? -20.528 17.731 16.464 1.00 98.19 383 PRO A O 1
ATOM 2987 N N . TYR A 1 384 ? -19.427 15.911 15.744 1.00 97.50 384 TYR A N 1
ATOM 2988 C CA . TYR A 1 384 ? -18.215 16.652 15.407 1.00 97.50 384 TYR A CA 1
ATOM 2989 C C . TYR A 1 384 ? -18.446 17.398 14.090 1.00 97.50 384 TYR A C 1
ATOM 2991 O O . TYR A 1 384 ? -18.827 16.803 13.084 1.00 97.50 384 TYR A O 1
ATOM 2999 N N . SER A 1 385 ? -18.244 18.715 14.083 1.00 94.88 385 SER A N 1
ATOM 3000 C CA . SER A 1 385 ? -18.463 19.563 12.906 1.00 94.88 385 SER A CA 1
ATOM 3001 C C . SER A 1 385 ? -17.231 19.591 11.998 1.00 94.88 385 SER A C 1
ATOM 3003 O O . SER A 1 385 ? -16.135 19.943 12.452 1.00 94.88 385 SER A O 1
ATOM 3005 N N . ILE A 1 386 ? -17.431 19.273 10.714 1.00 91.88 386 ILE A N 1
ATOM 3006 C CA . ILE A 1 386 ? -16.422 19.253 9.648 1.00 91.88 386 ILE A CA 1
ATOM 3007 C C . ILE A 1 386 ? -16.876 20.197 8.520 1.00 91.88 386 ILE A C 1
ATOM 3009 O O . ILE A 1 386 ? -17.425 19.783 7.499 1.00 91.88 386 ILE A O 1
ATOM 3013 N N . ASN A 1 387 ? -16.645 21.501 8.698 1.00 87.81 387 ASN A N 1
ATOM 3014 C CA . ASN A 1 387 ? -17.127 22.547 7.786 1.00 87.81 387 ASN A CA 1
ATOM 3015 C C . ASN A 1 387 ? -18.659 22.467 7.571 1.00 87.81 387 ASN A C 1
ATOM 3017 O O . ASN A 1 387 ? -19.410 22.730 8.508 1.00 87.81 387 ASN A O 1
ATOM 3021 N N . SER A 1 388 ? -19.131 22.124 6.365 1.00 87.12 388 SER A N 1
ATOM 3022 C CA . SER A 1 388 ? -20.558 21.925 6.066 1.00 87.12 388 SER A CA 1
ATOM 3023 C C . SER A 1 388 ? -21.064 20.515 6.383 1.00 87.12 388 SER A C 1
ATOM 3025 O O . SER A 1 388 ? -22.275 20.301 6.403 1.00 87.12 388 SER A O 1
ATOM 3027 N N . ASP A 1 389 ? -20.152 19.567 6.600 1.00 91.69 389 ASP A N 1
ATOM 3028 C CA . ASP A 1 389 ? -20.443 18.183 6.958 1.00 91.69 389 ASP A CA 1
ATOM 3029 C C . ASP A 1 389 ? -20.277 17.978 8.473 1.00 91.69 389 ASP A C 1
ATOM 3031 O O . ASP A 1 389 ? -19.855 18.866 9.220 1.00 91.69 389 ASP A O 1
ATOM 3035 N N . LYS A 1 390 ? -20.626 16.784 8.948 1.00 94.88 390 LYS A N 1
ATOM 3036 C CA . LYS A 1 390 ? -20.455 16.392 10.346 1.00 94.88 390 LYS A CA 1
ATOM 3037 C C . LYS A 1 390 ? -20.309 14.886 10.496 1.00 94.88 390 LYS A C 1
ATOM 3039 O O . LYS A 1 390 ? -20.926 14.126 9.748 1.00 94.88 390 LYS A O 1
ATOM 3044 N N . ASP A 1 391 ? -19.548 14.484 11.501 1.00 97.75 391 ASP A N 1
ATOM 3045 C CA . ASP A 1 391 ? -19.565 13.134 12.047 1.00 97.75 391 ASP A CA 1
ATOM 3046 C C . ASP A 1 391 ? -20.664 13.076 13.110 1.00 97.75 391 ASP A C 1
ATOM 3048 O O . ASP A 1 391 ? -20.595 13.772 14.122 1.00 97.75 391 ASP A O 1
ATOM 3052 N N . ASN A 1 392 ? -21.717 12.302 12.847 1.00 98.06 392 ASN A N 1
ATOM 3053 C CA . ASN A 1 392 ? -22.864 12.204 13.752 1.00 98.06 392 ASN A CA 1
ATOM 3054 C C . ASN A 1 392 ? -22.662 11.179 14.873 1.00 98.06 392 ASN A C 1
ATOM 3056 O O . ASN A 1 392 ? -23.506 11.122 15.761 1.00 98.06 392 ASN A O 1
ATOM 3060 N N . TYR A 1 393 ? -21.595 10.375 14.821 1.00 98.31 393 TYR A N 1
ATOM 3061 C CA . TYR A 1 393 ? -21.332 9.324 15.805 1.00 98.31 393 TYR A CA 1
ATOM 3062 C C . TYR A 1 393 ? -19.859 9.317 16.254 1.00 98.31 393 TYR A C 1
ATOM 3064 O O . TYR A 1 393 ? -19.207 8.272 16.143 1.00 98.31 393 TYR A O 1
ATOM 3072 N N . PRO A 1 394 ? -19.304 10.449 16.739 1.00 98.50 394 PRO A N 1
ATOM 3073 C CA . PRO A 1 394 ? -17.895 10.523 17.114 1.00 98.50 394 PRO A CA 1
ATOM 3074 C C . PRO A 1 394 ? -17.567 9.537 18.239 1.00 98.50 394 PRO A C 1
ATOM 3076 O O . PRO A 1 394 ? -18.320 9.407 19.207 1.00 98.50 394 PRO A O 1
ATOM 3079 N N . LEU A 1 395 ? -16.433 8.853 18.117 1.00 98.44 395 LEU A N 1
ATOM 3080 C CA . LEU A 1 395 ? -15.985 7.860 19.091 1.00 98.44 395 LEU A CA 1
ATOM 3081 C C . LEU A 1 395 ? -15.279 8.536 20.272 1.00 98.44 395 LEU A C 1
ATOM 3083 O O . LEU A 1 395 ? -14.521 9.491 20.094 1.00 98.44 395 LEU A O 1
ATOM 3087 N N . ILE A 1 396 ? -15.506 8.011 21.475 1.00 97.00 396 ILE A N 1
ATOM 3088 C CA . ILE A 1 396 ? -14.838 8.445 22.712 1.00 97.00 396 ILE A CA 1
ATOM 3089 C C . ILE A 1 396 ? -13.383 7.996 22.750 1.00 97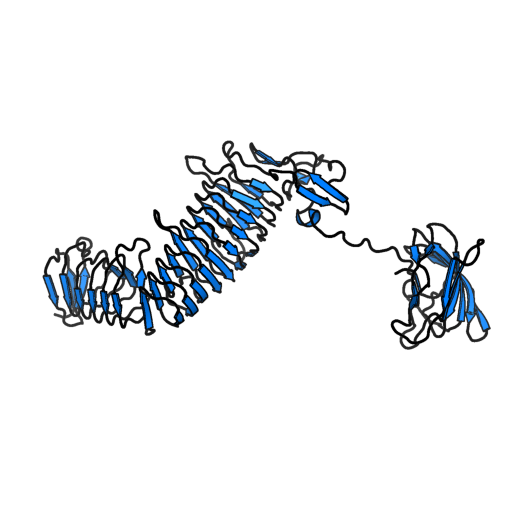.00 396 ILE A C 1
ATOM 3091 O O . ILE A 1 396 ? -12.504 8.760 23.147 1.00 97.00 396 ILE A O 1
ATOM 3095 N N . GLU A 1 397 ? -13.129 6.767 22.316 1.00 95.56 397 GLU A N 1
ATOM 3096 C CA . GLU A 1 397 ? -11.802 6.162 22.280 1.00 95.56 397 GLU A CA 1
ATOM 3097 C C . GLU A 1 397 ? -11.398 5.814 20.838 1.00 95.56 397 GLU A C 1
ATOM 3099 O O . GLU A 1 397 ? -12.249 5.775 19.942 1.00 95.56 397 GLU A O 1
ATOM 3104 N N . PRO A 1 398 ? -10.108 5.538 20.581 1.00 95.44 398 PRO A N 1
ATOM 3105 C CA . PRO A 1 398 ? -9.676 4.966 19.312 1.00 95.44 398 PRO A CA 1
ATOM 3106 C C . PRO A 1 398 ? -10.470 3.700 18.951 1.00 95.44 398 PRO A C 1
ATOM 3108 O O . PRO A 1 398 ? -10.841 2.902 19.819 1.00 95.44 398 PRO A O 1
ATOM 3111 N N . PHE A 1 399 ? -10.741 3.513 17.656 1.00 95.06 399 PHE A N 1
ATOM 3112 C CA . PHE A 1 399 ? -11.661 2.485 17.149 1.00 95.06 399 PHE A CA 1
ATOM 3113 C C . PHE A 1 399 ? -11.272 1.052 17.549 1.00 95.06 399 PHE A C 1
ATOM 3115 O O . PHE A 1 399 ? -12.123 0.162 17.568 1.00 95.06 399 PHE A O 1
ATOM 3122 N N . GLU A 1 400 ? -10.000 0.811 17.864 1.00 93.25 400 GLU A N 1
ATOM 3123 C CA . GLU A 1 400 ? -9.475 -0.475 18.316 1.00 93.25 400 GLU A CA 1
ATOM 3124 C C . GLU A 1 400 ? -10.177 -0.975 19.592 1.00 93.25 400 GLU A C 1
ATOM 3126 O O . GLU A 1 400 ? -10.406 -2.177 19.737 1.00 93.25 400 GLU A O 1
ATOM 3131 N N . ASN A 1 401 ? -10.607 -0.062 20.469 1.00 92.44 401 ASN A N 1
ATOM 3132 C CA . ASN A 1 401 ? -11.243 -0.393 21.749 1.00 92.44 401 ASN A CA 1
ATOM 3133 C C . ASN A 1 401 ? -12.707 -0.850 21.612 1.00 92.44 401 ASN A C 1
ATOM 3135 O O . ASN A 1 401 ? -13.278 -1.369 22.566 1.00 92.44 401 ASN A O 1
ATOM 3139 N N . TYR A 1 402 ? -13.296 -0.715 20.420 1.00 93.69 402 TYR A N 1
ATOM 3140 C CA . TYR A 1 402 ? -14.680 -1.105 20.108 1.00 93.69 402 TYR A CA 1
ATOM 3141 C C . TYR A 1 402 ? -14.770 -2.546 19.583 1.00 93.69 402 TYR A C 1
ATOM 3143 O O . TYR A 1 402 ? -15.856 -3.096 19.398 1.00 93.69 402 TYR A O 1
ATOM 3151 N N . PHE A 1 403 ? -13.617 -3.160 19.308 1.00 87.50 403 PHE A N 1
ATOM 3152 C CA . PHE A 1 403 ? -13.498 -4.536 18.820 1.00 87.50 403 PHE A CA 1
ATOM 3153 C C . PHE A 1 403 ? -12.478 -5.349 19.624 1.00 87.50 403 PHE A C 1
ATOM 3155 O O . PHE A 1 403 ? -12.141 -6.471 19.238 1.00 87.50 403 PHE A O 1
ATOM 3162 N N . ALA A 1 404 ? -11.965 -4.789 20.722 1.00 71.19 404 ALA A N 1
ATOM 3163 C CA . ALA A 1 404 ? -11.067 -5.487 21.621 1.00 71.19 404 ALA A CA 1
ATOM 3164 C C . ALA A 1 404 ? -11.821 -6.621 22.330 1.00 71.19 404 ALA A C 1
ATOM 3166 O O . ALA A 1 404 ? -12.960 -6.455 22.772 1.00 71.19 404 ALA A O 1
ATOM 3167 N N . ALA A 1 405 ? -11.177 -7.785 22.452 1.00 60.41 405 ALA A N 1
ATOM 3168 C CA . ALA A 1 405 ? -11.676 -8.830 23.337 1.00 60.41 405 ALA A CA 1
ATOM 3169 C C . ALA A 1 405 ? -11.786 -8.260 24.764 1.00 60.41 405 ALA A C 1
ATOM 3171 O O . ALA A 1 405 ? -10.935 -7.450 25.139 1.00 60.41 405 ALA A O 1
ATOM 3172 N N . PRO A 1 406 ? -12.792 -8.660 25.566 1.00 56.62 406 PRO A N 1
ATOM 3173 C CA . PRO A 1 406 ? -12.904 -8.190 26.938 1.00 56.62 406 PRO A CA 1
ATOM 3174 C C . PRO A 1 406 ? -11.602 -8.513 27.670 1.00 56.62 406 PRO A C 1
ATOM 3176 O O . PRO A 1 406 ? -11.252 -9.682 27.848 1.00 56.62 406 PRO A O 1
ATOM 3179 N N . THR A 1 407 ? -10.858 -7.475 28.055 1.00 50.06 407 THR A N 1
ATOM 3180 C CA . THR A 1 407 ? -9.699 -7.624 28.931 1.00 50.06 407 THR A CA 1
ATOM 3181 C C . THR A 1 407 ? -10.200 -8.334 30.185 1.00 50.06 407 THR A C 1
ATOM 3183 O O . THR A 1 407 ? -11.144 -7.828 30.799 1.00 50.06 407 THR A O 1
ATOM 3186 N N . PRO A 1 408 ? -9.658 -9.507 30.565 1.00 48.44 408 PRO A N 1
ATOM 3187 C CA . PRO A 1 408 ? -10.105 -10.173 31.774 1.00 48.44 408 PRO A CA 1
ATOM 3188 C C . PRO A 1 408 ? -9.860 -9.218 32.937 1.00 48.44 408 PRO A C 1
ATOM 3190 O O . PRO A 1 408 ? -8.718 -8.861 33.226 1.00 48.44 408 PRO A O 1
ATOM 3193 N N . THR A 1 409 ? -10.940 -8.764 33.571 1.00 51.34 409 THR A N 1
ATOM 3194 C CA . THR A 1 409 ? -10.866 -8.009 34.817 1.00 51.34 409 THR A CA 1
ATOM 3195 C C . THR A 1 409 ? -10.010 -8.828 35.784 1.00 51.34 409 THR A C 1
ATOM 3197 O O . THR A 1 409 ? -10.325 -10.009 35.982 1.00 51.34 409 THR A O 1
ATOM 3200 N N . PRO A 1 410 ? -8.916 -8.278 36.347 1.00 58.38 410 PRO A N 1
ATOM 3201 C CA . PRO A 1 410 ? -8.109 -9.015 37.308 1.00 58.38 410 PRO A CA 1
ATOM 3202 C C . PRO A 1 410 ? -9.036 -9.504 38.418 1.00 58.38 410 PRO A C 1
ATOM 3204 O O . PRO A 1 410 ? -9.788 -8.724 39.004 1.00 58.38 410 PRO A O 1
ATOM 3207 N N . THR A 1 411 ? -9.055 -10.821 38.634 1.00 68.81 411 THR A N 1
ATOM 3208 C CA . THR A 1 411 ? -9.894 -11.402 39.681 1.00 68.81 411 THR A CA 1
ATOM 3209 C C . THR A 1 411 ? -9.343 -10.904 41.014 1.00 68.81 411 THR A C 1
ATOM 3211 O O . THR A 1 411 ? -8.142 -11.058 41.237 1.00 68.81 411 THR A O 1
ATOM 3214 N N . PRO A 1 412 ? -10.161 -10.285 41.879 1.00 82.38 412 PRO A N 1
ATOM 3215 C CA . PRO A 1 412 ? -9.662 -9.771 43.143 1.00 82.38 412 PRO A CA 1
ATOM 3216 C C . PRO A 1 412 ? -9.080 -10.912 43.993 1.00 82.38 412 PRO A C 1
ATOM 3218 O O . PRO A 1 412 ? -9.729 -11.947 44.172 1.00 82.38 412 PRO A O 1
ATOM 3221 N N . ILE A 1 413 ? -7.858 -10.726 44.494 1.00 91.00 413 ILE A N 1
ATOM 3222 C CA . ILE A 1 413 ? -7.129 -11.666 45.361 1.00 91.00 413 ILE A CA 1
ATOM 3223 C C . ILE A 1 413 ? -6.913 -11.025 46.733 1.00 91.00 413 ILE A C 1
ATOM 3225 O O . ILE A 1 413 ? -6.969 -9.812 46.852 1.00 91.00 413 ILE A O 1
ATOM 3229 N N . PHE A 1 414 ? -6.660 -11.819 47.771 1.00 94.81 414 PHE A N 1
ATOM 3230 C CA . PHE A 1 414 ? -6.201 -11.327 49.072 1.00 94.81 414 PHE A CA 1
ATOM 3231 C C . PHE A 1 414 ? -4.706 -11.599 49.207 1.00 94.81 414 PHE A C 1
ATOM 3233 O O . PHE A 1 414 ? -4.320 -12.754 49.405 1.00 94.81 414 PHE A O 1
ATOM 3240 N N . ASP A 1 415 ? -3.860 -10.577 49.128 1.00 96.06 415 ASP A N 1
ATOM 3241 C CA . ASP A 1 415 ? -2.410 -10.745 49.264 1.00 96.06 415 ASP A CA 1
ATOM 3242 C C . ASP A 1 415 ? -1.876 -10.038 50.512 1.00 96.06 415 ASP A C 1
ATOM 3244 O O . ASP A 1 415 ? -2.180 -8.877 50.775 1.00 96.06 415 ASP A O 1
ATOM 3248 N N . THR A 1 416 ? -1.072 -10.743 51.308 1.00 96.44 416 THR A N 1
ATOM 3249 C CA . THR A 1 416 ? -0.360 -10.130 52.439 1.00 96.44 416 THR A CA 1
ATOM 3250 C C . THR A 1 416 ? 0.999 -9.560 52.066 1.00 96.44 416 THR A C 1
ATOM 3252 O O . THR A 1 416 ? 1.643 -8.957 52.925 1.00 96.44 416 THR A O 1
ATOM 3255 N N . ASP A 1 417 ? 1.451 -9.813 50.837 1.00 95.88 417 ASP A N 1
ATOM 3256 C CA . ASP A 1 417 ? 2.803 -9.555 50.356 1.00 95.88 417 ASP A CA 1
ATOM 3257 C C . ASP A 1 417 ? 3.900 -10.224 51.204 1.00 95.88 417 ASP A C 1
ATOM 3259 O O . ASP A 1 417 ? 3.679 -10.826 52.265 1.00 95.88 417 ASP A O 1
ATOM 3263 N N . ALA A 1 418 ? 5.133 -10.116 50.715 1.00 95.25 418 ALA A N 1
ATOM 3264 C CA . ALA A 1 418 ? 6.327 -10.456 51.473 1.00 95.25 418 ALA A CA 1
ATOM 3265 C C . ALA A 1 418 ? 6.617 -9.381 52.550 1.00 95.25 418 ALA A C 1
ATOM 3267 O O . ALA A 1 418 ? 6.668 -8.191 52.229 1.00 95.25 418 ALA A O 1
ATOM 3268 N N . PRO A 1 419 ? 6.865 -9.747 53.822 1.00 94.50 419 PRO A N 1
ATOM 3269 C CA . PRO A 1 419 ? 7.327 -8.805 54.841 1.00 94.50 419 PRO A CA 1
ATOM 3270 C C . PRO A 1 419 ? 8.718 -8.253 54.508 1.00 94.50 419 PRO A C 1
ATOM 3272 O O . PRO A 1 419 ? 9.597 -8.974 54.037 1.00 94.50 419 PRO A O 1
ATOM 3275 N N . SER A 1 420 ? 8.973 -6.997 54.883 1.00 92.06 420 SER A N 1
ATOM 3276 C CA . SER A 1 420 ? 10.315 -6.396 54.797 1.00 92.06 420 SER A CA 1
ATOM 3277 C C . SER A 1 420 ? 11.349 -7.115 55.672 1.00 92.06 420 SER A C 1
ATOM 3279 O O . SER A 1 420 ? 12.526 -7.161 55.326 1.00 92.06 420 SER A O 1
ATOM 3281 N N . ASN A 1 421 ? 10.903 -7.707 56.787 1.00 92.62 421 ASN A N 1
ATOM 3282 C CA . ASN A 1 421 ? 11.716 -8.493 57.713 1.00 92.62 421 ASN A CA 1
ATOM 3283 C C . ASN A 1 421 ? 11.046 -9.858 57.976 1.00 92.62 421 ASN A C 1
ATOM 3285 O O . ASN A 1 421 ? 10.295 -9.988 58.946 1.00 92.62 421 ASN A O 1
ATOM 3289 N N . PRO A 1 422 ? 11.295 -10.879 57.129 1.00 92.88 422 PRO A N 1
ATOM 3290 C CA . PRO A 1 422 ? 10.627 -12.186 57.212 1.00 92.88 422 PRO A CA 1
ATOM 3291 C C . PRO A 1 422 ? 11.096 -13.062 58.379 1.00 92.88 422 PRO A C 1
ATOM 3293 O O . PRO A 1 422 ? 10.474 -14.087 58.652 1.00 92.88 422 PRO A O 1
ATOM 3296 N N . TYR A 1 423 ? 12.201 -12.692 59.035 1.00 93.25 423 TYR A N 1
ATOM 3297 C CA . TYR A 1 423 ? 12.804 -13.437 60.136 1.00 93.25 423 TYR A CA 1
ATOM 3298 C C . TYR A 1 423 ? 12.575 -12.745 61.488 1.00 93.25 423 TYR A C 1
ATOM 3300 O O . TYR A 1 423 ? 12.549 -11.514 61.535 1.00 93.25 423 TYR A O 1
ATOM 3308 N N . PRO A 1 424 ? 12.515 -13.506 62.597 1.00 94.38 424 PRO A N 1
ATOM 3309 C CA . PRO A 1 424 ? 12.630 -14.970 62.685 1.00 94.38 424 PRO A CA 1
ATOM 3310 C C . PRO A 1 424 ? 11.471 -15.730 62.012 1.00 94.38 424 PRO A C 1
ATOM 3312 O O . PRO A 1 424 ? 10.368 -15.227 61.884 1.00 94.38 424 PRO A O 1
ATOM 3315 N N . SER A 1 425 ? 11.734 -16.951 61.543 1.00 95.44 425 SER A N 1
ATOM 3316 C CA . SER A 1 425 ? 10.737 -17.797 60.876 1.00 95.44 425 SER A CA 1
ATOM 3317 C C . SER A 1 425 ? 10.889 -19.238 61.349 1.00 95.44 425 SER A C 1
ATOM 3319 O O . SER A 1 425 ? 12.000 -19.675 61.661 1.00 95.44 425 SER A O 1
ATOM 3321 N N . ILE A 1 426 ? 9.772 -19.961 61.434 1.00 96.62 426 ILE A N 1
ATOM 3322 C CA . ILE A 1 426 ? 9.699 -21.385 61.769 1.00 96.62 426 ILE A CA 1
ATOM 3323 C C . ILE A 1 426 ? 8.333 -21.941 61.342 1.00 96.62 426 ILE A C 1
ATOM 3325 O O . ILE A 1 426 ? 7.341 -21.211 61.327 1.00 96.62 426 ILE A O 1
ATOM 3329 N N . ALA A 1 427 ? 8.285 -23.233 61.015 1.00 97.06 427 ALA A N 1
ATOM 3330 C CA . ALA A 1 427 ? 7.041 -23.962 60.780 1.00 97.06 427 ALA A CA 1
ATOM 3331 C C . ALA A 1 427 ? 6.148 -23.980 62.031 1.00 97.06 427 ALA A C 1
ATOM 3333 O O . ALA A 1 427 ? 6.642 -23.983 63.165 1.00 97.06 427 ALA A O 1
ATOM 3334 N N . GLY A 1 428 ? 4.834 -24.053 61.841 1.00 97.50 428 GLY A N 1
ATOM 3335 C CA . GLY A 1 428 ? 3.898 -24.161 62.953 1.00 97.50 428 GLY A CA 1
ATOM 3336 C C . GLY A 1 428 ? 2.441 -24.028 62.536 1.00 97.50 428 GLY A C 1
ATOM 3337 O O . GLY A 1 428 ? 2.087 -24.155 61.368 1.00 97.50 428 GLY A O 1
ATOM 3338 N N . THR A 1 429 ? 1.573 -23.785 63.515 1.00 98.50 429 THR A N 1
ATOM 3339 C CA . THR A 1 429 ? 0.135 -23.583 63.289 1.00 98.50 429 THR A CA 1
ATOM 3340 C C . THR A 1 429 ? -0.254 -22.147 63.610 1.00 98.50 429 THR A C 1
ATOM 3342 O O . THR A 1 429 ? -0.187 -21.728 64.767 1.00 98.50 429 THR A O 1
ATOM 3345 N N . HIS A 1 430 ? -0.683 -21.409 62.590 1.00 98.38 430 HIS A N 1
ATOM 3346 C CA . HIS A 1 430 ? -1.187 -20.043 62.672 1.00 98.38 430 HIS A CA 1
ATOM 3347 C C . HIS A 1 430 ? -2.711 -20.059 62.772 1.00 98.38 430 HIS A C 1
ATOM 3349 O O . HIS A 1 430 ? -3.385 -20.701 61.970 1.00 98.38 430 HIS A O 1
ATOM 3355 N N . ASN A 1 431 ? -3.255 -19.318 63.730 1.00 98.50 431 ASN A N 1
ATOM 3356 C CA . ASN A 1 431 ? -4.683 -19.070 63.867 1.00 98.50 431 ASN A CA 1
ATOM 3357 C C . ASN A 1 431 ? -4.930 -17.571 63.904 1.00 98.50 431 ASN A C 1
ATOM 3359 O O . ASN A 1 431 ? -4.130 -16.816 64.470 1.00 98.50 431 ASN A O 1
ATOM 3363 N N . GLY A 1 432 ? -6.052 -17.156 63.336 1.00 98.12 432 GLY A N 1
ATOM 3364 C CA . GLY A 1 432 ? -6.372 -15.750 63.198 1.00 98.12 432 GLY A CA 1
ATOM 3365 C C . GLY A 1 432 ? -7.686 -15.516 62.483 1.00 98.12 432 GLY A C 1
ATOM 3366 O O . GLY A 1 432 ? -8.480 -16.442 62.324 1.00 98.12 432 GLY A O 1
ATOM 3367 N N . THR A 1 433 ? -7.898 -14.278 62.049 1.00 98.12 433 THR A N 1
ATOM 3368 C CA . THR A 1 433 ? -9.062 -13.903 61.242 1.00 98.12 433 THR A CA 1
ATOM 3369 C C . THR A 1 433 ? -8.657 -13.159 59.979 1.00 98.12 433 THR A C 1
ATOM 3371 O O . THR A 1 433 ? -7.657 -12.446 59.993 1.00 98.12 433 THR A O 1
ATOM 3374 N N . ILE A 1 434 ? -9.454 -13.293 58.922 1.00 98.00 434 ILE A N 1
ATOM 3375 C CA . ILE A 1 434 ? -9.393 -12.534 57.669 1.00 98.00 434 ILE A CA 1
ATOM 3376 C C . ILE A 1 434 ? -10.714 -11.773 57.516 1.00 98.00 434 ILE A C 1
ATOM 3378 O O . ILE A 1 434 ? -11.780 -12.335 57.766 1.00 98.00 434 ILE A O 1
ATOM 3382 N N . ILE A 1 435 ? -10.629 -10.500 57.133 1.00 97.69 435 ILE A N 1
ATOM 3383 C CA . ILE A 1 435 ? -11.762 -9.620 56.828 1.00 97.69 435 ILE A CA 1
ATOM 3384 C C . ILE A 1 435 ? -11.495 -8.991 55.452 1.00 97.69 435 ILE A C 1
ATOM 3386 O O . ILE A 1 435 ? -10.653 -8.090 55.384 1.00 97.69 435 ILE A O 1
ATOM 3390 N N . PRO A 1 436 ? -12.139 -9.463 54.370 1.00 96.88 436 PRO A N 1
ATOM 3391 C CA . PRO A 1 436 ? -11.975 -8.903 53.025 1.00 96.88 436 PRO A CA 1
ATOM 3392 C C . PRO A 1 436 ? -12.538 -7.479 52.902 1.00 96.88 436 PRO A C 1
ATOM 3394 O O . PRO A 1 436 ? -13.541 -7.159 53.541 1.00 96.88 436 PRO A O 1
ATOM 3397 N N . SER A 1 437 ? -11.935 -6.620 52.073 1.00 94.38 437 SER A N 1
ATOM 3398 C CA . SER A 1 437 ? -12.485 -5.289 51.739 1.00 94.38 437 SER A CA 1
ATOM 3399 C C . SER A 1 437 ? -13.446 -5.312 50.539 1.00 94.38 437 SER A C 1
ATOM 3401 O O . SER A 1 437 ? -14.259 -4.401 50.392 1.00 94.38 437 SER A O 1
ATOM 3403 N N . HIS A 1 438 ? -13.399 -6.370 49.728 1.00 91.94 438 HIS A N 1
ATOM 3404 C CA . HIS A 1 438 ? -14.313 -6.700 48.629 1.00 91.94 438 HIS A CA 1
ATOM 3405 C C . HIS A 1 438 ? -14.505 -8.227 48.571 1.00 91.94 438 HIS A C 1
ATOM 3407 O O . HIS A 1 438 ? -13.848 -8.957 49.311 1.00 91.94 438 HIS A O 1
ATOM 3413 N N . ASP A 1 439 ? -15.389 -8.722 47.704 1.00 93.25 439 ASP A N 1
ATOM 3414 C CA . ASP A 1 439 ? -15.585 -10.165 47.528 1.00 93.25 439 ASP A CA 1
ATOM 3415 C C . ASP A 1 439 ? -14.331 -10.821 46.926 1.00 93.25 439 ASP A C 1
ATOM 3417 O O . ASP A 1 439 ? -13.698 -10.264 46.023 1.00 93.25 439 ASP A O 1
ATOM 3421 N N . ILE A 1 440 ? -13.965 -12.004 47.430 1.00 92.62 440 ILE A N 1
ATOM 3422 C CA . ILE A 1 440 ? -12.762 -12.739 47.009 1.00 92.62 440 ILE A CA 1
ATOM 3423 C C . ILE A 1 440 ? -13.133 -14.173 46.653 1.00 92.62 440 ILE A C 1
ATOM 3425 O O . ILE A 1 440 ? -13.618 -14.928 47.498 1.00 92.62 440 ILE A O 1
ATOM 3429 N N . ASN A 1 441 ? -12.863 -14.558 45.405 1.00 91.75 441 ASN A N 1
ATOM 3430 C CA . ASN A 1 441 ? -13.011 -15.931 44.933 1.00 91.75 441 ASN A CA 1
ATOM 3431 C C . ASN A 1 441 ? -11.770 -16.736 45.320 1.00 91.75 441 ASN A C 1
ATOM 3433 O O . ASN A 1 441 ? -10.706 -16.591 44.725 1.00 91.75 441 ASN A O 1
ATOM 3437 N N . VAL A 1 442 ? -11.909 -17.599 46.317 1.00 92.00 442 VAL A N 1
ATOM 3438 C CA . VAL A 1 442 ? -10.820 -18.406 46.862 1.00 92.00 442 VAL A CA 1
ATOM 3439 C C . VAL A 1 442 ? -10.864 -19.802 46.253 1.00 92.00 442 VAL A C 1
ATOM 3441 O O . VAL A 1 442 ? -11.729 -20.612 46.588 1.00 92.00 442 VAL A O 1
ATOM 3444 N N . SER A 1 443 ? -9.908 -20.090 45.374 1.00 92.56 443 SER A N 1
ATOM 3445 C CA . SER A 1 443 ? -9.647 -21.429 44.819 1.00 92.56 443 SER A CA 1
ATOM 3446 C C . SER A 1 443 ? -8.257 -21.959 45.155 1.00 92.56 443 SER A C 1
ATOM 3448 O O . SER A 1 443 ? -8.070 -23.179 45.178 1.00 92.56 443 SER A O 1
ATOM 3450 N N . LYS A 1 444 ? -7.312 -21.086 45.524 1.00 93.19 444 LYS A N 1
ATOM 3451 C CA . LYS A 1 444 ? -5.970 -21.460 45.981 1.00 93.19 444 LYS A CA 1
ATOM 3452 C C . LYS A 1 444 ? -5.486 -20.627 47.164 1.00 93.19 444 LYS A C 1
ATOM 3454 O O . LYS A 1 444 ? -5.987 -19.535 47.439 1.00 93.19 444 LYS A O 1
ATOM 3459 N N . LEU A 1 445 ? -4.489 -21.176 47.853 1.00 95.38 445 LEU A N 1
ATOM 3460 C CA . LEU A 1 445 ? -3.642 -20.502 48.825 1.00 95.38 445 LEU A CA 1
ATOM 3461 C C . LEU A 1 445 ? -2.182 -20.692 48.423 1.00 95.38 445 LEU A C 1
ATOM 3463 O O . LEU A 1 445 ? -1.691 -21.820 48.432 1.00 95.38 445 LEU A O 1
ATOM 3467 N N . TYR A 1 446 ? -1.478 -19.595 48.176 1.00 95.56 446 TYR A N 1
ATOM 3468 C CA . TYR A 1 446 ? -0.026 -19.560 48.050 1.00 95.56 446 TYR A CA 1
ATOM 3469 C C . TYR A 1 446 ? 0.607 -19.122 49.372 1.00 95.56 446 TYR A C 1
ATOM 3471 O O . TYR A 1 446 ? 0.094 -18.238 50.058 1.00 95.56 446 TYR A O 1
ATOM 3479 N N . THR A 1 447 ? 1.732 -19.731 49.745 1.00 95.25 447 THR A N 1
ATOM 3480 C CA . THR A 1 447 ? 2.529 -19.330 50.917 1.00 95.25 447 THR A CA 1
ATOM 3481 C C . THR A 1 447 ? 3.879 -18.815 50.456 1.00 95.25 447 THR A C 1
ATOM 3483 O O . THR A 1 447 ? 4.581 -19.524 49.743 1.00 95.25 447 THR A O 1
ATOM 3486 N N . TYR A 1 448 ? 4.281 -17.628 50.904 1.00 95.88 448 TYR A N 1
ATOM 3487 C CA . TYR A 1 448 ? 5.597 -17.090 50.572 1.00 95.88 448 TYR A CA 1
ATOM 3488 C C . TYR A 1 448 ? 6.682 -17.832 51.372 1.00 95.88 448 TYR A C 1
ATOM 3490 O O . TYR A 1 448 ? 6.692 -17.742 52.605 1.00 95.88 448 TYR A O 1
ATOM 3498 N N . PRO A 1 449 ? 7.615 -18.558 50.729 1.00 95.44 449 PRO A N 1
ATOM 3499 C CA . PRO A 1 449 ? 8.702 -19.230 51.434 1.00 95.44 449 PRO A CA 1
ATOM 3500 C C . PRO A 1 449 ? 9.809 -18.246 51.826 1.00 95.44 449 PRO A C 1
ATOM 3502 O O . PRO A 1 449 ? 10.125 -17.303 51.092 1.00 95.44 449 PRO A O 1
ATOM 3505 N N . CYS A 1 450 ? 10.485 -18.499 52.948 1.00 93.38 450 CYS A N 1
ATOM 3506 C CA . CYS A 1 450 ? 11.809 -17.914 53.148 1.00 93.38 450 CYS A CA 1
ATOM 3507 C C . CYS A 1 450 ? 12.774 -18.443 52.063 1.00 93.38 450 CYS A C 1
ATOM 3509 O O . CYS A 1 450 ? 12.709 -19.624 51.701 1.00 93.38 450 CYS A O 1
ATOM 3511 N N . PRO A 1 451 ? 13.685 -17.610 51.525 1.00 90.06 451 PRO A N 1
ATOM 3512 C CA . PRO A 1 451 ? 14.624 -18.057 50.500 1.00 90.06 451 PRO A CA 1
ATOM 3513 C C . PRO A 1 451 ? 15.405 -19.306 50.937 1.00 90.06 451 PRO A C 1
ATOM 3515 O O . PRO A 1 451 ? 16.051 -19.308 51.983 1.00 90.06 451 PRO A O 1
ATOM 3518 N N . GLY A 1 452 ? 15.332 -20.377 50.140 1.00 87.56 452 GLY A N 1
ATOM 3519 C CA . GLY A 1 452 ? 16.066 -21.627 50.371 1.00 87.56 452 GLY A CA 1
ATOM 3520 C C . GLY A 1 452 ? 15.469 -22.596 51.404 1.00 87.56 452 GLY A C 1
ATOM 3521 O O . GLY A 1 452 ? 16.076 -23.636 51.643 1.00 87.56 452 GLY A O 1
ATOM 3522 N N . THR A 1 453 ? 14.307 -22.309 52.006 1.00 85.19 453 THR A N 1
ATOM 3523 C CA . THR A 1 453 ? 13.734 -23.143 53.087 1.00 85.19 453 THR A CA 1
ATOM 3524 C C . THR A 1 453 ? 12.569 -24.037 52.656 1.00 85.19 453 THR A C 1
ATOM 3526 O O . THR A 1 453 ? 12.187 -24.952 53.384 1.00 85.19 453 THR A O 1
ATOM 3529 N N . GLY A 1 454 ? 11.973 -23.773 51.494 1.00 87.19 454 GLY A N 1
ATOM 3530 C CA . GLY A 1 454 ? 10.797 -24.485 50.994 1.00 87.19 454 GLY A CA 1
ATOM 3531 C C . GLY A 1 454 ? 9.541 -24.336 51.861 1.00 87.19 454 GLY A C 1
ATOM 3532 O O . GLY A 1 454 ? 8.778 -25.290 52.017 1.00 87.19 454 GLY A O 1
ATOM 3533 N N . GLY A 1 455 ? 9.351 -23.163 52.474 1.00 90.62 455 GLY A N 1
ATOM 3534 C CA . GLY A 1 455 ? 8.136 -22.806 53.211 1.00 90.62 455 GLY A CA 1
ATOM 3535 C C . GLY A 1 455 ? 6.865 -23.016 52.385 1.00 90.62 455 GLY A C 1
ATOM 3536 O O . GLY A 1 455 ? 6.717 -22.447 51.314 1.00 90.62 455 GLY A O 1
ATOM 3537 N N . HIS A 1 456 ? 5.941 -23.822 52.891 1.00 94.62 456 HIS A N 1
ATOM 3538 C CA . HIS A 1 456 ? 4.644 -24.079 52.269 1.00 94.62 456 HIS A CA 1
ATOM 3539 C C . HIS A 1 456 ? 3.605 -24.359 53.355 1.00 94.62 456 HIS A C 1
ATOM 3541 O O . HIS A 1 456 ? 3.950 -24.651 54.508 1.00 94.62 456 HIS A O 1
ATOM 3547 N N . THR A 1 457 ? 2.333 -24.284 52.978 1.00 96.12 457 THR A N 1
ATOM 3548 C CA . THR A 1 457 ? 1.223 -24.723 53.822 1.00 96.12 457 THR A CA 1
ATOM 3549 C C . THR A 1 457 ? 0.981 -26.216 53.612 1.00 96.12 457 THR A C 1
ATOM 3551 O O . THR A 1 457 ? 0.978 -26.694 52.484 1.00 96.12 457 THR A O 1
ATOM 3554 N N . GLU A 1 458 ? 0.776 -26.952 54.702 1.00 96.19 458 GLU A N 1
ATOM 3555 C CA . GLU A 1 458 ? 0.350 -28.355 54.709 1.00 96.19 458 GLU A CA 1
ATOM 3556 C C . GLU A 1 458 ? -1.163 -28.515 54.865 1.00 96.19 458 GLU A C 1
ATOM 3558 O O . GLU A 1 458 ? -1.745 -29.503 54.420 1.00 96.19 458 GLU A O 1
ATOM 3563 N N . TYR A 1 459 ? -1.793 -27.570 55.558 1.00 97.19 459 TYR A N 1
ATOM 3564 C CA . TYR A 1 459 ? -3.217 -27.589 55.854 1.00 97.19 459 TYR A CA 1
ATOM 3565 C C . TYR A 1 459 ? -3.741 -26.168 56.010 1.00 97.19 459 TYR A C 1
ATOM 3567 O O . TYR A 1 459 ? -3.142 -25.357 56.719 1.00 97.19 459 TYR A O 1
ATOM 3575 N N . ILE A 1 460 ? -4.880 -25.892 55.388 1.00 97.25 460 ILE A N 1
ATOM 3576 C CA . ILE A 1 460 ? -5.625 -24.647 55.541 1.00 97.25 460 ILE A CA 1
ATOM 3577 C C . ILE A 1 460 ? -7.083 -24.977 55.830 1.00 97.25 460 ILE A C 1
ATOM 3579 O O . ILE A 1 460 ? -7.688 -25.811 55.159 1.00 97.25 460 ILE A O 1
ATOM 3583 N N . ARG A 1 461 ? -7.658 -24.265 56.796 1.00 97.81 461 ARG A N 1
ATOM 3584 C CA . ARG A 1 461 ? -9.097 -24.216 57.035 1.00 97.81 461 ARG A CA 1
ATOM 3585 C C . ARG A 1 461 ? -9.538 -22.779 57.237 1.00 97.81 461 ARG A C 1
ATOM 3587 O O . ARG A 1 461 ? -8.971 -22.083 58.073 1.00 97.81 461 ARG A O 1
ATOM 3594 N N . ILE A 1 462 ? -10.576 -22.376 56.520 1.00 97.38 462 ILE A N 1
ATOM 3595 C CA . ILE A 1 462 ? -11.273 -21.099 56.661 1.00 97.38 462 ILE A CA 1
ATOM 3596 C C . ILE A 1 462 ? -12.697 -21.407 57.133 1.00 97.38 462 ILE A C 1
ATOM 3598 O O . ILE A 1 462 ? -13.367 -22.272 56.565 1.00 97.38 462 ILE A O 1
ATOM 3602 N N . TYR A 1 463 ? -13.154 -20.763 58.204 1.00 97.56 463 TYR A N 1
ATOM 3603 C CA . TYR A 1 463 ? -14.420 -21.093 58.863 1.00 97.56 463 TYR A CA 1
ATOM 3604 C C . TYR A 1 463 ? -15.033 -19.895 59.591 1.00 97.56 463 TYR A C 1
ATOM 3606 O O . TYR A 1 463 ? -14.337 -18.972 60.004 1.00 97.56 463 TYR A O 1
ATOM 3614 N N . ASN A 1 464 ? -16.344 -19.918 59.796 1.00 95.06 464 ASN A N 1
ATOM 3615 C CA . ASN A 1 464 ? -17.064 -18.937 60.610 1.00 95.06 464 ASN A CA 1
ATOM 3616 C C . ASN A 1 464 ? -18.038 -19.661 61.560 1.00 95.06 464 ASN A C 1
ATOM 3618 O O . ASN A 1 464 ? -17.929 -20.872 61.762 1.00 95.06 464 ASN A O 1
ATOM 3622 N N . GLU A 1 465 ? -18.982 -18.935 62.161 1.00 91.94 465 GLU A N 1
ATOM 3623 C CA . GLU A 1 465 ? -19.983 -19.506 63.078 1.00 91.94 465 GLU A CA 1
ATOM 3624 C C . GLU A 1 465 ? -20.869 -20.584 62.426 1.00 91.94 465 GLU A C 1
ATOM 3626 O O . GLU A 1 465 ? -21.366 -21.470 63.116 1.00 91.94 465 GLU A O 1
ATOM 3631 N N . SER A 1 466 ? -21.019 -20.555 61.096 1.00 90.38 466 SER A N 1
ATOM 3632 C CA . SER A 1 466 ? -21.784 -21.548 60.328 1.00 90.38 466 SER A CA 1
ATOM 3633 C C . SER A 1 466 ? -20.992 -22.830 60.026 1.00 90.38 466 SER A C 1
ATOM 3635 O O . SER A 1 466 ? -21.555 -23.788 59.497 1.00 90.38 466 SER A O 1
ATOM 3637 N N . GLY A 1 467 ? -19.699 -22.878 60.369 1.00 93.62 467 GLY A N 1
ATOM 3638 C CA . GLY A 1 467 ? -18.823 -24.033 60.168 1.00 93.62 467 GLY A CA 1
ATOM 3639 C C . GLY A 1 467 ? -17.707 -23.798 59.144 1.00 93.62 467 GLY A C 1
ATOM 3640 O O . GLY A 1 467 ? -17.291 -22.666 58.895 1.00 93.62 467 GLY A O 1
ATOM 3641 N N . THR A 1 468 ? -17.163 -24.890 58.592 1.00 95.25 468 THR A N 1
ATOM 3642 C CA . THR A 1 468 ? -16.074 -24.843 57.599 1.00 95.25 468 THR A CA 1
ATOM 3643 C C . THR A 1 468 ? -16.570 -24.270 56.276 1.00 95.25 468 THR A C 1
ATOM 3645 O O . THR A 1 468 ? -17.494 -24.824 55.687 1.00 95.25 468 THR A O 1
ATOM 3648 N N . ILE A 1 469 ? -15.922 -23.209 55.796 1.00 94.12 469 ILE A N 1
ATOM 3649 C CA . ILE A 1 469 ? -16.195 -22.605 54.487 1.00 94.12 469 ILE A CA 1
ATOM 3650 C C . ILE A 1 469 ? -15.301 -23.237 53.423 1.00 94.12 469 ILE A C 1
ATOM 3652 O O . ILE A 1 469 ? -15.796 -23.704 52.402 1.00 94.12 469 ILE A O 1
ATOM 3656 N N . ALA A 1 470 ? -13.998 -23.316 53.692 1.00 93.50 470 ALA A N 1
ATOM 3657 C CA . ALA A 1 470 ? -13.031 -23.971 52.822 1.00 93.50 470 ALA A CA 1
ATOM 3658 C C . ALA A 1 470 ? -11.990 -24.723 53.647 1.00 93.50 470 ALA A C 1
ATOM 3660 O O . ALA A 1 470 ? -11.580 -24.276 54.718 1.00 93.50 470 ALA A O 1
ATOM 3661 N N . GLU A 1 471 ? -11.563 -25.876 53.151 1.00 96.12 471 GLU A N 1
ATOM 3662 C CA . GLU A 1 471 ? -10.536 -26.700 53.773 1.00 96.12 471 GLU A CA 1
ATOM 3663 C C . GLU A 1 471 ? -9.756 -27.425 52.686 1.00 96.12 471 GLU A C 1
ATOM 3665 O O . GLU A 1 471 ? -10.345 -27.895 51.713 1.00 96.12 471 GLU A O 1
ATOM 3670 N N . ALA A 1 472 ? -8.438 -27.491 52.834 1.00 95.06 472 ALA A N 1
ATOM 3671 C CA . ALA A 1 472 ? -7.586 -28.201 51.897 1.00 95.06 472 ALA A CA 1
ATOM 3672 C C . ALA A 1 472 ? -6.303 -28.694 52.572 1.00 95.06 472 ALA A C 1
ATOM 3674 O O . ALA A 1 472 ? -5.821 -28.126 53.557 1.00 95.06 472 ALA A O 1
ATOM 3675 N N . ASN A 1 473 ? -5.764 -29.783 52.026 1.00 94.88 473 ASN A N 1
ATOM 3676 C CA . ASN A 1 473 ? -4.567 -30.455 52.515 1.00 94.88 473 ASN A CA 1
ATOM 3677 C C . ASN A 1 473 ? -3.515 -30.505 51.409 1.00 94.88 473 ASN A C 1
ATOM 3679 O O . ASN A 1 473 ? -3.831 -30.673 50.232 1.00 94.88 473 ASN A O 1
ATOM 3683 N N . TRP A 1 474 ? -2.253 -30.412 51.800 1.00 92.75 474 TRP A N 1
ATOM 3684 C CA . TRP A 1 474 ? -1.126 -30.537 50.893 1.00 92.75 474 TRP A CA 1
ATOM 3685 C C . TRP A 1 474 ? -0.973 -31.975 50.394 1.00 92.75 474 TRP A C 1
ATOM 3687 O O . TRP A 1 474 ? -1.048 -32.935 51.160 1.00 92.75 474 TRP A O 1
ATOM 3697 N N . THR A 1 475 ? -0.751 -32.128 49.089 1.00 87.25 475 THR A N 1
ATOM 3698 C CA . THR A 1 475 ? -0.714 -33.436 48.406 1.00 87.25 475 THR A CA 1
ATOM 3699 C C . THR A 1 475 ? 0.711 -33.905 48.078 1.00 87.25 475 THR A C 1
ATOM 3701 O O . THR A 1 475 ? 0.910 -34.844 47.298 1.00 87.25 475 THR A O 1
ATOM 3704 N N . GLY A 1 476 ? 1.708 -33.281 48.715 1.00 87.19 476 GLY A N 1
ATOM 3705 C CA . GLY A 1 476 ? 3.134 -33.543 48.532 1.00 87.19 476 GLY A CA 1
ATOM 3706 C C . GLY A 1 476 ? 3.796 -32.635 47.490 1.00 87.19 476 GLY A C 1
ATOM 3707 O O . GLY A 1 476 ? 3.168 -31.755 46.908 1.00 87.19 476 GLY A O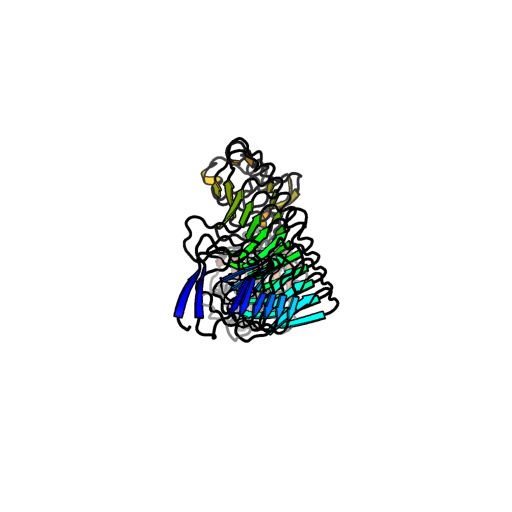 1
ATOM 3708 N N . TYR A 1 477 ? 5.084 -32.875 47.227 1.00 84.12 477 TYR A N 1
ATOM 3709 C CA . TYR A 1 477 ? 5.899 -32.119 46.265 1.00 84.12 477 TYR A CA 1
ATOM 3710 C C . TYR A 1 477 ? 5.551 -32.449 44.802 1.00 84.12 477 TYR A C 1
ATOM 3712 O O . TYR A 1 477 ? 6.347 -33.043 44.074 1.00 84.12 477 TYR A O 1
ATOM 3720 N N . LYS A 1 478 ? 4.337 -32.104 44.367 1.00 78.69 478 LYS A N 1
ATOM 3721 C CA . LYS A 1 478 ? 3.861 -32.279 42.988 1.00 78.69 478 LYS A CA 1
ATOM 3722 C C . LYS A 1 478 ? 3.422 -30.936 42.413 1.00 78.69 478 LYS A C 1
ATOM 3724 O O . LYS A 1 478 ? 2.692 -30.204 43.069 1.00 78.69 478 LYS A O 1
ATOM 3729 N N . GLY A 1 479 ? 3.823 -30.649 41.173 1.00 80.50 479 GLY A N 1
ATOM 3730 C CA . GLY A 1 479 ? 3.454 -29.408 40.485 1.00 80.50 479 GLY A CA 1
ATOM 3731 C C . GLY A 1 479 ? 3.917 -28.163 41.246 1.00 80.50 479 GLY A C 1
ATOM 3732 O O . GLY A 1 479 ? 5.036 -28.129 41.760 1.00 80.50 479 GLY A O 1
ATOM 3733 N N . ASP A 1 480 ? 3.047 -27.160 41.325 1.00 80.44 480 ASP A N 1
ATOM 3734 C CA . ASP A 1 480 ? 3.273 -25.949 42.111 1.00 80.44 480 ASP A CA 1
ATOM 3735 C C . ASP A 1 480 ? 2.929 -26.176 43.589 1.00 80.44 480 ASP A C 1
ATOM 3737 O O . ASP A 1 480 ? 1.888 -25.777 44.102 1.00 80.44 480 ASP A O 1
ATOM 3741 N N . TRP A 1 481 ? 3.813 -26.890 44.276 1.00 79.75 481 TRP A N 1
ATOM 3742 C CA . TRP A 1 481 ? 3.602 -27.369 45.641 1.00 79.75 481 TRP A CA 1
ATOM 3743 C C . TRP A 1 481 ? 3.599 -26.266 46.715 1.00 79.75 481 TRP A C 1
ATOM 3745 O O . TRP A 1 481 ? 3.305 -26.567 47.873 1.00 79.75 481 TRP A O 1
ATOM 3755 N N . HIS A 1 482 ? 3.921 -25.015 46.357 1.00 81.94 482 HIS A N 1
ATOM 3756 C CA . HIS A 1 482 ? 3.730 -23.852 47.235 1.00 81.94 482 HIS A CA 1
ATOM 3757 C C . HIS A 1 482 ? 2.263 -23.409 47.290 1.00 81.94 482 HIS A C 1
ATOM 3759 O O . HIS A 1 482 ? 1.874 -22.686 48.211 1.00 81.94 482 HIS A O 1
ATOM 3765 N N . ASN A 1 483 ? 1.463 -23.863 46.322 1.00 89.56 483 ASN A N 1
ATOM 3766 C CA . ASN A 1 483 ? 0.031 -23.664 46.270 1.00 89.56 483 ASN A CA 1
ATOM 3767 C C . ASN A 1 483 ? -0.718 -24.859 46.872 1.00 89.56 483 ASN A C 1
ATOM 3769 O O . ASN A 1 483 ? -0.475 -26.021 46.541 1.00 89.56 483 ASN A O 1
ATOM 3773 N N . ILE A 1 484 ? -1.699 -24.563 47.719 1.00 91.62 484 ILE A N 1
ATOM 3774 C CA . ILE A 1 484 ? -2.785 -25.482 48.047 1.00 91.62 484 ILE A CA 1
ATOM 3775 C C . ILE A 1 484 ? -4.001 -25.081 47.219 1.00 91.62 484 ILE A C 1
ATOM 3777 O O . ILE A 1 484 ? -4.391 -23.921 47.223 1.00 91.62 484 ILE A O 1
ATOM 3781 N N . THR A 1 485 ? -4.620 -26.045 46.539 1.00 91.50 485 THR A N 1
ATOM 3782 C CA . THR A 1 485 ? -5.885 -25.849 45.815 1.00 91.50 485 THR A CA 1
ATOM 3783 C C . THR A 1 485 ? -7.048 -26.366 46.657 1.00 91.50 485 THR A C 1
ATOM 3785 O O . THR A 1 485 ? -6.944 -27.439 47.253 1.00 91.50 485 THR A O 1
ATOM 3788 N N . PHE A 1 486 ? -8.145 -25.615 46.708 1.00 90.81 486 PHE A N 1
ATOM 3789 C CA . PHE A 1 486 ? -9.390 -26.045 47.340 1.00 90.81 486 PHE A CA 1
ATOM 3790 C C . PHE A 1 486 ? -10.233 -26.865 46.357 1.00 90.81 486 PHE A C 1
ATOM 3792 O O . PHE A 1 486 ? -10.309 -26.538 45.176 1.00 90.81 486 PHE A O 1
ATOM 3799 N N . ASP A 1 487 ? -10.924 -27.899 46.847 1.00 86.19 487 ASP A N 1
ATOM 3800 C CA . ASP A 1 487 ? -11.776 -28.763 46.006 1.00 86.19 487 ASP A CA 1
ATOM 3801 C C . ASP A 1 487 ? -12.945 -28.006 45.351 1.00 86.19 487 ASP A C 1
ATOM 3803 O O . ASP A 1 487 ? -13.518 -28.455 44.357 1.00 86.19 487 ASP A O 1
ATOM 3807 N N . LYS A 1 488 ? -13.333 -26.867 45.936 1.00 86.31 488 LYS A N 1
ATOM 3808 C CA . LYS A 1 488 ? -14.373 -25.972 45.432 1.00 86.31 488 LYS A CA 1
ATOM 3809 C C . LYS A 1 488 ? -13.933 -24.530 45.623 1.00 86.31 488 LYS A C 1
ATOM 3811 O O . LYS A 1 488 ? -13.482 -24.171 46.709 1.00 86.31 488 LYS A O 1
ATOM 3816 N N . THR A 1 489 ? -14.139 -23.709 44.598 1.00 88.94 489 THR A N 1
ATOM 3817 C CA . THR A 1 489 ? -14.034 -22.256 44.730 1.00 88.94 489 THR A CA 1
ATOM 3818 C C . THR A 1 489 ? -15.118 -21.760 45.679 1.00 88.94 489 THR A C 1
ATOM 3820 O O . THR A 1 489 ? -16.290 -22.117 45.528 1.00 88.94 489 THR A O 1
ATOM 3823 N N . VAL A 1 490 ? -14.732 -20.940 46.652 1.00 91.62 490 VAL A N 1
ATOM 3824 C CA . VAL A 1 490 ? -15.654 -20.295 47.595 1.00 91.62 490 VAL A CA 1
ATOM 3825 C C . VAL A 1 490 ? -15.517 -18.784 47.512 1.00 91.62 490 VAL A C 1
ATOM 3827 O O . VAL A 1 490 ? -14.460 -18.282 47.144 1.00 91.62 490 VAL A O 1
ATOM 3830 N N . VAL A 1 491 ? -16.568 -18.057 47.881 1.00 92.88 491 VAL A N 1
ATOM 3831 C CA . VAL A 1 491 ? -16.537 -16.593 47.933 1.00 92.88 491 VAL A CA 1
ATOM 3832 C C . VAL A 1 491 ? -16.436 -16.156 49.388 1.00 92.88 491 VAL A C 1
ATOM 3834 O O . VAL A 1 491 ? -17.297 -16.508 50.196 1.00 92.88 491 VAL A O 1
ATOM 3837 N N . LEU A 1 492 ? -15.393 -15.400 49.725 1.00 94.75 492 LEU A N 1
ATOM 3838 C CA . LEU A 1 492 ? -15.335 -14.655 50.980 1.00 94.75 492 LEU A CA 1
ATOM 3839 C C . LEU A 1 492 ? -15.932 -13.273 50.727 1.00 94.75 492 LEU A C 1
ATOM 3841 O O . LEU A 1 492 ? -15.363 -12.490 49.974 1.00 94.75 492 LEU A O 1
ATOM 3845 N N . LEU A 1 493 ? -17.090 -13.007 51.325 1.00 95.19 493 LEU A N 1
ATOM 3846 C CA . LEU A 1 493 ? -17.814 -11.748 51.155 1.00 95.19 493 LEU A CA 1
ATOM 3847 C C . LEU A 1 493 ? -17.099 -10.569 51.829 1.00 95.19 493 LEU A C 1
ATOM 3849 O O . LEU A 1 493 ? -16.516 -10.721 52.909 1.00 95.19 493 LEU A O 1
ATOM 3853 N N . ALA A 1 494 ? -17.204 -9.397 51.208 1.00 94.94 494 ALA A N 1
ATOM 3854 C CA . ALA A 1 494 ? -16.683 -8.135 51.721 1.00 94.94 494 ALA A CA 1
ATOM 3855 C C . ALA A 1 494 ? -17.202 -7.820 53.138 1.00 94.94 494 ALA A C 1
ATOM 3857 O O . ALA A 1 494 ? -18.397 -7.903 53.411 1.00 94.94 494 ALA A O 1
ATOM 3858 N N . GLY A 1 495 ? -16.308 -7.416 54.044 1.00 93.50 495 GLY A N 1
ATOM 3859 C CA . GLY A 1 495 ? -16.638 -6.990 55.410 1.00 93.50 495 GLY A CA 1
ATOM 3860 C C . GLY A 1 495 ? -16.937 -8.117 56.406 1.00 93.50 495 GLY A C 1
ATOM 3861 O O . GLY A 1 495 ? -16.959 -7.866 57.612 1.00 93.50 495 GLY A O 1
ATOM 3862 N N . GLU A 1 496 ? -17.107 -9.355 55.939 1.00 96.31 496 GLU A N 1
ATOM 3863 C CA . GLU A 1 496 ? -17.359 -10.515 56.795 1.00 96.31 496 GLU A CA 1
ATOM 3864 C C . GLU A 1 496 ? -16.079 -11.019 57.475 1.00 96.31 496 GLU A C 1
ATOM 3866 O O . GLU A 1 496 ? -14.974 -10.917 56.942 1.00 96.31 496 GLU A O 1
ATOM 3871 N N . THR A 1 497 ? -16.218 -11.588 58.676 1.00 97.50 497 THR A N 1
ATOM 3872 C CA . THR A 1 497 ? -15.078 -12.118 59.441 1.00 97.50 497 THR A CA 1
ATOM 3873 C C . THR A 1 497 ? -14.979 -13.632 59.314 1.00 97.50 497 THR A C 1
ATOM 3875 O O . THR A 1 497 ? -15.872 -14.368 59.735 1.00 97.50 497 THR A O 1
ATOM 3878 N N . TYR A 1 498 ? -13.835 -14.106 58.825 1.00 98.06 498 TYR A N 1
ATOM 3879 C CA . TYR A 1 498 ? -13.530 -15.528 58.696 1.00 98.06 498 TYR A CA 1
ATOM 3880 C C . TYR A 1 498 ? -12.363 -15.898 59.599 1.00 98.06 498 TYR A C 1
ATOM 3882 O O . TYR A 1 498 ? -11.317 -15.259 59.560 1.00 98.06 498 TYR A O 1
ATOM 3890 N N . ASN A 1 499 ? -12.510 -16.947 60.399 1.00 98.50 499 ASN A N 1
ATOM 3891 C CA . ASN A 1 499 ? -11.393 -17.541 61.119 1.00 98.50 499 ASN A CA 1
ATOM 3892 C C . ASN A 1 499 ? -10.562 -18.391 60.165 1.00 98.50 499 ASN A C 1
ATOM 3894 O O . ASN A 1 499 ? -11.107 -19.061 59.285 1.00 98.50 499 ASN A O 1
ATOM 3898 N N . TYR A 1 500 ? -9.252 -18.417 60.383 1.00 98.25 500 TYR A N 1
ATOM 3899 C CA . TYR A 1 500 ? -8.354 -19.304 59.665 1.00 98.25 500 TYR A CA 1
ATOM 3900 C C . TYR A 1 500 ? -7.524 -20.161 60.619 1.00 98.25 500 TYR A C 1
ATOM 3902 O O . TYR A 1 500 ? -7.157 -19.734 61.718 1.00 98.25 500 TYR A O 1
ATOM 3910 N N . THR A 1 501 ? -7.171 -21.351 60.145 1.00 98.38 501 THR A N 1
ATOM 3911 C CA . THR A 1 501 ? -6.103 -22.189 60.687 1.00 98.38 501 THR A CA 1
ATOM 3912 C C . THR A 1 501 ? -5.189 -22.590 59.534 1.00 98.38 501 THR A C 1
ATOM 3914 O O . THR A 1 501 ? -5.630 -23.290 58.628 1.00 98.38 501 THR A O 1
ATOM 3917 N N . ILE A 1 502 ? -3.927 -22.154 59.568 1.00 98.19 502 ILE A N 1
ATOM 3918 C CA . ILE A 1 502 ? -2.890 -22.509 58.585 1.00 98.19 502 ILE A CA 1
ATOM 3919 C C . ILE A 1 502 ? -1.806 -23.297 59.303 1.00 98.19 502 ILE A C 1
ATOM 3921 O O . ILE A 1 502 ? -1.206 -22.783 60.247 1.00 98.19 502 ILE A O 1
ATOM 3925 N N . ARG A 1 503 ? -1.520 -24.519 58.863 1.00 98.12 503 ARG A N 1
ATOM 3926 C CA . ARG A 1 503 ? -0.346 -25.270 59.314 1.00 98.12 503 ARG A CA 1
ATOM 3927 C C . ARG A 1 503 ? 0.716 -25.232 58.232 1.00 98.12 503 ARG A C 1
ATOM 3929 O O . ARG A 1 503 ? 0.465 -25.697 57.126 1.00 98.12 503 ARG A O 1
ATOM 3936 N N . THR A 1 504 ? 1.887 -24.706 58.552 1.00 96.75 504 THR A N 1
ATOM 3937 C CA . THR A 1 504 ? 3.032 -24.640 57.641 1.00 96.75 504 THR A CA 1
ATOM 3938 C C . THR A 1 504 ? 3.990 -25.801 57.900 1.00 96.75 504 THR A C 1
ATOM 3940 O O . THR A 1 504 ? 4.213 -26.173 59.051 1.00 96.75 504 THR A O 1
ATOM 3943 N N . GLY A 1 505 ? 4.522 -26.399 56.828 1.00 92.19 505 GLY A N 1
ATOM 3944 C CA . GLY A 1 505 ? 5.398 -27.582 56.897 1.00 92.19 505 GLY A CA 1
ATOM 3945 C C . GLY A 1 505 ? 6.894 -27.260 56.960 1.00 92.19 505 GLY A C 1
ATOM 3946 O O . GLY A 1 505 ? 7.706 -28.092 57.352 1.00 92.19 505 GLY A O 1
ATOM 3947 N N . SER A 1 506 ? 7.276 -26.036 56.592 1.00 92.56 506 SER A N 1
ATOM 3948 C CA . SER A 1 506 ? 8.655 -25.530 56.667 1.00 92.56 506 SER A CA 1
ATOM 3949 C C . SER A 1 506 ? 8.637 -24.047 57.062 1.00 92.56 506 SER A C 1
ATOM 3951 O O . SER A 1 506 ? 7.697 -23.620 57.716 1.00 92.56 506 SER A O 1
ATOM 3953 N N . TYR A 1 507 ? 9.650 -23.256 56.716 1.00 95.31 507 TYR A N 1
ATOM 3954 C CA . TYR A 1 507 ? 9.809 -21.860 57.137 1.00 95.31 507 TYR A CA 1
ATOM 3955 C C . TYR A 1 507 ? 9.096 -20.886 56.169 1.00 95.31 507 TYR A C 1
ATOM 3957 O O . TYR A 1 507 ? 9.703 -20.522 55.150 1.00 95.31 507 TYR A O 1
ATOM 3965 N N . PRO A 1 508 ? 7.837 -20.464 56.429 1.00 95.62 508 PRO A N 1
ATOM 3966 C CA . PRO A 1 508 ? 7.184 -19.404 55.660 1.00 95.62 508 PRO A CA 1
ATOM 3967 C C . PRO A 1 508 ? 7.801 -18.044 55.999 1.00 95.62 508 PRO A C 1
ATOM 3969 O O . PRO A 1 508 ? 8.395 -17.872 57.062 1.00 95.62 508 PRO A O 1
ATOM 3972 N N . GLN A 1 509 ? 7.610 -17.038 55.157 1.00 97.56 509 GLN A N 1
ATOM 3973 C CA . GLN A 1 509 ? 7.830 -15.660 55.587 1.00 97.56 509 GLN A CA 1
ATOM 3974 C C . GLN A 1 509 ? 6.748 -15.261 56.598 1.00 97.56 509 GLN A C 1
ATOM 3976 O O . GLN A 1 509 ? 5.589 -15.667 56.473 1.00 97.56 509 GLN A O 1
ATOM 3981 N N . ILE A 1 510 ? 7.132 -14.495 57.620 1.00 97.31 510 ILE A N 1
ATOM 3982 C CA . ILE A 1 510 ? 6.241 -14.119 58.721 1.00 97.31 510 ILE A CA 1
ATOM 3983 C C . ILE A 1 510 ? 6.234 -12.602 58.892 1.00 97.31 510 ILE A C 1
ATOM 3985 O O . ILE A 1 510 ? 7.276 -11.965 59.047 1.00 97.31 510 ILE A O 1
ATOM 3989 N N . HIS A 1 511 ? 5.033 -12.032 58.902 1.00 97.56 511 HIS A N 1
ATOM 3990 C CA . HIS A 1 511 ? 4.779 -10.674 59.359 1.00 97.56 511 HIS A CA 1
ATOM 3991 C C . HIS A 1 511 ? 4.694 -10.681 60.887 1.00 97.56 511 HIS A C 1
ATOM 3993 O O . HIS A 1 511 ? 3.788 -11.286 61.464 1.00 97.56 511 HIS A O 1
ATOM 3999 N N . HIS A 1 512 ? 5.623 -9.986 61.543 1.00 96.81 512 HIS A N 1
ATOM 4000 C CA . HIS A 1 512 ? 5.724 -9.891 63.004 1.00 96.81 512 HIS A CA 1
ATOM 4001 C C . HIS A 1 512 ? 4.757 -8.849 63.595 1.00 96.81 512 HIS A C 1
ATOM 4003 O O . HIS A 1 512 ? 5.153 -7.967 64.356 1.00 96.81 512 HIS A O 1
ATOM 4009 N N . ASN A 1 513 ? 3.484 -8.937 63.202 1.00 94.00 513 ASN A N 1
ATOM 4010 C CA . ASN A 1 513 ? 2.407 -8.050 63.615 1.00 94.00 513 ASN A CA 1
ATOM 4011 C C . ASN A 1 513 ? 1.207 -8.845 64.143 1.00 94.00 513 ASN A C 1
ATOM 4013 O O . ASN A 1 513 ? 0.823 -9.880 63.608 1.00 94.00 513 ASN A O 1
ATOM 4017 N N . ARG A 1 514 ? 0.510 -8.302 65.146 1.00 96.25 514 ARG A N 1
ATOM 4018 C CA . ARG A 1 514 ? -0.782 -8.854 65.603 1.00 96.25 514 ARG A CA 1
ATOM 4019 C C . ARG A 1 514 ? -1.909 -8.659 64.587 1.00 96.25 514 ARG A C 1
ATOM 4021 O O . ARG A 1 514 ? -2.899 -9.390 64.580 1.00 96.25 514 ARG A O 1
ATOM 4028 N N . THR A 1 515 ? -1.799 -7.629 63.763 1.00 97.19 515 THR A N 1
ATOM 4029 C CA . THR A 1 515 ? -2.780 -7.249 62.752 1.00 97.19 515 THR A CA 1
ATOM 4030 C C . THR A 1 515 ? -2.043 -6.648 61.570 1.00 97.19 515 THR A C 1
ATOM 4032 O O . THR A 1 515 ? -1.191 -5.784 61.765 1.00 97.19 515 THR A O 1
ATOM 4035 N N . LEU A 1 516 ? -2.407 -7.077 60.368 1.00 97.25 516 LEU A N 1
ATOM 4036 C CA . LEU A 1 516 ? -1.892 -6.563 59.110 1.00 97.25 516 LEU A CA 1
ATOM 4037 C C . LEU A 1 516 ? -3.075 -6.091 58.259 1.00 97.25 516 LEU A C 1
ATOM 4039 O O . LEU A 1 516 ? -4.012 -6.853 58.022 1.00 97.25 516 LEU A O 1
ATOM 4043 N N . ALA A 1 517 ? -3.044 -4.823 57.857 1.00 96.94 517 ALA A N 1
ATOM 4044 C CA . ALA A 1 517 ? -3.958 -4.273 56.865 1.00 96.94 517 ALA A CA 1
ATOM 4045 C C . ALA A 1 517 ? -3.284 -4.351 55.494 1.00 96.94 517 ALA A C 1
ATOM 4047 O O . ALA A 1 517 ? -2.108 -4.009 55.372 1.00 96.94 517 ALA A O 1
ATOM 4048 N N . VAL A 1 518 ? -4.036 -4.807 54.503 1.00 94.19 518 VAL A N 1
ATOM 4049 C CA . VAL A 1 518 ? -3.628 -4.980 53.106 1.00 94.19 518 VAL A CA 1
ATOM 4050 C C . VAL A 1 518 ? -4.673 -4.283 52.222 1.00 94.19 518 VAL A C 1
ATOM 4052 O O . VAL A 1 518 ? -5.761 -3.978 52.723 1.00 94.19 518 VAL A O 1
ATOM 4055 N N . PRO A 1 519 ? -4.394 -3.990 50.941 1.00 93.12 519 PRO A N 1
ATOM 4056 C CA . PRO A 1 519 ? -5.382 -3.359 50.057 1.00 93.12 519 PRO A CA 1
ATOM 4057 C C . PRO A 1 519 ? -6.726 -4.111 50.030 1.00 93.12 519 PRO A C 1
ATOM 4059 O O . PRO A 1 519 ? -7.798 -3.505 50.119 1.00 93.12 519 PRO A O 1
ATOM 4062 N N . ASP A 1 520 ? -6.650 -5.440 50.044 1.00 93.81 520 ASP A N 1
ATOM 4063 C CA . ASP A 1 520 ? -7.794 -6.344 49.895 1.00 93.81 520 ASP A CA 1
ATOM 4064 C C . ASP A 1 520 ? -8.452 -6.724 51.239 1.00 93.81 520 ASP A C 1
ATOM 4066 O O . ASP A 1 520 ? -9.331 -7.586 51.305 1.00 93.81 520 ASP A O 1
ATOM 4070 N N . GLY A 1 521 ? -8.046 -6.080 52.344 1.00 95.69 521 GLY A N 1
ATOM 4071 C CA . GLY A 1 521 ? -8.675 -6.237 53.653 1.00 95.69 521 GLY A CA 1
ATOM 4072 C C . GLY A 1 521 ? -7.704 -6.304 54.829 1.00 95.69 521 GLY A C 1
ATOM 4073 O O . GLY A 1 521 ? -6.752 -5.536 54.949 1.00 95.69 521 GLY A O 1
ATOM 4074 N N . LYS A 1 522 ? -7.985 -7.183 55.790 1.00 97.75 522 LYS A N 1
ATOM 4075 C CA . LYS A 1 522 ? -7.228 -7.271 57.043 1.00 97.75 522 LYS A CA 1
ATOM 4076 C C . LYS A 1 522 ? -7.089 -8.705 57.523 1.00 97.75 522 LYS A C 1
ATOM 4078 O O . LYS A 1 522 ? -8.063 -9.449 57.544 1.00 97.75 522 LYS A O 1
ATOM 4083 N N . ILE A 1 523 ? -5.897 -9.056 57.997 1.00 98.25 523 ILE A N 1
ATOM 4084 C CA . ILE A 1 523 ? -5.591 -10.345 58.623 1.00 98.25 523 ILE A CA 1
ATOM 4085 C C . ILE A 1 523 ? -5.047 -10.137 60.046 1.00 98.25 523 ILE A C 1
ATOM 4087 O O . ILE A 1 523 ? -4.368 -9.149 60.338 1.00 98.25 523 ILE A O 1
ATOM 4091 N N . THR A 1 524 ? -5.376 -11.034 60.974 1.00 98.19 524 THR A N 1
ATOM 4092 C CA . THR A 1 524 ? -4.936 -10.972 62.378 1.00 98.19 524 THR A CA 1
ATOM 4093 C C . THR A 1 524 ? -4.276 -12.270 62.813 1.00 98.19 524 THR A C 1
ATOM 4095 O O . THR A 1 524 ? -4.600 -13.318 62.278 1.00 98.19 524 THR A O 1
ATOM 4098 N N . CYS A 1 525 ? -3.399 -12.224 63.818 1.00 97.81 525 CYS A N 1
ATOM 4099 C CA . CYS A 1 525 ? -2.897 -13.416 64.504 1.00 97.81 525 CYS A CA 1
ATOM 4100 C C . CYS A 1 525 ? -3.553 -13.516 65.885 1.00 97.81 525 CYS A C 1
ATOM 4102 O O . CYS A 1 525 ? -3.285 -12.704 66.773 1.00 97.81 525 CYS A O 1
ATOM 4104 N N . THR A 1 526 ? -4.395 -14.528 66.093 1.00 97.38 526 THR A N 1
ATOM 4105 C CA . THR A 1 526 ? -4.939 -14.853 67.420 1.00 97.38 526 THR A CA 1
ATOM 4106 C C . THR A 1 526 ? -4.022 -15.792 68.185 1.00 97.38 526 THR A C 1
ATOM 4108 O O . THR A 1 526 ? -3.957 -15.685 69.406 1.00 97.38 526 THR A O 1
ATOM 4111 N N . LYS A 1 527 ? -3.318 -16.702 67.498 1.00 97.94 527 LYS A N 1
ATOM 4112 C CA . LYS A 1 527 ? -2.326 -17.600 68.101 1.00 97.94 527 LYS A CA 1
ATOM 4113 C C . LYS A 1 527 ? -1.476 -18.276 67.029 1.00 97.94 527 LYS A C 1
ATOM 4115 O O . LYS A 1 527 ? -2.005 -19.027 66.212 1.00 97.94 527 LYS A O 1
ATOM 4120 N N . PHE A 1 528 ? -0.162 -18.125 67.113 1.00 98.25 528 PHE A N 1
ATOM 4121 C CA . PHE A 1 528 ? 0.802 -18.962 66.406 1.00 98.25 528 PHE A CA 1
ATOM 4122 C C . PHE A 1 528 ? 1.493 -19.897 67.401 1.00 98.25 528 PHE A C 1
ATOM 4124 O O . PHE A 1 528 ? 1.935 -19.452 68.455 1.00 98.25 528 PHE A O 1
ATOM 4131 N N . THR A 1 529 ? 1.545 -21.196 67.108 1.00 98.31 529 THR A N 1
ATOM 4132 C CA . THR A 1 529 ? 2.326 -22.179 67.882 1.00 98.31 529 THR A CA 1
ATOM 4133 C C . THR A 1 529 ? 3.385 -22.778 66.974 1.00 98.31 529 THR A C 1
ATOM 4135 O O . THR A 1 529 ? 3.029 -23.417 65.982 1.00 98.31 529 THR A O 1
ATOM 4138 N N . ASP A 1 530 ? 4.659 -22.550 67.292 1.00 97.25 530 ASP A N 1
ATOM 4139 C CA . ASP A 1 530 ? 5.769 -23.057 66.487 1.00 97.25 530 ASP A CA 1
ATOM 4140 C C . ASP A 1 530 ? 6.003 -24.564 66.673 1.00 97.25 530 ASP A C 1
ATOM 4142 O O . ASP A 1 530 ? 5.454 -25.199 67.577 1.00 97.25 530 ASP A O 1
ATOM 4146 N N . ALA A 1 531 ? 6.847 -25.143 65.816 1.00 95.44 531 ALA A N 1
ATOM 4147 C CA . ALA A 1 531 ? 7.233 -26.553 65.865 1.00 95.44 531 ALA A CA 1
ATOM 4148 C C . ALA A 1 531 ? 7.885 -26.989 67.198 1.00 95.44 531 ALA A C 1
ATOM 4150 O O . ALA A 1 531 ? 7.922 -28.182 67.490 1.00 95.44 531 ALA A O 1
ATOM 4151 N N . ASN A 1 532 ? 8.363 -26.047 68.024 1.00 96.50 532 ASN A N 1
ATOM 4152 C CA . ASN A 1 532 ? 8.919 -26.311 6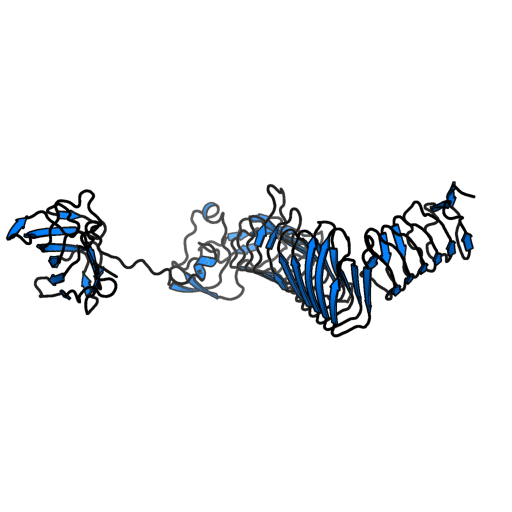9.355 1.00 96.50 532 ASN A CA 1
ATOM 4153 C C . ASN A 1 532 ? 7.881 -26.137 70.483 1.00 96.50 532 ASN A C 1
ATOM 4155 O O . ASN A 1 532 ? 8.215 -26.288 71.659 1.00 96.50 532 ASN A O 1
ATOM 4159 N N . GLY A 1 533 ? 6.628 -25.805 70.154 1.00 95.25 533 GLY A N 1
ATOM 4160 C CA . GLY A 1 533 ? 5.538 -25.600 71.108 1.00 95.25 533 GLY A CA 1
ATOM 4161 C C . GLY A 1 533 ? 5.487 -24.206 71.741 1.00 95.25 533 GLY A C 1
ATOM 4162 O O . GLY A 1 533 ? 4.692 -23.991 72.660 1.00 95.25 533 GLY A O 1
ATOM 4163 N N . LYS A 1 534 ? 6.295 -23.243 71.279 1.00 97.56 534 LYS A N 1
ATOM 4164 C CA . LYS A 1 534 ? 6.246 -21.862 71.775 1.00 97.56 534 LYS A CA 1
ATOM 4165 C C . LYS A 1 534 ? 5.120 -21.088 71.096 1.00 97.56 534 LYS A C 1
ATOM 4167 O O . LYS A 1 534 ? 4.848 -21.254 69.909 1.00 97.56 534 LYS A O 1
ATOM 4172 N N . ILE A 1 535 ? 4.455 -20.241 71.881 1.00 97.94 535 ILE A N 1
ATOM 4173 C CA . ILE A 1 535 ? 3.263 -19.501 71.465 1.00 97.94 535 ILE A CA 1
ATOM 4174 C C . ILE A 1 535 ? 3.600 -18.025 71.242 1.00 97.94 535 ILE A C 1
ATOM 4176 O O . ILE A 1 535 ? 4.248 -17.402 72.084 1.00 97.94 535 ILE A O 1
ATOM 4180 N N . TYR A 1 536 ? 3.091 -17.473 70.142 1.00 97.81 536 TYR A N 1
ATOM 4181 C CA . TYR A 1 536 ? 3.199 -16.070 69.745 1.00 97.81 536 TYR A CA 1
ATOM 4182 C C . TYR A 1 536 ? 1.818 -15.527 69.358 1.00 97.81 536 TYR A C 1
ATOM 4184 O O . TYR A 1 536 ? 0.921 -16.286 68.982 1.00 97.81 536 TYR A O 1
ATOM 4192 N N . TYR A 1 537 ? 1.638 -14.212 69.457 1.00 97.62 537 TYR A N 1
ATOM 4193 C CA . TYR A 1 537 ? 0.348 -13.536 69.237 1.00 97.62 537 TYR A CA 1
ATOM 4194 C C . TYR A 1 537 ? 0.428 -12.457 68.147 1.00 97.62 537 TYR A C 1
ATOM 4196 O O . TYR A 1 537 ? -0.459 -11.618 68.011 1.00 97.62 537 TYR A O 1
ATOM 4204 N N . ASP A 1 538 ? 1.516 -12.478 67.392 1.00 97.06 538 ASP A N 1
ATOM 4205 C CA . ASP A 1 538 ? 1.947 -11.446 66.462 1.00 97.06 538 ASP A CA 1
ATOM 4206 C C . ASP A 1 538 ? 2.665 -12.039 65.241 1.00 97.06 538 ASP A C 1
ATOM 4208 O O . ASP A 1 538 ? 3.450 -11.353 64.611 1.00 97.06 538 ASP A O 1
ATOM 4212 N N . TRP A 1 539 ? 2.460 -13.322 64.924 1.00 97.75 539 TRP A N 1
ATOM 4213 C CA . TRP A 1 539 ? 3.159 -14.011 63.829 1.00 97.75 539 TRP A CA 1
ATOM 4214 C C . TRP A 1 539 ? 2.155 -14.434 62.753 1.00 97.75 539 TRP A C 1
ATOM 4216 O O . TRP A 1 539 ? 1.598 -15.538 62.778 1.00 97.75 539 TRP A O 1
ATOM 4226 N N . ILE A 1 540 ? 1.903 -13.523 61.812 1.00 98.19 540 ILE A N 1
ATOM 4227 C CA . ILE A 1 540 ? 1.005 -13.728 60.669 1.00 98.19 540 ILE A CA 1
ATOM 4228 C C . ILE A 1 540 ? 1.810 -14.347 59.515 1.00 98.19 540 ILE A C 1
ATOM 4230 O O . ILE A 1 540 ? 2.858 -13.806 59.162 1.00 98.19 540 ILE A O 1
ATOM 4234 N N . PRO A 1 541 ? 1.361 -15.462 58.911 1.00 97.12 541 PRO A N 1
ATOM 4235 C CA . PRO A 1 541 ? 2.048 -16.032 57.759 1.00 97.12 541 PRO A CA 1
ATOM 4236 C C . PRO A 1 541 ? 1.836 -15.143 56.528 1.00 97.12 541 PRO A C 1
ATOM 4238 O O . PRO A 1 541 ? 0.731 -14.650 56.306 1.00 97.12 541 PRO A O 1
ATOM 4241 N N . ALA A 1 542 ? 2.877 -14.968 55.717 1.00 97.50 542 ALA A N 1
ATOM 4242 C CA . ALA A 1 542 ? 2.749 -14.319 54.422 1.00 97.50 542 ALA A CA 1
ATOM 4243 C C . ALA A 1 542 ? 2.091 -15.282 53.419 1.00 97.50 542 ALA A C 1
ATOM 4245 O O . ALA A 1 542 ? 2.652 -16.338 53.096 1.00 97.50 542 ALA A O 1
ATOM 4246 N N . ILE A 1 543 ? 0.904 -14.926 52.934 1.00 96.62 543 ILE A N 1
ATOM 4247 C CA . ILE A 1 543 ? 0.067 -15.735 52.048 1.00 96.62 543 ILE A CA 1
ATOM 4248 C C . ILE A 1 543 ? -0.597 -14.890 50.960 1.00 96.62 543 ILE A C 1
ATOM 4250 O O . ILE A 1 543 ? -0.773 -13.683 51.110 1.00 96.62 543 ILE A O 1
ATOM 4254 N N . ARG A 1 544 ? -1.042 -15.566 49.904 1.00 95.94 544 ARG A N 1
ATOM 4255 C CA . ARG A 1 544 ? -1.973 -15.037 48.906 1.00 95.94 544 ARG A CA 1
ATOM 4256 C C . ARG A 1 544 ? -3.150 -16.001 48.761 1.00 95.94 544 ARG A C 1
ATOM 4258 O O . ARG A 1 544 ? -2.932 -17.205 48.642 1.00 95.94 544 ARG A O 1
ATOM 4265 N N . LEU A 1 545 ? -4.377 -15.490 48.811 1.00 93.75 545 LEU A N 1
ATOM 4266 C CA . LEU A 1 545 ? -5.621 -16.250 48.650 1.00 93.75 545 LEU A CA 1
ATOM 4267 C C . LEU A 1 545 ? -6.370 -15.762 47.410 1.00 93.75 545 LEU A C 1
ATOM 4269 O O . LEU A 1 545 ? -6.647 -14.573 47.286 1.00 93.75 545 LEU A O 1
ATOM 4273 N N . GLY A 1 546 ? -6.737 -16.689 46.533 1.00 83.06 546 GLY A N 1
ATOM 4274 C CA . GLY A 1 546 ? -7.347 -16.390 45.235 1.00 83.06 546 GLY A CA 1
ATOM 4275 C C . GLY A 1 546 ? -6.549 -16.995 44.079 1.00 83.06 546 GLY A C 1
ATOM 4276 O O . GLY A 1 546 ? -5.414 -17.417 44.288 1.00 83.06 546 GLY A O 1
ATOM 4277 N N . GLU A 1 547 ? -7.175 -17.043 42.896 1.00 71.44 547 GLU A N 1
ATOM 4278 C CA . GLU A 1 547 ? -6.751 -17.757 41.661 1.00 71.44 547 GLU A CA 1
ATOM 4279 C C . GLU A 1 547 ? -6.947 -19.273 41.618 1.00 71.44 547 GLU A C 1
ATOM 4281 O O . GLU A 1 547 ? -7.017 -19.946 42.669 1.00 71.44 547 GLU A O 1
#

Foldseek 3Di:
DADEDEDADAAAAEEAEDPLRYEYEYDPNHLCAPREYEYYNYEYPDEREAVENYEYAQYEEAEYEYAAYEYYVYEYAEYEYQEAYEYYLYEYAQDYHYDLNRPYDYHYYNYFYVNFDEAEAEPEEDEEDEGETAYEHECYEHYEYEYEYDNHQERAEHECYEHYEYHYEFEDQSHEHEYHLYEHYEYDYEYQYEYEYDYDDPREHEDYEYEYEENYAYEHERYELYEYEYEFEYQAARYEHECYENYEYEPYEYHYDDDDPAAAPYEHANYENYEYAHYEYPLHEYEYELYEHYEYANYENYEYEYDYDPDRNQEAYEAFLYAYEYYDHDDLPHHYHFWDPAWDWWAALRDIDTGITGAEYPCVCVVPVPWDDDPSLQWTCDWDDDPNDTGRTYGNDRSCNRHDDNDPDPQDKDFLDFDPDQPPWFFWKFKWKWAFQAKAWFFKKAFAADPPKPKAWQKKFKADPVGTQWIFGQPPDPDPSSMTGTPDTGIDGHGDMIMMMTGIPITTRWQQAQKGADPGGIIGTCWIQGPVRDIDNRTHTGMMGHD